Protein AF-A0A378WPY5-F1 (afdb_monomer_lite)

pLDDT: mean 81.74, std 19.81, range [32.22, 98.56]

Organism: NCBI:txid134964

Sequence (414 aa):
MSVFVIGAIVMIVGFLQFKRLTASLDSGNEWVANRFALAIQNPGRGGGGGGGGGGGHALGMGEMGAHHKLGSGTMMAVMAGASTISNSPLTEWLLGALPGGFHPQSKLKKLMTDAQAGVWVDDPRFGGRFGSYAQSMLNRPLFARSAKAEMNAYGGKNSVMGLAAGLQGVLDVGGTIPDAMGALIGSGVRDEKMLYHVLRSRGIISKASDDESLADKDLKLVVAAVRRAQNSARLMMRGDASADEVAADFATLGQASRVLRRMKAGGVDLSANEKTYVEAYMSDLHGDRKERIDALQKVINGESLTKKGGGPISNAAQELIDAGIGRTGAKRMRQWIGNEHAKLIDAKTHEMLGDLTNGDHIRELRNLIDAAVDTDHWVAGVSGTPWNSVTPRGTSGSPAQWATTLAPVAARFK

Structure (mmCIF, N/CA/C/O backbone):
data_AF-A0A378WPY5-F1
#
_entry.id   AF-A0A378WPY5-F1
#
loop_
_atom_site.group_PDB
_atom_site.id
_atom_site.type_symbol
_atom_site.label_atom_id
_atom_site.label_alt_id
_atom_site.label_comp_id
_atom_site.label_asym_id
_atom_site.label_entity_id
_atom_site.label_seq_id
_atom_site.pdbx_PDB_ins_code
_atom_site.Cartn_x
_atom_site.Cartn_y
_atom_site.Cartn_z
_atom_site.occupancy
_atom_site.B_iso_or_equiv
_atom_site.auth_seq_id
_atom_site.auth_comp_id
_atom_site.auth_asym_id
_atom_site.auth_atom_id
_atom_site.pdbx_PDB_model_num
ATOM 1 N N . MET A 1 1 ? -3.390 45.293 18.612 1.00 53.12 1 MET A N 1
ATOM 2 C CA . MET A 1 1 ? -2.933 45.785 17.288 1.00 53.12 1 MET A CA 1
ATOM 3 C C . MET A 1 1 ? -1.636 45.128 16.813 1.00 53.12 1 MET A C 1
ATOM 5 O O . MET A 1 1 ? -1.535 44.826 15.635 1.00 53.12 1 MET A O 1
ATOM 9 N N . SER A 1 2 ? -0.681 44.826 17.697 1.00 56.28 2 SER A N 1
ATOM 10 C CA . SER A 1 2 ? 0.592 44.152 17.369 1.00 56.28 2 SER A CA 1
ATOM 11 C C . SER A 1 2 ? 0.453 42.797 16.651 1.00 56.28 2 SER A C 1
ATOM 13 O O . SER A 1 2 ? 1.226 42.506 15.745 1.00 56.28 2 SER A O 1
ATOM 15 N N . VAL A 1 3 ? -0.565 41.996 16.984 1.00 63.31 3 VAL A N 1
ATOM 16 C CA . VAL A 1 3 ? -0.795 40.672 16.366 1.00 63.31 3 VAL A CA 1
ATOM 17 C C . VAL A 1 3 ? -1.159 40.772 14.875 1.00 63.31 3 VAL A C 1
ATOM 19 O O . VAL A 1 3 ? -0.705 39.958 14.075 1.00 63.31 3 VAL A O 1
ATOM 22 N N . PHE A 1 4 ? -1.897 41.811 14.470 1.00 67.94 4 PHE A N 1
ATOM 23 C CA . PHE A 1 4 ? -2.237 42.037 13.060 1.00 67.94 4 PHE A CA 1
ATOM 24 C C . PHE A 1 4 ? -1.026 42.486 12.232 1.00 67.94 4 PHE A C 1
ATOM 26 O O . PHE A 1 4 ? -0.880 42.073 11.084 1.00 67.94 4 PHE A O 1
ATOM 33 N N . VAL A 1 5 ? -0.123 43.273 12.826 1.00 80.88 5 VAL A N 1
ATOM 34 C CA . VAL A 1 5 ? 1.105 43.731 12.155 1.00 80.88 5 VAL A CA 1
ATOM 35 C C . VAL A 1 5 ? 2.057 42.559 11.900 1.00 80.88 5 VAL A C 1
ATOM 37 O O . VAL A 1 5 ? 2.603 42.437 10.806 1.00 80.88 5 VAL A O 1
ATOM 40 N N . ILE A 1 6 ? 2.201 41.647 12.867 1.00 76.62 6 ILE A N 1
ATOM 41 C CA . ILE A 1 6 ? 3.041 40.448 12.713 1.00 76.62 6 ILE A CA 1
ATOM 42 C C . ILE A 1 6 ? 2.458 39.509 11.645 1.00 76.62 6 ILE A C 1
ATOM 44 O O . ILE A 1 6 ? 3.199 39.024 10.791 1.00 76.62 6 ILE A O 1
ATOM 48 N N . GLY A 1 7 ? 1.134 39.313 11.628 1.00 82.06 7 GLY A N 1
ATOM 49 C CA . GLY A 1 7 ? 0.466 38.512 10.596 1.00 82.06 7 GLY A CA 1
ATOM 50 C C . GLY A 1 7 ? 0.669 39.062 9.179 1.00 82.06 7 GLY A C 1
ATOM 51 O O . GLY A 1 7 ? 0.961 38.296 8.260 1.00 82.06 7 GLY A O 1
ATOM 52 N N . ALA A 1 8 ? 0.594 40.386 9.005 1.00 80.62 8 ALA A N 1
ATOM 53 C CA . ALA A 1 8 ? 0.810 41.035 7.712 1.00 80.62 8 ALA A CA 1
ATOM 54 C C . ALA A 1 8 ? 2.254 40.869 7.202 1.00 80.62 8 ALA A C 1
ATOM 56 O O . ALA A 1 8 ? 2.461 40.574 6.025 1.00 80.62 8 ALA A O 1
ATOM 57 N N . ILE A 1 9 ? 3.255 40.988 8.082 1.00 80.69 9 ILE A N 1
ATOM 58 C CA . ILE A 1 9 ? 4.671 40.824 7.711 1.00 80.69 9 ILE A CA 1
ATOM 59 C C . ILE A 1 9 ? 4.965 39.379 7.285 1.00 80.69 9 ILE A C 1
ATOM 61 O O . ILE A 1 9 ? 5.616 39.163 6.261 1.00 80.69 9 ILE A O 1
ATOM 65 N N . VAL A 1 10 ? 4.444 38.383 8.010 1.00 83.06 10 VAL A N 1
ATOM 66 C CA . VAL A 1 10 ? 4.626 36.961 7.659 1.00 83.06 10 VAL A CA 1
ATOM 67 C C . VAL A 1 10 ? 3.995 36.640 6.300 1.00 83.06 10 VAL A C 1
ATOM 69 O O . VAL A 1 10 ? 4.604 35.936 5.493 1.00 83.06 10 VAL A O 1
ATOM 72 N N . MET A 1 11 ? 2.824 37.210 5.998 1.00 82.75 11 MET A N 1
ATOM 73 C CA . MET A 1 11 ? 2.167 37.035 4.697 1.00 82.75 11 MET A CA 1
ATOM 74 C C . MET A 1 11 ? 2.967 37.651 3.542 1.00 82.75 11 MET A C 1
ATOM 76 O O . MET A 1 11 ? 3.098 37.026 2.491 1.00 82.75 11 MET A O 1
ATOM 80 N N . ILE A 1 12 ? 3.556 38.836 3.740 1.00 87.69 12 ILE A N 1
ATOM 81 C CA . ILE A 1 12 ? 4.402 39.490 2.728 1.00 87.69 12 ILE A CA 1
ATOM 82 C C . ILE A 1 12 ? 5.654 38.651 2.445 1.00 87.69 12 ILE A C 1
ATOM 84 O O . ILE A 1 12 ? 5.993 38.423 1.282 1.00 87.69 12 ILE A O 1
ATOM 88 N N . VAL A 1 13 ? 6.318 38.137 3.486 1.00 82.44 13 VAL A N 1
ATOM 89 C CA . VAL A 1 13 ? 7.493 37.262 3.324 1.00 82.44 13 VAL A CA 1
ATOM 90 C C . VAL A 1 13 ? 7.112 35.962 2.610 1.00 82.44 13 VAL A C 1
ATOM 92 O O . VAL A 1 13 ? 7.822 35.544 1.695 1.00 82.44 13 VAL A O 1
ATOM 95 N N . GLY A 1 14 ? 5.972 35.359 2.961 1.00 82.38 14 GLY A N 1
ATOM 96 C CA . GLY A 1 14 ? 5.447 34.175 2.279 1.00 82.38 14 GLY A CA 1
ATOM 97 C C . GLY A 1 14 ? 5.191 34.418 0.790 1.00 82.38 14 GLY A C 1
ATOM 98 O O . GLY A 1 14 ? 5.622 33.625 -0.046 1.00 82.38 14 GLY A O 1
ATOM 99 N N . PHE A 1 15 ? 4.578 35.553 0.441 1.00 83.94 15 PHE A N 1
ATOM 100 C CA . PHE A 1 15 ? 4.296 35.923 -0.949 1.00 83.94 15 PHE A CA 1
ATOM 101 C C . PHE A 1 15 ? 5.574 36.166 -1.769 1.00 83.94 15 PHE A C 1
ATOM 103 O O . PHE A 1 15 ? 5.669 35.750 -2.926 1.00 83.94 15 PHE A O 1
ATOM 110 N N . LEU A 1 16 ? 6.591 36.792 -1.168 1.00 78.06 16 LEU A N 1
ATOM 111 C CA . LEU A 1 16 ? 7.888 37.014 -1.816 1.00 78.06 16 LEU A CA 1
ATOM 112 C C . LEU A 1 16 ? 8.653 35.705 -2.051 1.00 78.06 16 LEU A C 1
ATOM 114 O O . LEU A 1 16 ? 9.260 35.535 -3.111 1.00 78.06 16 LEU A O 1
ATOM 118 N N . GLN A 1 17 ? 8.598 34.758 -1.109 1.00 75.69 17 GLN A N 1
ATOM 119 C CA . GLN A 1 17 ? 9.215 33.443 -1.301 1.00 75.69 17 GLN A CA 1
ATOM 120 C C . GLN A 1 17 ? 8.484 32.610 -2.357 1.00 75.69 17 GLN A C 1
ATOM 122 O O . GLN A 1 17 ? 9.143 31.969 -3.176 1.00 75.69 17 GLN A O 1
ATOM 127 N N . PHE A 1 18 ? 7.152 32.690 -2.415 1.00 75.50 18 PHE A N 1
ATOM 128 C CA . PHE A 1 18 ? 6.366 32.015 -3.449 1.00 75.50 18 PHE A CA 1
ATOM 129 C C . PHE A 1 18 ? 6.713 32.514 -4.855 1.00 75.50 18 PHE A C 1
ATOM 131 O O . PHE A 1 18 ? 6.946 31.703 -5.746 1.00 75.50 18 PHE A O 1
ATOM 138 N N . LYS A 1 19 ? 6.858 33.834 -5.046 1.00 70.62 19 LYS A N 1
ATOM 139 C CA . LYS A 1 19 ? 7.298 34.406 -6.332 1.00 70.62 19 LYS A CA 1
ATOM 140 C C . LYS A 1 19 ? 8.687 33.927 -6.754 1.00 70.62 19 LYS A C 1
ATOM 142 O O . LYS A 1 19 ? 8.915 33.666 -7.933 1.00 70.62 19 LYS A O 1
ATOM 147 N N . ARG A 1 20 ? 9.616 33.796 -5.801 1.00 73.00 20 ARG A N 1
ATOM 148 C CA . ARG A 1 20 ? 10.970 33.291 -6.073 1.00 73.00 20 ARG A CA 1
ATOM 149 C C . ARG A 1 20 ? 10.957 31.805 -6.446 1.00 73.00 20 ARG A C 1
ATOM 151 O O . ARG A 1 20 ? 11.715 31.400 -7.322 1.00 73.00 20 ARG A O 1
ATOM 158 N N . LEU A 1 21 ? 10.068 31.024 -5.830 1.00 67.81 21 LEU A N 1
ATOM 159 C CA . LEU A 1 21 ? 9.828 29.623 -6.174 1.00 67.81 21 LEU A CA 1
ATOM 160 C C . LEU A 1 21 ? 9.257 29.478 -7.589 1.00 67.81 21 LEU A C 1
ATOM 162 O O . LEU A 1 21 ? 9.812 28.712 -8.372 1.00 67.81 21 LEU A O 1
ATOM 166 N N . THR A 1 22 ? 8.241 30.264 -7.958 1.00 69.38 22 THR A N 1
ATOM 167 C CA . THR A 1 22 ? 7.675 30.268 -9.320 1.00 69.38 22 THR A CA 1
ATOM 168 C C . THR A 1 22 ? 8.732 30.613 -10.371 1.00 69.38 22 THR A C 1
ATOM 170 O O . THR A 1 22 ? 8.898 29.866 -11.327 1.00 69.38 22 THR A O 1
ATOM 173 N N . ALA A 1 23 ? 9.546 31.651 -10.143 1.00 64.00 23 ALA A N 1
ATOM 174 C CA . ALA A 1 23 ? 10.631 32.013 -11.061 1.00 64.00 23 ALA A CA 1
ATOM 175 C C . ALA A 1 23 ? 11.715 30.917 -11.187 1.00 64.00 23 ALA A C 1
ATOM 177 O O . ALA A 1 23 ? 12.297 30.726 -12.256 1.00 64.00 23 ALA A O 1
ATOM 178 N N . SER A 1 24 ? 11.987 30.168 -10.109 1.00 52.56 24 SER A N 1
ATOM 179 C CA . SER A 1 24 ? 12.922 29.031 -10.150 1.00 52.56 24 SER A CA 1
ATOM 180 C C . SER A 1 24 ? 12.349 27.804 -10.870 1.00 52.56 24 SER A C 1
ATOM 182 O O . SER A 1 24 ? 13.097 27.045 -11.481 1.00 52.56 24 SER A O 1
ATOM 184 N N . LEU A 1 25 ? 11.025 27.625 -10.835 1.00 60.84 25 LEU A N 1
ATOM 185 C CA . LEU A 1 25 ? 10.335 26.546 -11.537 1.00 60.84 25 LEU A CA 1
ATOM 186 C C . LEU A 1 25 ? 10.212 26.837 -13.036 1.00 60.84 25 LEU A C 1
ATOM 188 O O . LEU A 1 25 ? 10.455 25.934 -13.831 1.00 60.84 25 LEU A O 1
ATOM 192 N N . ASP A 1 26 ? 9.938 28.084 -13.426 1.00 65.88 26 ASP A N 1
ATOM 193 C CA . ASP A 1 26 ? 9.879 28.481 -14.840 1.00 65.88 26 ASP A CA 1
ATOM 194 C C . ASP A 1 26 ? 11.258 28.375 -15.512 1.00 65.88 26 ASP A C 1
ATOM 196 O O . ASP A 1 26 ? 11.393 27.756 -16.568 1.00 65.88 26 ASP A O 1
ATOM 200 N N . SER A 1 27 ? 12.318 28.853 -14.848 1.00 60.84 27 SER A N 1
ATOM 201 C CA . SER A 1 27 ? 13.698 28.708 -15.348 1.00 60.84 27 SER A CA 1
ATOM 202 C C . SER A 1 27 ? 14.196 27.254 -15.351 1.00 60.84 27 SER A C 1
ATOM 204 O O . SER A 1 27 ? 14.948 26.852 -16.243 1.00 60.84 27 SER A O 1
ATOM 206 N N . GLY A 1 28 ? 13.745 26.430 -14.398 1.00 52.09 28 GLY A N 1
ATOM 207 C CA . GLY A 1 28 ? 13.991 24.986 -14.403 1.00 52.09 28 GLY A CA 1
ATOM 208 C C . GLY A 1 28 ? 13.293 24.274 -15.565 1.00 52.09 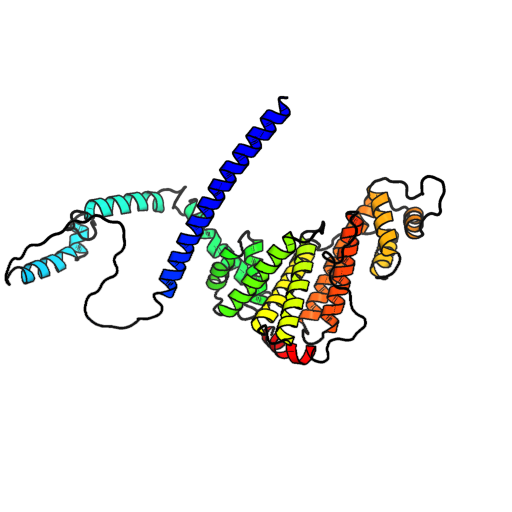28 GLY A C 1
ATOM 209 O O . GLY A 1 28 ? 13.886 23.397 -16.197 1.00 52.09 28 GLY A O 1
ATOM 210 N N . ASN A 1 29 ? 12.064 24.681 -15.890 1.00 55.41 29 ASN A N 1
ATOM 211 C CA . ASN A 1 29 ? 11.288 24.105 -16.983 1.00 55.41 29 ASN A CA 1
ATOM 212 C C . ASN A 1 29 ? 11.893 24.454 -18.353 1.00 55.41 29 ASN A C 1
ATOM 214 O O . ASN A 1 29 ? 12.005 23.577 -19.205 1.00 55.41 29 ASN A O 1
ATOM 218 N N . GLU A 1 30 ? 12.392 25.680 -18.545 1.00 57.50 30 GLU A N 1
ATOM 219 C CA . GLU A 1 30 ? 13.119 26.073 -19.764 1.00 57.50 30 GLU A CA 1
ATOM 220 C C . GLU A 1 30 ? 14.434 25.299 -19.945 1.00 57.50 30 GLU A C 1
ATOM 222 O O . GLU A 1 30 ? 14.772 24.887 -21.057 1.00 57.50 30 GLU A O 1
ATOM 227 N N . TRP A 1 31 ? 15.166 25.028 -18.860 1.00 58.75 31 TRP A N 1
ATOM 228 C CA . TRP A 1 31 ? 16.405 24.245 -18.915 1.00 58.75 31 TRP A CA 1
ATOM 229 C C . TRP A 1 31 ? 16.156 22.770 -19.270 1.00 58.75 31 TRP A C 1
ATOM 231 O O . TRP A 1 31 ? 16.883 22.186 -20.082 1.00 58.75 31 TRP A O 1
ATOM 241 N N . VAL A 1 32 ? 15.105 22.169 -18.700 1.00 54.94 32 VAL A N 1
ATOM 242 C CA . VAL A 1 32 ? 14.685 20.794 -19.015 1.00 54.94 32 VAL A CA 1
ATOM 243 C C . VAL A 1 32 ? 14.127 20.716 -20.438 1.00 54.94 32 VAL A C 1
ATOM 245 O O . VAL A 1 32 ? 14.522 19.822 -21.187 1.00 54.94 32 VAL A O 1
ATOM 248 N N . ALA A 1 33 ? 13.300 21.678 -20.853 1.00 57.12 33 ALA A N 1
ATOM 249 C CA . ALA A 1 33 ? 12.764 21.763 -22.208 1.00 57.12 33 ALA A CA 1
ATOM 250 C C . ALA A 1 33 ? 13.876 21.914 -23.255 1.00 57.12 33 ALA A C 1
ATOM 252 O O . ALA A 1 33 ? 13.842 21.220 -24.267 1.00 57.12 33 ALA A O 1
ATOM 253 N N . ASN A 1 34 ? 14.912 22.717 -22.991 1.00 54.34 34 ASN A N 1
ATOM 254 C CA . ASN A 1 34 ? 16.056 22.841 -23.898 1.00 54.34 34 ASN A CA 1
ATOM 255 C C . ASN A 1 34 ? 16.878 21.552 -24.001 1.00 54.34 34 ASN A C 1
ATOM 257 O O . ASN A 1 34 ? 17.343 21.214 -25.087 1.00 54.34 34 ASN A O 1
ATOM 261 N N . ARG A 1 35 ? 17.037 20.785 -22.913 1.00 62.38 35 ARG A N 1
ATOM 262 C CA . ARG A 1 35 ? 17.712 19.477 -22.984 1.00 62.38 35 ARG A CA 1
ATOM 263 C C . ARG A 1 35 ? 16.877 18.412 -23.682 1.00 62.38 35 ARG A C 1
ATOM 265 O O . ARG A 1 35 ? 17.441 17.618 -24.430 1.00 62.38 35 ARG A O 1
ATOM 272 N N . PHE A 1 36 ? 15.562 18.412 -23.483 1.00 57.88 36 PHE A N 1
ATOM 273 C CA . PHE A 1 36 ? 14.665 17.534 -24.230 1.00 57.88 36 PHE A CA 1
ATOM 274 C C . PHE A 1 36 ? 14.614 17.915 -25.715 1.00 57.88 36 PHE A C 1
ATOM 276 O O . PHE A 1 36 ? 14.688 17.029 -26.559 1.00 57.88 36 PHE A O 1
ATOM 283 N N . ALA A 1 37 ? 14.594 19.206 -26.052 1.00 52.47 37 ALA A N 1
ATOM 284 C CA . ALA A 1 37 ? 14.648 19.682 -27.432 1.00 52.47 37 ALA A CA 1
ATOM 285 C C . ALA A 1 37 ? 15.986 19.337 -28.109 1.00 52.47 37 ALA A C 1
ATOM 287 O O . ALA A 1 37 ? 15.981 18.845 -29.232 1.00 52.47 37 ALA A O 1
ATOM 288 N N . LEU A 1 38 ? 17.120 19.494 -27.416 1.00 54.41 38 LEU A N 1
ATOM 289 C CA . LEU A 1 38 ? 18.443 19.108 -27.927 1.00 54.41 38 LEU A CA 1
ATOM 290 C C . LEU A 1 38 ? 18.607 17.588 -28.086 1.00 54.41 38 LEU A C 1
ATOM 292 O O . LEU A 1 38 ? 19.295 17.141 -29.001 1.00 54.41 38 LEU A O 1
ATOM 296 N N . ALA A 1 39 ? 17.969 16.787 -27.229 1.00 52.53 39 ALA A N 1
ATOM 297 C CA . ALA A 1 39 ? 17.961 15.330 -27.355 1.00 52.53 39 ALA A CA 1
ATOM 298 C C . ALA A 1 39 ? 17.042 14.844 -28.493 1.00 52.53 39 ALA A C 1
ATOM 300 O O . ALA A 1 39 ? 17.375 13.885 -29.185 1.00 52.53 39 ALA A O 1
ATOM 301 N N . ILE A 1 40 ? 15.916 15.528 -28.725 1.00 52.84 40 ILE A N 1
ATOM 302 C CA . ILE A 1 40 ? 14.956 15.214 -29.797 1.00 52.84 40 ILE A CA 1
ATOM 303 C C . ILE A 1 40 ? 15.402 15.767 -31.158 1.00 52.84 40 ILE A C 1
ATOM 305 O O . ILE A 1 40 ? 15.019 15.214 -32.183 1.00 52.84 40 ILE A O 1
ATOM 309 N N . GLN A 1 41 ? 16.231 16.815 -31.201 1.00 49.44 41 GLN A N 1
ATOM 310 C CA . GLN A 1 41 ? 16.797 17.348 -32.448 1.00 49.44 41 GLN A CA 1
ATOM 311 C C . GLN A 1 41 ? 18.039 16.594 -32.940 1.00 49.44 41 GLN A C 1
ATOM 313 O O . GLN A 1 41 ? 18.513 16.888 -34.035 1.00 49.44 41 GLN A O 1
ATOM 318 N N . ASN A 1 42 ? 18.548 15.605 -32.193 1.00 47.84 42 ASN A N 1
ATOM 319 C CA . ASN A 1 42 ? 19.670 14.784 -32.650 1.00 47.84 42 ASN A CA 1
ATOM 320 C C . ASN A 1 42 ? 19.457 13.248 -32.614 1.00 47.84 42 ASN A C 1
ATOM 322 O O . ASN A 1 42 ? 20.350 12.530 -32.156 1.00 47.84 42 ASN A O 1
ATOM 326 N N . PRO A 1 43 ? 18.339 12.681 -33.119 1.00 38.47 43 PRO A N 1
ATOM 327 C CA . PRO A 1 43 ? 18.202 11.252 -33.324 1.00 38.47 43 PRO A CA 1
ATOM 328 C C . PRO A 1 43 ? 18.565 10.940 -34.782 1.00 38.47 43 PRO A C 1
ATOM 330 O O . PRO A 1 43 ? 17.698 10.763 -35.633 1.00 38.47 43 PRO A O 1
ATOM 333 N N . GLY A 1 44 ? 19.864 10.894 -35.085 1.00 41.66 44 GLY A N 1
ATOM 334 C CA . GLY A 1 44 ? 20.339 10.249 -36.311 1.00 41.66 44 GLY A CA 1
ATOM 335 C C . GLY A 1 44 ? 21.467 10.960 -37.044 1.00 41.66 44 GLY A C 1
ATOM 336 O O . GLY A 1 44 ? 21.218 11.775 -37.924 1.00 41.66 44 GLY A O 1
ATOM 337 N N . ARG A 1 45 ? 22.708 10.539 -36.770 1.00 36.44 45 ARG A N 1
ATOM 338 C CA . ARG A 1 45 ? 23.708 10.191 -37.799 1.00 36.44 45 ARG A CA 1
ATOM 339 C C . ARG A 1 45 ? 24.976 9.648 -37.140 1.00 36.44 45 ARG A C 1
ATOM 341 O O . ARG A 1 45 ? 25.888 10.382 -36.780 1.00 36.44 45 ARG A O 1
ATOM 348 N N . GLY A 1 46 ? 25.035 8.325 -37.020 1.00 37.62 46 GLY A N 1
ATOM 349 C CA . GLY A 1 46 ? 26.305 7.629 -37.177 1.00 37.62 46 GLY A CA 1
ATOM 350 C C . GLY A 1 46 ? 26.602 7.514 -38.672 1.00 37.62 46 GLY A C 1
ATOM 351 O O . GLY A 1 46 ? 25.715 7.141 -39.435 1.00 37.62 46 GLY A O 1
ATOM 352 N N . GLY A 1 47 ? 27.832 7.835 -39.076 1.00 36.50 47 GLY A N 1
ATOM 353 C CA . GLY A 1 47 ? 28.370 7.488 -40.395 1.00 36.50 47 GLY A CA 1
ATOM 354 C C . GLY A 1 47 ? 28.787 8.673 -41.268 1.00 36.50 47 GLY A C 1
ATOM 355 O O . GLY A 1 47 ? 27.957 9.251 -41.952 1.00 36.50 47 GLY A O 1
ATOM 356 N N . GLY A 1 48 ? 30.094 8.960 -41.254 1.00 36.84 48 GLY A N 1
ATOM 357 C CA . GLY A 1 48 ? 30.925 9.264 -42.428 1.00 36.84 48 GLY A CA 1
ATOM 358 C C . GLY A 1 48 ? 30.569 10.433 -43.358 1.00 36.84 48 GLY A C 1
ATOM 359 O O . GLY A 1 48 ? 29.581 10.395 -44.075 1.00 36.84 48 GLY A O 1
ATOM 360 N N . GLY A 1 49 ? 31.526 11.357 -43.501 1.00 33.31 49 GLY A N 1
ATOM 361 C CA . GLY A 1 49 ? 31.766 12.057 -44.767 1.00 33.31 49 GLY A CA 1
ATOM 362 C C . GLY A 1 49 ? 31.276 13.503 -44.853 1.00 33.31 49 GLY A C 1
ATOM 363 O O . GLY A 1 49 ? 30.089 13.761 -44.964 1.00 33.31 49 GLY A O 1
ATOM 364 N N . GLY A 1 50 ? 32.247 14.422 -44.885 1.00 36.31 50 GLY A N 1
ATOM 365 C CA . GLY A 1 50 ? 32.315 15.530 -45.843 1.00 36.31 50 GLY A CA 1
ATOM 366 C C . GLY A 1 50 ? 31.187 16.567 -45.900 1.00 36.31 50 GLY A C 1
ATOM 367 O O . GLY A 1 50 ? 30.135 16.323 -46.470 1.00 36.31 50 GLY A O 1
ATOM 368 N N . GLY A 1 51 ? 31.540 17.803 -45.533 1.00 34.47 51 GLY A N 1
ATOM 369 C CA . GLY A 1 51 ? 31.141 18.979 -46.313 1.00 34.47 51 GLY A CA 1
ATOM 370 C C . GLY A 1 51 ? 29.979 19.818 -45.779 1.00 34.47 51 GLY A C 1
ATOM 371 O O . GLY A 1 51 ? 28.828 19.414 -45.832 1.00 34.47 51 GLY A O 1
ATOM 372 N N . GLY A 1 52 ? 30.311 21.059 -45.411 1.00 34.28 52 GLY A N 1
ATOM 373 C CA . GLY A 1 52 ? 29.569 22.237 -45.872 1.00 34.28 52 GLY A CA 1
ATOM 374 C C . GLY A 1 52 ? 28.311 22.658 -45.107 1.00 34.28 52 GLY A C 1
ATOM 375 O O . GLY A 1 52 ? 27.220 22.225 -45.431 1.00 34.28 52 GLY A O 1
ATOM 376 N N . GLY A 1 53 ? 28.485 23.635 -44.210 1.00 38.78 53 GLY A N 1
ATOM 377 C CA . GLY A 1 53 ? 27.840 24.955 -44.319 1.00 38.78 53 GLY A CA 1
ATOM 378 C C . GLY A 1 53 ? 26.327 25.103 -44.086 1.00 38.78 53 GLY A C 1
ATOM 379 O O . GLY A 1 53 ? 25.511 24.618 -44.857 1.00 38.78 53 GLY A O 1
ATOM 380 N N . GLY A 1 54 ? 25.992 25.962 -43.114 1.00 33.56 54 GLY A N 1
ATOM 381 C CA . GLY A 1 54 ? 24.666 26.557 -42.894 1.00 33.56 54 GLY A CA 1
ATOM 382 C C . GLY A 1 54 ? 24.029 26.002 -41.621 1.00 33.56 54 GLY A C 1
ATOM 383 O O . GLY A 1 54 ? 23.727 24.825 -41.545 1.00 33.56 54 GLY A O 1
ATOM 384 N N . GLY A 1 55 ? 23.843 26.736 -40.530 1.00 43.06 55 GLY A N 1
ATOM 385 C CA . GLY A 1 55 ? 23.523 28.151 -40.391 1.00 43.06 55 GLY A CA 1
ATOM 386 C C . GLY A 1 55 ? 22.508 28.244 -39.252 1.00 43.06 55 GLY A C 1
ATOM 387 O O . GLY A 1 55 ? 21.332 28.476 -39.489 1.00 43.06 55 GLY A O 1
ATOM 388 N N . GLY A 1 56 ? 22.950 27.950 -38.026 1.00 34.41 56 GLY A N 1
ATOM 389 C CA . GLY A 1 56 ? 22.141 28.042 -36.811 1.00 34.41 56 GLY A CA 1
ATOM 390 C C . GLY A 1 56 ? 22.741 29.094 -35.892 1.00 34.41 56 GLY A C 1
ATOM 391 O O . GLY A 1 56 ? 23.687 28.815 -35.161 1.00 34.41 56 GLY A O 1
ATOM 392 N N . HIS A 1 57 ? 22.233 30.321 -35.985 1.00 35.84 57 HIS A N 1
ATOM 393 C CA . HIS A 1 57 ? 22.590 31.418 -35.093 1.00 35.84 57 HIS A CA 1
ATOM 394 C C . HIS A 1 57 ? 22.162 31.093 -33.657 1.00 35.84 57 HIS A C 1
ATOM 396 O O . HIS A 1 57 ? 20.972 31.000 -33.367 1.00 35.84 57 HIS A O 1
ATOM 402 N N . ALA A 1 58 ? 23.132 30.981 -32.750 1.00 37.66 58 ALA A N 1
ATOM 403 C CA . ALA A 1 58 ? 22.895 31.135 -31.323 1.00 37.66 58 ALA A CA 1
ATOM 404 C C . ALA A 1 58 ? 23.000 32.628 -30.980 1.00 37.66 58 ALA A C 1
ATOM 406 O O . ALA A 1 58 ? 24.048 33.250 -31.158 1.00 37.66 58 ALA A O 1
ATOM 407 N N . LEU A 1 59 ? 21.886 33.199 -30.529 1.00 42.03 59 LEU A N 1
ATOM 408 C CA . LEU A 1 59 ? 21.810 34.543 -29.969 1.00 42.03 59 LEU A CA 1
ATOM 409 C C . LEU A 1 59 ? 22.668 34.614 -28.699 1.00 42.03 59 LEU A C 1
ATOM 411 O O . LEU A 1 59 ? 22.450 33.849 -27.763 1.00 42.03 59 LEU A O 1
ATOM 415 N N . GLY A 1 60 ? 23.611 35.559 -28.667 1.00 40.91 60 GLY A N 1
ATOM 416 C CA . GLY A 1 60 ? 24.308 35.950 -27.441 1.00 40.91 60 GLY A CA 1
ATOM 417 C C . GLY A 1 60 ? 25.803 35.648 -27.397 1.00 40.91 60 GLY A C 1
ATOM 418 O O . GLY A 1 60 ? 26.258 35.035 -26.444 1.00 40.91 60 GLY A O 1
ATOM 419 N N . MET A 1 61 ? 26.584 36.115 -28.373 1.00 36.56 61 MET A N 1
ATOM 420 C CA . MET A 1 61 ? 27.969 36.553 -28.151 1.00 36.56 61 MET A CA 1
ATOM 421 C C . MET A 1 61 ? 28.377 37.532 -29.254 1.00 36.56 61 MET A C 1
ATOM 423 O O . MET A 1 61 ? 27.933 37.417 -30.392 1.00 36.56 61 MET A O 1
ATOM 427 N N . GLY A 1 62 ? 29.155 38.538 -28.859 1.00 35.25 62 GLY A N 1
ATOM 428 C CA . GLY A 1 62 ? 29.411 39.759 -29.610 1.00 35.25 62 GLY A CA 1
ATOM 429 C C . GLY A 1 62 ? 29.968 39.561 -31.016 1.00 35.25 62 GLY A C 1
ATOM 430 O O . GLY A 1 62 ? 30.827 38.725 -31.284 1.00 35.25 62 GLY A O 1
ATOM 431 N N . GLU A 1 63 ? 29.459 40.417 -31.885 1.00 37.91 63 GLU A N 1
ATOM 432 C CA . GLU A 1 63 ? 29.939 40.740 -33.213 1.00 37.91 63 GLU A CA 1
ATOM 433 C C . GLU A 1 63 ? 31.409 41.196 -33.159 1.00 37.91 63 GLU A C 1
ATOM 435 O O . GLU A 1 63 ? 31.737 42.250 -32.618 1.00 37.91 63 GLU A O 1
ATOM 440 N N . MET A 1 64 ? 32.313 40.402 -33.728 1.00 34.09 64 MET A N 1
ATOM 441 C CA . MET A 1 64 ? 33.591 40.901 -34.231 1.00 34.09 64 MET A CA 1
ATOM 442 C C . MET A 1 64 ? 33.805 40.317 -35.619 1.00 34.09 64 MET A C 1
ATOM 444 O O . MET A 1 64 ? 34.205 39.166 -35.793 1.00 34.09 64 MET A O 1
ATOM 448 N N . GLY A 1 65 ? 33.470 41.133 -36.616 1.00 36.06 65 GLY A N 1
ATOM 449 C CA . GLY A 1 65 ? 33.768 40.865 -38.008 1.00 36.06 65 GLY A CA 1
ATOM 450 C C . GLY A 1 65 ? 35.273 40.851 -38.262 1.00 36.06 65 GLY A C 1
ATOM 451 O O . GLY A 1 65 ? 36.028 41.648 -37.712 1.00 36.06 65 GLY A O 1
ATOM 452 N N . ALA A 1 66 ? 35.695 39.961 -39.153 1.00 32.53 66 ALA A N 1
ATOM 453 C CA . ALA A 1 66 ? 37.001 40.022 -39.786 1.00 32.53 66 ALA A CA 1
ATOM 454 C C . ALA A 1 66 ? 36.840 39.658 -41.266 1.00 32.53 66 ALA A C 1
ATOM 456 O O . ALA A 1 66 ? 37.026 38.520 -41.691 1.00 32.53 66 ALA A O 1
ATOM 457 N N . HIS A 1 67 ? 36.465 40.661 -42.060 1.00 32.22 67 HIS A N 1
ATOM 458 C CA . HIS A 1 67 ? 36.901 40.738 -43.447 1.00 32.22 67 HIS A CA 1
ATOM 459 C C . HIS A 1 67 ? 38.420 40.949 -43.435 1.00 32.22 67 HIS A C 1
ATOM 461 O O . HIS A 1 67 ? 38.879 41.838 -42.735 1.00 32.22 67 HIS A O 1
ATOM 467 N N . HIS A 1 68 ? 39.188 40.155 -44.184 1.00 34.66 68 HIS A N 1
ATOM 468 C CA . HIS A 1 68 ? 40.131 40.633 -45.205 1.00 34.66 68 HIS A CA 1
ATOM 469 C C . HIS A 1 68 ? 40.850 39.462 -45.894 1.00 34.66 68 HIS A C 1
ATOM 471 O O . HIS A 1 68 ? 41.202 38.450 -45.296 1.00 34.66 68 HIS A O 1
ATOM 477 N N . LYS A 1 69 ? 41.016 39.635 -47.207 1.00 39.72 69 LYS A N 1
ATOM 478 C CA . LYS A 1 69 ? 41.712 38.768 -48.158 1.00 39.72 69 LYS A CA 1
ATOM 479 C C . LYS A 1 69 ? 43.229 38.887 -47.987 1.00 39.72 69 LYS A C 1
ATOM 481 O O . LYS A 1 69 ? 43.698 40.000 -47.804 1.00 39.72 69 LYS A O 1
ATOM 486 N N . LEU A 1 70 ? 43.943 37.776 -48.170 1.00 33.69 70 LEU A N 1
ATOM 487 C CA . LEU A 1 70 ? 45.323 37.584 -48.677 1.00 33.69 70 LEU A CA 1
ATOM 488 C C . LEU A 1 70 ? 45.531 36.052 -48.585 1.00 33.69 70 LEU A C 1
ATOM 490 O O . LEU A 1 70 ? 45.222 35.468 -47.559 1.00 33.69 70 LEU A O 1
ATOM 494 N N . GLY A 1 71 ? 45.881 35.260 -49.594 1.00 32.31 71 GLY A N 1
ATOM 495 C CA . GLY A 1 71 ? 46.849 35.447 -50.662 1.00 32.31 71 GLY A CA 1
ATOM 496 C C . GLY A 1 71 ? 47.801 34.239 -50.632 1.00 32.31 71 GLY A C 1
ATOM 497 O O . GLY A 1 71 ? 48.734 34.224 -49.848 1.00 32.31 71 GLY A O 1
ATOM 498 N N . SER A 1 72 ? 47.543 33.237 -51.483 1.00 35.53 72 SER A N 1
ATOM 499 C CA . SER A 1 72 ? 48.544 32.361 -52.124 1.00 35.53 72 SER A CA 1
ATOM 500 C C . SER A 1 72 ? 49.514 31.506 -51.260 1.00 35.53 72 SER A C 1
ATOM 502 O O . SER A 1 72 ? 50.613 31.918 -50.908 1.00 35.53 72 SER A O 1
ATOM 504 N N . GLY A 1 73 ? 49.191 30.214 -51.114 1.00 44.03 73 GLY A N 1
ATOM 505 C CA . GLY A 1 73 ? 50.035 29.133 -51.664 1.00 44.03 73 GLY A CA 1
ATOM 506 C C . GLY A 1 73 ? 51.200 28.543 -50.855 1.00 44.03 73 GLY A C 1
ATOM 507 O O . GLY A 1 73 ? 51.440 27.347 -50.988 1.00 44.03 73 GLY A O 1
ATOM 508 N N . THR A 1 74 ? 51.906 29.289 -50.004 1.00 43.00 74 THR A N 1
ATOM 509 C CA . THR A 1 74 ? 53.184 28.803 -49.411 1.00 43.00 74 THR A CA 1
ATOM 510 C C . THR A 1 74 ? 53.192 28.654 -47.886 1.00 43.00 74 THR A C 1
ATOM 512 O O . THR A 1 74 ? 54.123 28.077 -47.332 1.00 43.00 74 THR A O 1
ATOM 515 N N . MET A 1 75 ? 52.128 29.070 -47.191 1.00 40.31 75 MET A N 1
ATOM 516 C CA . MET A 1 75 ? 52.011 28.957 -45.724 1.00 40.31 75 MET A CA 1
ATOM 517 C C . MET A 1 75 ? 51.330 27.656 -45.248 1.00 40.31 75 MET A C 1
ATOM 519 O O . MET A 1 75 ? 51.426 27.304 -44.074 1.00 40.31 75 MET A O 1
ATOM 523 N N . MET A 1 76 ? 50.683 26.900 -46.147 1.00 43.84 76 MET A N 1
ATOM 524 C CA . MET A 1 76 ? 49.949 25.667 -45.802 1.00 43.84 76 MET A CA 1
ATOM 525 C C . MET A 1 76 ? 50.858 24.477 -45.457 1.00 43.84 76 MET A C 1
ATOM 527 O O . MET A 1 76 ? 50.500 23.676 -44.599 1.00 43.84 76 MET A O 1
ATOM 531 N N . ALA A 1 77 ? 52.052 24.372 -46.048 1.00 43.09 77 ALA A N 1
ATOM 532 C CA . ALA A 1 77 ? 52.982 23.280 -45.739 1.00 43.09 77 ALA A CA 1
ATOM 533 C C . ALA A 1 77 ? 53.703 23.481 -44.389 1.00 43.09 77 ALA A C 1
ATOM 535 O O . ALA A 1 77 ? 53.912 22.525 -43.644 1.00 43.09 77 ALA A O 1
ATOM 536 N N . VAL A 1 78 ? 54.013 24.731 -44.023 1.00 45.59 78 VAL A N 1
ATOM 537 C CA . VAL A 1 78 ? 54.636 25.063 -42.728 1.00 45.59 78 VAL A CA 1
ATOM 538 C C . VAL A 1 78 ? 53.603 25.056 -41.589 1.00 45.59 78 VAL A C 1
ATOM 540 O O . VAL A 1 78 ? 53.917 24.612 -40.488 1.00 45.59 78 VAL A O 1
ATOM 543 N N . MET A 1 79 ? 52.341 25.426 -41.852 1.00 46.88 79 MET A N 1
ATOM 544 C CA . MET A 1 79 ? 51.233 25.265 -40.892 1.00 46.88 79 MET A CA 1
ATOM 545 C C . MET A 1 79 ? 50.857 23.795 -40.649 1.00 46.88 79 MET A C 1
ATOM 547 O O . MET A 1 79 ? 50.490 23.447 -39.529 1.00 46.88 79 MET A O 1
ATOM 551 N N . ALA A 1 80 ? 51.001 22.914 -41.645 1.00 46.50 80 ALA A N 1
ATOM 552 C CA . ALA A 1 80 ? 50.786 21.478 -41.456 1.00 46.50 80 ALA A CA 1
ATOM 553 C C . ALA A 1 80 ? 51.861 20.845 -40.550 1.00 46.50 80 ALA A C 1
ATOM 555 O O . ALA A 1 80 ? 51.518 20.064 -39.668 1.00 46.50 80 ALA A O 1
ATOM 556 N N . GLY A 1 81 ? 53.136 21.235 -40.697 1.00 47.12 81 GLY A N 1
ATOM 557 C CA . GLY A 1 81 ? 54.225 20.813 -39.800 1.00 47.12 81 GLY A CA 1
ATOM 558 C C . GLY A 1 81 ? 54.134 21.417 -38.390 1.00 47.12 81 GLY A C 1
ATOM 559 O O . GLY A 1 81 ? 54.403 20.741 -37.397 1.00 47.12 81 GLY A O 1
ATOM 560 N N . ALA A 1 82 ? 53.677 22.668 -38.276 1.00 50.97 82 ALA A N 1
ATOM 561 C CA . ALA A 1 82 ? 53.386 23.290 -36.985 1.00 50.97 82 ALA A CA 1
ATOM 562 C C . ALA A 1 82 ? 52.187 22.627 -36.283 1.00 50.97 82 ALA A C 1
ATOM 564 O O . ALA A 1 82 ? 52.190 22.512 -35.063 1.00 50.97 82 ALA A O 1
ATOM 565 N N . SER A 1 83 ? 51.201 22.118 -37.030 1.00 50.31 83 SER A N 1
ATOM 566 C CA . SER A 1 83 ? 50.064 21.356 -36.499 1.00 50.31 83 SER A CA 1
ATOM 567 C C . SER A 1 83 ? 50.463 19.975 -35.957 1.00 50.31 83 SER A C 1
ATOM 569 O O . SER A 1 83 ? 49.903 19.552 -34.944 1.00 50.31 83 SER A O 1
ATOM 571 N N . THR A 1 84 ? 51.427 19.278 -36.565 1.00 53.34 84 THR A N 1
ATOM 572 C CA . THR A 1 84 ? 51.937 17.992 -36.050 1.00 53.34 84 THR A CA 1
ATOM 573 C C . THR A 1 84 ? 52.866 18.168 -34.850 1.00 53.34 84 THR A C 1
ATOM 575 O O . THR A 1 84 ? 52.819 17.361 -33.925 1.00 53.34 84 THR A O 1
ATOM 578 N N . ILE A 1 85 ? 53.655 19.246 -34.803 1.00 53.53 85 ILE A N 1
ATOM 579 C CA . ILE A 1 85 ? 54.482 19.579 -33.630 1.00 53.53 85 ILE A CA 1
ATOM 580 C C . ILE A 1 85 ? 53.613 20.118 -32.479 1.00 53.53 85 ILE A C 1
ATOM 582 O O . ILE A 1 85 ? 53.845 19.770 -31.324 1.00 53.53 85 ILE A O 1
ATOM 586 N N . SER A 1 86 ? 52.567 20.893 -32.778 1.00 51.16 86 SER A N 1
ATOM 587 C CA . SER A 1 86 ? 51.603 21.436 -31.805 1.00 51.16 86 SER A CA 1
ATOM 588 C C . SER A 1 86 ? 50.749 20.372 -31.109 1.00 51.16 86 SER A C 1
ATOM 590 O O . SER A 1 86 ? 50.245 20.646 -30.024 1.00 51.16 86 SER A O 1
ATOM 592 N N . ASN A 1 87 ? 50.559 19.202 -31.725 1.00 52.12 87 ASN A N 1
ATOM 593 C CA . ASN A 1 87 ? 49.725 18.116 -31.195 1.00 52.12 87 ASN A CA 1
ATOM 594 C C . ASN A 1 87 ? 50.544 16.881 -30.781 1.00 52.12 87 ASN A C 1
ATOM 596 O O . ASN A 1 87 ? 49.976 15.821 -30.521 1.00 52.12 87 ASN A O 1
ATOM 600 N N . SER A 1 88 ? 51.876 16.981 -30.757 1.00 53.38 88 SER A N 1
ATOM 601 C CA . SER A 1 88 ? 52.721 15.889 -30.279 1.00 53.38 88 SER A CA 1
ATOM 602 C C . SER A 1 88 ? 52.734 15.881 -28.741 1.00 53.38 88 SER A C 1
ATOM 604 O O . SER A 1 88 ? 53.072 16.903 -28.133 1.00 53.38 88 SER A O 1
ATOM 606 N N . PRO A 1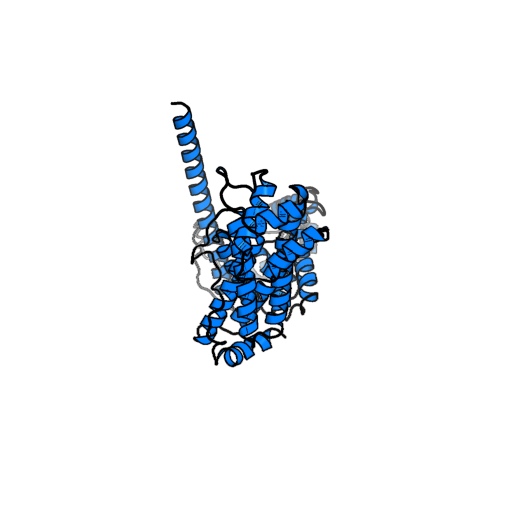 89 ? 52.432 14.736 -28.092 1.00 59.38 89 PRO A N 1
ATOM 607 C CA . PRO A 1 89 ? 52.469 14.602 -26.632 1.00 59.38 89 PRO A CA 1
ATOM 608 C C . PRO A 1 89 ? 53.822 14.988 -26.023 1.00 59.38 89 PRO A C 1
ATOM 610 O O . PRO A 1 89 ? 53.891 15.456 -24.889 1.00 59.38 89 PRO A O 1
ATOM 613 N N . LEU A 1 90 ? 54.909 14.822 -26.788 1.00 63.31 90 LEU A N 1
ATOM 614 C CA . LEU A 1 90 ? 56.258 15.171 -26.350 1.00 63.31 90 LEU A CA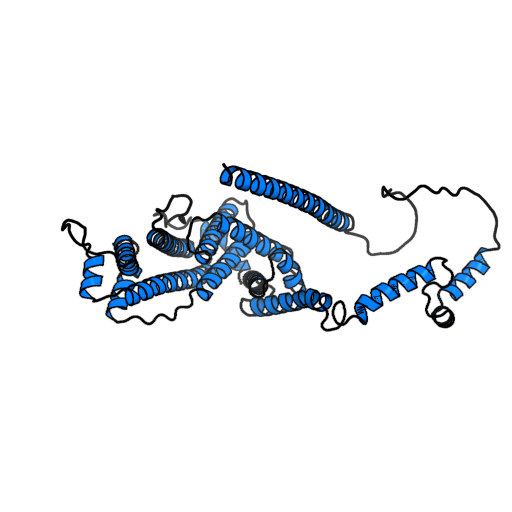 1
ATOM 615 C C . LEU A 1 90 ? 56.446 16.690 -26.252 1.00 63.31 90 LEU A C 1
ATOM 617 O O . LEU A 1 90 ? 57.082 17.173 -25.319 1.00 63.31 90 LEU A O 1
ATOM 621 N N . THR A 1 91 ? 55.878 17.444 -27.198 1.00 62.16 91 THR A N 1
ATOM 622 C CA . THR A 1 91 ? 55.929 18.911 -27.210 1.00 62.16 91 THR A CA 1
ATOM 623 C C . THR A 1 91 ? 55.029 19.498 -26.135 1.00 62.16 91 THR A C 1
ATOM 625 O O . THR A 1 91 ? 55.413 20.469 -25.489 1.00 62.16 91 THR A O 1
ATOM 628 N N . GLU A 1 92 ? 53.865 18.891 -25.892 1.00 63.19 92 GLU A N 1
ATOM 629 C CA . GLU A 1 92 ? 53.012 19.268 -24.763 1.00 63.19 92 GLU A CA 1
ATOM 630 C C . GLU A 1 92 ? 53.740 19.049 -23.436 1.00 63.19 92 GLU A C 1
ATOM 632 O O . GLU A 1 92 ? 53.746 19.949 -22.602 1.00 63.19 92 GLU A O 1
ATOM 637 N N . TRP A 1 93 ? 54.425 17.914 -23.256 1.00 69.44 93 TRP A N 1
ATOM 638 C CA . TRP A 1 93 ? 55.197 17.623 -22.045 1.00 69.44 93 TRP A CA 1
ATOM 639 C C . TRP A 1 93 ? 56.394 18.572 -21.857 1.00 69.44 93 TRP A C 1
ATOM 641 O O . TRP A 1 93 ? 56.554 19.145 -20.780 1.00 69.44 93 TRP A O 1
ATOM 651 N N . LEU A 1 94 ? 57.175 18.825 -22.916 1.00 70.19 94 LEU A N 1
ATOM 652 C CA . LEU A 1 94 ? 58.305 19.770 -22.905 1.00 70.19 94 LEU A CA 1
ATOM 653 C C . LEU A 1 94 ? 57.880 21.217 -22.624 1.00 70.19 94 LEU A C 1
ATOM 655 O O . LEU A 1 94 ? 58.609 21.954 -21.964 1.00 70.19 94 LEU A O 1
ATOM 659 N N . LEU A 1 95 ? 56.692 21.623 -23.078 1.00 66.94 95 LEU A N 1
ATOM 660 C CA . LEU A 1 95 ? 56.111 22.940 -22.797 1.00 66.94 95 LEU A CA 1
ATOM 661 C C . LEU A 1 95 ? 55.307 22.967 -21.483 1.00 66.94 95 LEU A C 1
ATOM 663 O O . LEU A 1 95 ? 54.515 23.880 -21.251 1.00 66.94 95 LEU A O 1
ATOM 667 N N . GLY A 1 96 ? 55.523 21.988 -20.598 1.00 62.56 96 GLY A N 1
ATOM 668 C CA . GLY A 1 96 ? 54.958 21.960 -19.252 1.00 62.56 96 GLY A CA 1
ATOM 669 C C . GLY A 1 96 ? 53.532 21.415 -19.184 1.00 62.56 96 GLY A C 1
ATOM 670 O O . GLY A 1 96 ? 52.732 21.917 -18.396 1.00 62.56 96 GLY A O 1
ATOM 671 N N . ALA A 1 97 ? 53.199 20.416 -19.999 1.00 62.22 97 ALA A N 1
ATOM 672 C CA . ALA A 1 97 ? 51.876 19.795 -20.110 1.00 62.22 97 ALA A CA 1
ATOM 673 C C . ALA A 1 97 ? 50.746 20.805 -20.399 1.00 62.22 97 ALA A C 1
ATOM 675 O O . ALA A 1 97 ? 49.677 20.754 -19.794 1.00 62.22 97 ALA A O 1
ATOM 676 N N . LEU A 1 98 ? 50.997 21.776 -21.284 1.00 61.84 98 LEU A N 1
ATOM 677 C CA . LEU A 1 98 ? 49.971 22.699 -21.776 1.00 61.84 98 LEU A CA 1
ATOM 678 C C . LEU A 1 98 ? 49.237 22.045 -22.961 1.00 61.84 98 LEU A C 1
ATOM 680 O O . LEU A 1 98 ? 49.843 21.954 -24.030 1.00 61.84 98 LEU A O 1
ATOM 684 N N . PRO A 1 99 ? 47.964 21.619 -22.822 1.00 58.47 99 PRO A N 1
ATOM 685 C CA . PRO A 1 99 ? 47.217 21.066 -23.949 1.00 58.47 99 PRO A CA 1
ATOM 686 C C . PRO A 1 99 ? 47.083 22.123 -25.056 1.00 58.47 99 PRO A C 1
ATOM 688 O O . PRO A 1 99 ? 46.578 23.225 -24.812 1.00 58.47 99 PRO A O 1
ATOM 691 N N . GLY A 1 100 ? 47.575 21.813 -26.260 1.00 59.88 100 GLY A N 1
ATOM 692 C CA . GLY A 1 100 ? 47.613 22.738 -27.399 1.00 59.88 100 GLY A CA 1
ATOM 693 C C . GLY A 1 100 ? 48.503 23.968 -27.166 1.00 59.88 100 GLY A C 1
ATOM 694 O O . GLY A 1 100 ? 48.015 25.101 -27.160 1.00 59.88 100 GLY A O 1
ATOM 695 N N . GLY A 1 101 ? 49.810 23.758 -26.970 1.00 53.06 101 GLY A N 1
ATOM 696 C CA . GLY A 1 101 ? 50.794 24.754 -26.505 1.00 53.06 101 GLY A CA 1
ATOM 697 C C . GLY A 1 101 ? 50.921 26.079 -27.282 1.00 53.06 101 GLY A C 1
ATOM 698 O O . GLY A 1 101 ? 51.554 27.003 -26.777 1.00 53.06 101 GLY A O 1
ATOM 699 N N . PHE A 1 102 ? 50.295 26.218 -28.455 1.00 62.00 102 PHE A N 1
ATOM 700 C CA . PHE A 1 102 ? 50.341 27.438 -29.276 1.00 62.00 102 PHE A CA 1
ATOM 701 C C . PHE A 1 102 ? 49.075 28.304 -29.235 1.00 62.00 102 PHE A C 1
ATOM 703 O O . PHE A 1 102 ? 49.066 29.389 -29.816 1.00 62.00 102 PHE A O 1
ATOM 710 N N . HIS A 1 103 ? 48.008 27.886 -28.547 1.00 66.00 103 HIS A N 1
ATOM 711 C CA . HIS A 1 103 ? 46.831 28.742 -28.408 1.00 66.00 103 HIS A CA 1
ATOM 712 C C . HIS A 1 103 ? 47.054 29.762 -27.269 1.00 66.00 103 HIS A C 1
ATOM 714 O O . HIS A 1 103 ? 47.408 29.370 -26.154 1.00 66.00 103 HIS A O 1
ATOM 720 N N . PRO A 1 104 ? 46.802 31.070 -27.471 1.00 64.69 104 PRO A N 1
ATOM 721 C CA . PRO A 1 104 ? 47.017 32.092 -26.434 1.00 64.69 104 PRO A CA 1
ATOM 722 C C . PRO A 1 104 ? 46.166 31.863 -25.172 1.00 64.69 104 PRO A C 1
ATOM 724 O O . PRO A 1 104 ? 46.495 32.344 -24.091 1.00 64.69 104 PRO A O 1
ATOM 727 N N . GLN A 1 105 ? 45.099 31.068 -25.283 1.00 74.06 105 GLN A N 1
ATOM 728 C CA . GLN A 1 105 ? 44.245 30.675 -24.158 1.00 74.06 105 GLN A CA 1
ATOM 729 C C . GLN A 1 105 ? 44.699 29.393 -23.437 1.00 74.06 105 GLN A C 1
ATOM 731 O O . GLN A 1 105 ? 44.074 29.025 -22.448 1.00 74.06 105 GLN A O 1
ATOM 736 N N . SER A 1 106 ? 45.754 28.698 -23.874 1.00 68.38 106 SER A N 1
ATOM 737 C CA . SER A 1 106 ? 46.151 27.401 -23.291 1.00 68.38 106 SER A CA 1
ATOM 738 C C . SER A 1 106 ? 46.651 27.521 -21.853 1.00 68.38 106 SER A C 1
ATOM 740 O O . SER A 1 106 ? 46.366 26.652 -21.034 1.00 68.38 106 SER A O 1
ATOM 742 N N . LYS A 1 107 ? 47.296 28.642 -21.498 1.00 68.62 107 LYS A N 1
ATOM 743 C CA . LYS A 1 107 ? 47.652 28.947 -20.100 1.00 68.62 107 LYS A CA 1
ATOM 744 C C . LYS A 1 107 ? 46.414 29.150 -19.228 1.00 68.62 107 LYS A C 1
ATOM 746 O O . LYS A 1 107 ? 46.363 28.629 -18.122 1.00 68.62 107 LYS A O 1
ATOM 751 N N . LEU A 1 108 ? 45.406 29.862 -19.738 1.00 71.38 108 LEU A N 1
ATOM 752 C CA . LEU A 1 108 ? 44.155 30.085 -19.014 1.00 71.38 108 LEU A CA 1
ATOM 753 C C . LEU A 1 108 ? 43.349 28.789 -18.881 1.00 71.38 108 LEU A C 1
ATOM 755 O O . LEU A 1 108 ? 42.853 28.504 -17.800 1.00 71.38 108 LEU A O 1
ATOM 759 N N . LYS A 1 109 ? 43.269 27.976 -19.942 1.00 71.56 109 LYS A N 1
ATOM 760 C CA . LYS A 1 109 ? 42.623 26.658 -19.901 1.00 71.56 109 LYS A CA 1
ATOM 761 C C . LYS A 1 109 ? 43.316 25.732 -18.911 1.00 71.56 109 LYS A C 1
ATOM 763 O O . LYS A 1 109 ? 42.625 25.121 -18.115 1.00 71.56 109 LYS A O 1
ATOM 768 N N . LYS A 1 110 ? 44.652 25.677 -18.904 1.00 70.56 110 LYS A N 1
ATOM 769 C CA . LYS A 1 110 ? 45.394 24.906 -17.903 1.00 70.56 110 LYS A CA 1
ATOM 770 C C . LYS A 1 110 ? 45.127 25.419 -16.489 1.00 70.56 110 LYS A C 1
ATOM 772 O O . LYS A 1 110 ? 44.787 24.620 -15.639 1.00 70.56 110 LYS A O 1
ATOM 777 N N . LEU A 1 111 ? 45.176 26.731 -16.249 1.00 67.19 111 LEU A N 1
ATOM 778 C CA . LEU A 1 111 ? 44.859 27.301 -14.933 1.00 67.19 111 LEU A CA 1
ATOM 779 C C . LEU A 1 111 ? 43.419 27.015 -14.494 1.00 67.19 111 LEU A C 1
ATOM 781 O O . LEU A 1 111 ? 43.192 26.719 -13.329 1.00 67.19 111 LEU A O 1
ATOM 785 N N . MET A 1 112 ? 42.446 27.078 -15.406 1.00 68.00 112 MET A N 1
ATOM 786 C CA . MET A 1 112 ? 41.057 26.728 -15.107 1.00 68.00 112 MET A CA 1
ATOM 787 C C . MET A 1 112 ? 40.903 25.234 -14.824 1.00 68.00 112 MET A C 1
ATOM 789 O O . MET A 1 112 ? 40.225 24.877 -13.866 1.00 68.00 112 MET A O 1
ATOM 793 N N . THR A 1 113 ? 41.545 24.373 -15.615 1.00 73.00 113 THR A N 1
ATOM 794 C CA . THR A 1 113 ? 41.539 22.924 -15.405 1.00 73.00 113 THR A CA 1
ATOM 795 C C . THR A 1 113 ? 42.255 22.550 -14.116 1.00 73.00 113 THR A C 1
ATOM 797 O O . THR A 1 113 ? 41.710 21.747 -13.385 1.00 73.00 113 THR A O 1
ATOM 800 N N . ASP A 1 114 ? 43.401 23.147 -13.789 1.00 66.94 114 ASP A N 1
ATOM 801 C CA . ASP A 1 114 ? 44.157 22.890 -12.557 1.00 66.94 114 ASP A CA 1
ATOM 802 C C . ASP A 1 114 ? 43.423 23.451 -11.330 1.00 66.94 114 ASP A C 1
ATOM 804 O O . ASP A 1 114 ? 43.377 22.799 -10.293 1.00 66.94 114 ASP A O 1
ATOM 808 N N . ALA A 1 115 ? 42.781 24.620 -11.436 1.00 62.38 115 ALA A N 1
ATOM 809 C CA . ALA A 1 115 ? 41.963 25.179 -10.357 1.00 62.38 115 ALA A CA 1
ATOM 810 C C . ALA A 1 115 ? 40.693 24.351 -10.115 1.00 62.38 115 ALA A C 1
ATOM 812 O O . ALA A 1 115 ? 40.316 24.115 -8.969 1.00 62.38 115 ALA A O 1
ATOM 813 N N . GLN A 1 116 ? 40.041 23.877 -11.181 1.00 65.81 116 GLN A N 1
ATOM 814 C CA . GLN A 1 116 ? 38.920 22.949 -11.060 1.00 65.81 116 GLN A CA 1
ATOM 815 C C . GLN A 1 116 ? 39.408 21.598 -10.529 1.00 65.81 116 GLN A C 1
ATOM 817 O O . GLN A 1 116 ? 38.854 21.092 -9.559 1.00 65.81 116 GLN A O 1
ATOM 822 N N . ALA A 1 117 ? 40.463 21.029 -11.108 1.00 66.25 117 ALA A N 1
ATOM 823 C CA . ALA A 1 117 ? 41.026 19.742 -10.720 1.00 66.25 117 ALA A CA 1
ATOM 824 C C . ALA A 1 117 ? 41.536 19.753 -9.280 1.00 66.25 117 ALA A C 1
ATOM 826 O O . ALA A 1 117 ? 41.283 18.790 -8.580 1.00 66.25 117 ALA A O 1
ATOM 827 N N . GLY A 1 118 ? 42.153 20.828 -8.788 1.00 59.62 118 GLY A N 1
ATOM 828 C CA . GLY A 1 118 ? 42.576 20.941 -7.388 1.00 59.62 118 GLY A CA 1
ATOM 829 C C . GLY A 1 118 ? 41.397 20.864 -6.413 1.00 59.62 118 GLY A C 1
ATOM 830 O O . GLY A 1 118 ? 41.456 20.150 -5.416 1.00 59.62 118 GLY A O 1
ATOM 831 N N . VAL A 1 119 ? 40.270 21.502 -6.745 1.00 57.84 119 VAL A N 1
ATOM 832 C CA . VAL A 1 119 ? 39.018 21.398 -5.968 1.00 57.84 119 VAL A CA 1
ATOM 833 C C . VAL A 1 119 ? 38.388 19.997 -6.078 1.00 57.84 119 VAL A C 1
ATOM 835 O O . VAL A 1 119 ? 37.750 19.521 -5.138 1.00 57.84 119 VAL A O 1
ATOM 838 N N . TRP A 1 120 ? 38.576 19.308 -7.206 1.00 62.00 120 TRP A N 1
ATOM 839 C CA . TRP A 1 120 ? 38.026 17.970 -7.446 1.00 62.00 120 TRP A CA 1
ATOM 840 C C . TRP A 1 120 ? 38.900 16.812 -6.936 1.00 62.00 120 TRP A C 1
ATOM 842 O O . TRP A 1 120 ? 38.365 15.766 -6.584 1.00 62.00 120 TRP A O 1
ATOM 852 N N . VAL A 1 121 ? 40.220 16.961 -6.922 1.00 63.28 121 VAL A N 1
ATOM 853 C CA . VAL A 1 121 ? 41.197 15.887 -6.678 1.00 63.28 121 VAL A CA 1
ATOM 854 C C . VAL A 1 121 ? 41.829 16.028 -5.298 1.00 63.28 121 VAL A C 1
ATOM 856 O O . VAL A 1 121 ? 41.919 15.032 -4.580 1.00 63.28 121 VAL A O 1
ATOM 859 N N . ASP A 1 122 ? 42.196 17.250 -4.902 1.00 58.38 122 ASP A N 1
ATOM 860 C CA . ASP A 1 122 ? 42.974 17.497 -3.683 1.00 58.38 122 ASP A CA 1
ATOM 861 C C . ASP A 1 122 ? 42.132 17.958 -2.490 1.00 58.38 122 ASP A C 1
ATOM 863 O O . ASP A 1 122 ? 42.588 17.813 -1.358 1.00 58.38 122 ASP A O 1
ATOM 867 N N . ASP A 1 123 ? 40.910 18.473 -2.688 1.00 63.38 123 ASP A N 1
ATOM 868 C CA . ASP A 1 123 ? 40.019 18.820 -1.573 1.00 63.38 123 ASP A CA 1
ATOM 869 C C . ASP A 1 123 ? 39.288 17.564 -1.046 1.00 63.38 123 ASP A C 1
ATOM 871 O O . ASP A 1 123 ? 38.328 17.088 -1.673 1.00 63.38 123 ASP A O 1
ATOM 875 N N . PRO A 1 124 ? 39.656 17.031 0.139 1.00 64.31 124 PRO A N 1
ATOM 876 C CA . PRO A 1 124 ? 39.027 15.839 0.699 1.00 64.31 124 PRO A CA 1
ATOM 877 C C . PRO A 1 124 ? 37.582 16.093 1.145 1.00 64.31 124 PRO A C 1
ATOM 879 O O . PRO A 1 124 ? 36.846 15.138 1.384 1.00 64.31 124 PRO A O 1
ATOM 882 N N . ARG A 1 125 ? 37.180 17.364 1.292 1.00 62.66 125 ARG A N 1
ATOM 883 C CA . ARG A 1 125 ? 35.844 17.799 1.722 1.00 62.66 125 ARG A CA 1
ATOM 884 C C . ARG A 1 125 ? 34.905 18.010 0.539 1.00 62.66 125 ARG A C 1
ATOM 886 O O . ARG A 1 125 ? 33.696 17.834 0.703 1.00 62.66 125 ARG A O 1
ATOM 893 N N . PHE A 1 126 ? 35.425 18.357 -0.639 1.00 65.25 126 PHE A N 1
ATOM 894 C CA . PHE A 1 126 ? 34.617 18.595 -1.837 1.00 65.25 126 PHE A CA 1
ATOM 895 C C . PHE A 1 126 ? 34.680 17.430 -2.835 1.00 65.25 126 PHE A C 1
ATOM 897 O O . PHE A 1 126 ? 33.688 16.714 -2.958 1.00 65.25 126 PHE A O 1
ATOM 904 N N . GLY A 1 127 ? 35.811 17.186 -3.502 1.00 60.66 127 GLY A N 1
ATOM 905 C CA . GLY A 1 127 ? 35.912 16.215 -4.605 1.00 60.66 127 GLY A CA 1
ATOM 906 C C . GLY A 1 127 ? 36.630 14.889 -4.314 1.00 60.66 127 GLY A C 1
ATOM 907 O O . GLY A 1 127 ? 36.444 13.930 -5.064 1.00 60.66 127 GLY A O 1
ATOM 908 N N . GLY A 1 128 ? 37.396 14.792 -3.222 1.00 65.31 128 GLY A N 1
ATOM 909 C CA . GLY A 1 128 ? 38.128 13.573 -2.856 1.00 65.31 128 GLY A CA 1
ATOM 910 C C . GLY A 1 128 ? 37.227 12.368 -2.528 1.00 65.31 128 GLY A C 1
ATOM 911 O O . GLY A 1 128 ? 36.006 12.477 -2.457 1.00 65.31 128 GLY A O 1
ATOM 912 N N . ARG A 1 129 ? 37.824 11.194 -2.251 1.00 64.88 129 ARG A N 1
ATOM 913 C CA . ARG A 1 129 ? 37.112 9.911 -1.995 1.00 64.88 129 ARG A CA 1
ATOM 914 C C . ARG A 1 129 ? 35.970 9.998 -0.966 1.00 64.88 129 ARG A C 1
ATOM 916 O O . ARG A 1 129 ? 35.027 9.214 -1.046 1.00 64.88 129 ARG A O 1
ATOM 923 N N . PHE A 1 130 ? 36.064 10.924 -0.012 1.00 67.06 130 PHE A N 1
ATOM 924 C CA . PHE A 1 130 ? 35.066 11.160 1.037 1.00 67.06 130 PHE A CA 1
ATOM 925 C C . PHE A 1 130 ? 34.411 12.547 0.961 1.00 67.06 130 PHE A C 1
ATOM 927 O O . PHE A 1 130 ? 33.644 12.900 1.856 1.00 67.06 130 PHE A O 1
ATOM 934 N N . GLY A 1 131 ? 34.693 13.320 -0.089 1.00 67.94 131 GLY A N 1
ATOM 935 C CA . GLY A 1 131 ? 34.172 14.665 -0.272 1.00 67.94 131 GLY A CA 1
ATOM 936 C C . GLY A 1 131 ? 32.677 14.678 -0.579 1.00 67.94 131 GLY A C 1
ATOM 937 O O . GLY A 1 131 ? 32.117 13.714 -1.101 1.00 67.94 131 GLY A O 1
ATOM 938 N N . SER A 1 132 ? 32.024 15.787 -0.252 1.00 69.31 132 SER A N 1
ATOM 939 C CA . SER A 1 132 ? 30.590 16.028 -0.455 1.00 69.31 132 SER A CA 1
ATOM 940 C C . SER A 1 132 ? 30.112 15.750 -1.886 1.00 69.31 132 SER A C 1
ATOM 942 O O . SER A 1 132 ? 29.018 15.217 -2.073 1.00 69.31 132 SER A O 1
ATOM 944 N N . TYR A 1 133 ? 30.932 16.012 -2.906 1.00 69.94 133 TYR A N 1
ATOM 945 C CA . TYR A 1 133 ? 30.594 15.663 -4.282 1.00 69.94 133 TYR A CA 1
ATOM 946 C C . TYR A 1 133 ? 30.643 14.158 -4.537 1.00 69.94 133 TYR A C 1
ATOM 948 O O . TYR A 1 133 ? 29.692 13.604 -5.091 1.00 69.94 133 TYR A O 1
ATOM 956 N N . ALA A 1 134 ? 31.706 13.474 -4.102 1.00 68.44 134 ALA A N 1
ATOM 957 C CA . ALA A 1 134 ? 31.779 12.018 -4.192 1.00 68.44 134 ALA A CA 1
ATOM 958 C C . ALA A 1 134 ? 30.589 11.378 -3.462 1.00 68.44 134 ALA A C 1
ATOM 960 O O . ALA A 1 134 ? 29.930 10.507 -4.023 1.00 68.44 134 ALA A O 1
ATOM 961 N N . GLN A 1 135 ? 30.230 11.885 -2.277 1.00 70.00 135 GLN A N 1
ATOM 962 C CA . GLN A 1 135 ? 29.033 11.475 -1.538 1.00 70.00 135 GLN A CA 1
ATOM 963 C C . GLN A 1 135 ? 27.743 11.693 -2.342 1.00 70.00 135 GLN A C 1
ATOM 965 O O . GLN A 1 135 ? 26.930 10.777 -2.445 1.00 70.00 135 GLN A O 1
ATOM 970 N N . SER A 1 136 ? 27.576 12.848 -2.997 1.00 70.62 136 SER A N 1
ATOM 971 C CA . SER A 1 136 ? 26.409 13.095 -3.858 1.00 70.62 136 SER A CA 1
ATOM 972 C C . SER A 1 136 ? 26.336 12.136 -5.057 1.00 70.62 136 SER A C 1
ATOM 974 O O . SER A 1 136 ? 25.248 11.734 -5.473 1.00 70.62 136 SER A O 1
ATOM 976 N N . MET A 1 137 ? 27.490 11.704 -5.577 1.00 77.44 137 MET A N 1
ATOM 977 C CA . MET A 1 137 ? 27.577 10.724 -6.661 1.00 77.44 137 MET A CA 1
ATOM 978 C C . MET A 1 137 ? 27.406 9.280 -6.176 1.00 77.44 137 MET A C 1
ATOM 980 O O . MET A 1 137 ? 26.972 8.445 -6.969 1.00 77.44 137 MET A O 1
ATOM 984 N N . LEU A 1 138 ? 27.679 8.980 -4.898 1.00 82.12 138 LEU A N 1
ATOM 985 C CA . LEU A 1 138 ? 27.489 7.655 -4.287 1.00 82.12 138 LEU A CA 1
ATOM 986 C C . LEU A 1 138 ? 26.010 7.267 -4.132 1.00 82.12 138 LEU A C 1
ATOM 988 O O . LEU A 1 138 ? 25.698 6.074 -4.100 1.00 82.12 138 LEU A O 1
ATOM 992 N N . ASN A 1 139 ? 25.091 8.235 -4.138 1.00 86.50 139 ASN A N 1
ATOM 993 C CA . ASN A 1 139 ? 23.653 7.959 -4.118 1.00 86.50 139 ASN A CA 1
ATOM 994 C C . ASN A 1 139 ? 23.202 7.176 -5.363 1.00 86.50 139 ASN A C 1
ATOM 996 O O . ASN A 1 139 ? 22.402 6.252 -5.264 1.00 86.50 139 ASN A O 1
ATOM 1000 N N . ARG A 1 140 ? 23.776 7.458 -6.540 1.00 87.56 140 ARG A N 1
ATOM 1001 C CA . ARG A 1 140 ? 23.420 6.773 -7.797 1.00 87.56 140 ARG A CA 1
ATOM 1002 C C . ARG A 1 140 ? 23.694 5.260 -7.774 1.00 87.56 140 ARG A C 1
ATOM 1004 O O . ARG A 1 140 ? 22.771 4.497 -8.067 1.00 87.56 140 ARG A O 1
ATOM 1011 N N . PRO A 1 141 ? 24.908 4.777 -7.434 1.00 90.56 141 PRO A N 1
ATOM 1012 C CA . PRO A 1 141 ? 25.154 3.347 -7.309 1.00 90.56 141 PRO A CA 1
ATOM 1013 C C . PRO A 1 141 ? 24.396 2.725 -6.133 1.00 90.56 141 PRO A C 1
ATOM 1015 O O . PRO A 1 141 ? 24.030 1.558 -6.240 1.00 90.56 141 PRO A O 1
ATOM 1018 N N . LEU A 1 142 ? 24.123 3.462 -5.046 1.00 94.44 142 LEU A N 1
ATOM 1019 C CA . LEU A 1 142 ? 23.255 2.979 -3.967 1.00 94.44 142 LEU A CA 1
ATOM 1020 C C . LEU A 1 142 ? 21.841 2.687 -4.490 1.00 94.44 142 LEU A C 1
ATOM 1022 O O . LEU A 1 142 ? 21.350 1.572 -4.322 1.00 94.44 142 LEU A O 1
ATOM 1026 N N . PHE A 1 143 ? 21.230 3.643 -5.192 1.00 96.75 143 PHE A N 1
ATOM 1027 C CA . PHE A 1 143 ? 19.895 3.493 -5.772 1.00 96.75 143 PHE A CA 1
ATOM 1028 C C . PHE A 1 143 ? 19.851 2.348 -6.783 1.00 96.75 143 PHE A C 1
ATOM 1030 O O . PHE A 1 143 ? 18.965 1.504 -6.709 1.00 96.75 143 PHE A O 1
ATOM 1037 N N . ALA A 1 144 ? 20.840 2.253 -7.678 1.00 96.88 144 ALA A N 1
ATOM 1038 C CA . ALA A 1 144 ? 20.911 1.166 -8.653 1.00 96.88 144 ALA A CA 1
ATOM 1039 C C . ALA A 1 144 ? 21.081 -0.216 -7.992 1.00 96.88 144 ALA A C 1
ATOM 1041 O O . ALA A 1 144 ? 20.493 -1.195 -8.454 1.00 96.88 144 ALA A O 1
ATOM 1042 N N . ARG A 1 145 ? 21.862 -0.321 -6.905 1.00 97.56 145 ARG A N 1
ATOM 1043 C CA . ARG A 1 145 ? 22.013 -1.573 -6.141 1.00 97.56 145 ARG A CA 1
ATOM 1044 C C . ARG A 1 145 ? 20.728 -1.950 -5.411 1.00 97.56 145 ARG A C 1
ATOM 1046 O O . ARG A 1 145 ? 20.339 -3.111 -5.492 1.00 97.56 145 ARG A O 1
ATOM 1053 N N . SER A 1 146 ? 20.080 -0.990 -4.749 1.00 98.06 146 SER A N 1
ATOM 1054 C CA . SER A 1 146 ? 18.803 -1.208 -4.059 1.00 98.06 146 SER A CA 1
ATOM 1055 C C . SER A 1 146 ? 17.717 -1.640 -5.045 1.00 98.06 146 SER A C 1
ATOM 1057 O O . SER A 1 146 ? 17.098 -2.687 -4.871 1.00 98.06 146 SER A O 1
ATOM 1059 N N . ALA A 1 147 ? 17.589 -0.919 -6.165 1.00 98.25 147 ALA A N 1
ATOM 1060 C CA . ALA A 1 147 ? 16.682 -1.272 -7.250 1.00 98.25 147 ALA A CA 1
ATOM 1061 C C . ALA A 1 147 ? 16.944 -2.693 -7.761 1.00 98.25 147 ALA A C 1
ATOM 1063 O O . ALA A 1 147 ? 16.018 -3.485 -7.887 1.00 98.25 147 ALA A O 1
ATOM 1064 N N . LYS A 1 148 ? 18.211 -3.050 -8.010 1.00 98.19 148 LYS A N 1
ATOM 1065 C CA . LYS A 1 148 ? 18.584 -4.397 -8.462 1.00 98.19 148 LYS A CA 1
ATOM 1066 C C . LYS A 1 148 ? 18.206 -5.481 -7.453 1.00 98.19 148 LYS A C 1
ATOM 1068 O O . LYS A 1 148 ? 17.708 -6.526 -7.864 1.00 98.19 148 LYS A O 1
ATOM 1073 N N . ALA A 1 149 ? 18.471 -5.251 -6.169 1.00 98.19 149 ALA A N 1
ATOM 1074 C CA . ALA A 1 149 ? 18.156 -6.200 -5.107 1.00 98.19 149 ALA A CA 1
ATOM 1075 C C . ALA A 1 149 ? 16.645 -6.453 -5.026 1.00 98.19 149 ALA A C 1
ATOM 1077 O O . ALA A 1 149 ? 16.221 -7.606 -5.064 1.00 98.19 149 ALA A O 1
ATOM 1078 N N . GLU A 1 150 ? 15.845 -5.386 -5.021 1.00 97.94 150 GLU A N 1
ATOM 1079 C CA . GLU A 1 150 ? 14.386 -5.486 -4.998 1.00 97.94 150 GLU A CA 1
ATOM 1080 C C . GLU A 1 150 ? 13.833 -6.110 -6.285 1.00 97.94 150 GLU A C 1
ATOM 1082 O O . GLU A 1 150 ? 13.056 -7.051 -6.211 1.00 97.94 150 GLU A O 1
ATOM 1087 N N . MET A 1 151 ? 14.286 -5.703 -7.475 1.00 97.50 151 MET A N 1
ATOM 1088 C CA . MET A 1 151 ? 13.860 -6.348 -8.726 1.00 97.50 151 MET A CA 1
ATOM 1089 C C . MET A 1 151 ? 14.085 -7.862 -8.690 1.00 97.50 151 MET A C 1
ATOM 1091 O O . MET A 1 151 ? 13.192 -8.621 -9.056 1.00 97.50 151 MET A O 1
ATOM 1095 N N . ASN A 1 152 ? 15.265 -8.309 -8.248 1.00 97.31 152 ASN A N 1
ATOM 1096 C CA . ASN A 1 152 ? 15.608 -9.731 -8.194 1.00 97.31 152 ASN A CA 1
ATOM 1097 C C . ASN A 1 152 ? 14.697 -10.529 -7.253 1.00 97.31 152 ASN A C 1
ATOM 1099 O O . ASN A 1 152 ? 14.441 -11.699 -7.523 1.00 97.31 152 ASN A O 1
ATOM 1103 N N . ALA A 1 153 ? 14.197 -9.911 -6.182 1.00 96.56 153 ALA A N 1
ATOM 1104 C CA . ALA A 1 153 ? 13.273 -10.557 -5.257 1.00 96.56 153 ALA A CA 1
ATOM 1105 C C . ALA A 1 153 ? 11.852 -10.727 -5.835 1.00 96.56 153 ALA A C 1
ATOM 1107 O O . ALA A 1 153 ? 11.108 -11.573 -5.349 1.00 96.56 153 ALA A O 1
ATOM 1108 N N . TYR A 1 154 ? 11.480 -9.970 -6.878 1.00 95.25 154 TYR A N 1
ATOM 1109 C CA . TYR A 1 154 ? 10.107 -9.913 -7.404 1.00 95.25 154 TYR A CA 1
ATOM 1110 C C . TYR A 1 154 ? 10.032 -10.135 -8.925 1.00 95.25 154 TYR A C 1
ATOM 1112 O O . TYR A 1 154 ? 9.398 -9.369 -9.640 1.00 95.25 154 TYR A O 1
ATOM 1120 N N . GLY A 1 155 ? 10.677 -11.189 -9.434 1.00 93.12 155 GLY A N 1
ATOM 1121 C CA . GLY A 1 155 ? 10.575 -11.602 -10.849 1.00 93.12 155 GLY A CA 1
ATOM 1122 C C . GLY A 1 155 ? 11.672 -11.052 -11.768 1.00 93.12 155 GLY A C 1
ATOM 1123 O O . GLY A 1 155 ? 11.767 -11.420 -12.937 1.00 93.12 155 GLY A O 1
ATOM 1124 N N . GLY A 1 156 ? 12.559 -10.208 -11.248 1.00 95.50 156 GLY A N 1
ATOM 1125 C CA . GLY A 1 156 ? 13.729 -9.709 -11.960 1.00 95.50 156 GLY A CA 1
ATOM 1126 C C . GLY A 1 156 ? 13.439 -8.531 -12.889 1.00 95.50 156 GLY A C 1
ATOM 1127 O O . GLY A 1 156 ? 12.302 -8.140 -13.143 1.00 95.50 156 GLY A O 1
ATOM 1128 N N . LYS A 1 157 ? 14.517 -7.964 -13.432 1.00 95.12 157 LYS A N 1
ATOM 1129 C CA . LYS A 1 157 ? 14.532 -6.710 -14.209 1.00 95.12 157 LYS A CA 1
ATOM 1130 C C . LYS A 1 157 ? 13.725 -6.695 -15.518 1.00 95.12 157 LYS A C 1
ATOM 1132 O O . LYS A 1 157 ? 13.585 -5.633 -16.114 1.00 95.12 157 LYS A O 1
ATOM 1137 N N . ASN A 1 158 ? 13.271 -7.856 -15.990 1.00 94.25 158 ASN A N 1
ATOM 1138 C CA . ASN A 1 158 ? 12.481 -7.990 -17.218 1.00 94.25 158 ASN A CA 1
ATOM 1139 C C . ASN A 1 158 ? 10.976 -8.133 -16.936 1.00 94.25 158 ASN A C 1
ATOM 1141 O O . ASN A 1 158 ? 10.192 -8.166 -17.876 1.00 94.25 158 ASN A O 1
ATOM 1145 N N . SER A 1 159 ? 10.579 -8.238 -15.665 1.00 96.00 159 SER A N 1
ATOM 1146 C CA . SER A 1 159 ? 9.180 -8.377 -15.259 1.00 96.00 159 SER A CA 1
ATOM 1147 C C . SER A 1 159 ? 8.617 -7.038 -14.787 1.00 96.00 159 SER A C 1
ATOM 1149 O O . SER A 1 159 ? 9.322 -6.231 -14.175 1.00 96.00 159 SER A O 1
ATOM 1151 N N . VAL A 1 160 ? 7.324 -6.813 -15.019 1.00 97.38 160 VAL A N 1
ATOM 1152 C CA . VAL A 1 160 ? 6.623 -5.605 -14.555 1.00 97.38 160 VAL A CA 1
ATOM 1153 C C . VAL A 1 160 ? 6.648 -5.480 -13.029 1.00 97.38 160 VAL A C 1
ATOM 1155 O O . VAL A 1 160 ? 6.868 -4.393 -12.490 1.00 97.38 160 VAL A O 1
ATOM 1158 N N . MET A 1 161 ? 6.501 -6.614 -12.336 1.00 97.12 161 MET A N 1
ATOM 1159 C CA . MET A 1 161 ? 6.571 -6.698 -10.878 1.00 97.12 161 MET A CA 1
ATOM 1160 C C . MET A 1 161 ? 7.957 -6.360 -10.356 1.00 97.12 161 MET A C 1
ATOM 1162 O O . MET A 1 161 ? 8.079 -5.594 -9.398 1.00 97.12 161 MET A O 1
ATOM 1166 N N . GLY A 1 162 ? 8.993 -6.861 -11.028 1.00 97.44 162 GLY A N 1
ATOM 1167 C CA . GLY A 1 162 ? 10.371 -6.549 -10.706 1.00 97.44 162 GLY A CA 1
ATOM 1168 C C . GLY A 1 162 ? 10.607 -5.057 -10.838 1.00 97.44 162 GLY A C 1
ATOM 1169 O O . GLY A 1 162 ? 11.043 -4.441 -9.875 1.00 97.44 162 GLY A O 1
ATOM 1170 N N . LEU A 1 163 ? 10.243 -4.443 -11.968 1.00 98.12 163 LEU A N 1
ATOM 1171 C CA . LEU A 1 163 ? 10.404 -2.998 -12.177 1.00 98.12 163 LEU A CA 1
ATOM 1172 C C . LEU A 1 163 ? 9.699 -2.156 -11.105 1.00 98.12 163 LEU A C 1
ATOM 1174 O O . LEU A 1 163 ? 10.301 -1.216 -10.582 1.00 98.12 163 LEU A O 1
ATOM 1178 N N . ALA A 1 164 ? 8.462 -2.504 -10.739 1.00 98.25 164 ALA A N 1
ATOM 1179 C CA . ALA A 1 164 ? 7.744 -1.828 -9.661 1.00 98.25 164 ALA A CA 1
ATOM 1180 C C . ALA A 1 164 ? 8.449 -2.005 -8.303 1.00 98.25 164 ALA A C 1
ATOM 1182 O O . ALA A 1 164 ? 8.596 -1.033 -7.559 1.00 98.25 164 ALA A O 1
ATOM 1183 N N . ALA A 1 165 ? 8.935 -3.210 -7.987 1.00 98.25 165 ALA A N 1
ATOM 1184 C CA . ALA A 1 165 ? 9.713 -3.468 -6.775 1.00 98.25 165 ALA A CA 1
ATOM 1185 C C . ALA A 1 165 ? 11.034 -2.693 -6.765 1.00 98.25 165 ALA A C 1
ATOM 1187 O O . ALA A 1 165 ? 11.383 -2.081 -5.762 1.00 98.25 165 ALA A O 1
ATOM 1188 N N . GLY A 1 166 ? 11.737 -2.651 -7.897 1.00 98.31 166 GLY A N 1
ATOM 1189 C CA . GLY A 1 166 ? 12.964 -1.884 -8.071 1.00 98.31 166 GLY A CA 1
ATOM 1190 C C . GLY A 1 166 ? 12.750 -0.394 -7.838 1.00 98.31 166 GLY A C 1
ATOM 1191 O O . GLY A 1 166 ? 13.539 0.228 -7.132 1.00 98.31 166 GLY A O 1
ATOM 1192 N N . LEU A 1 167 ? 11.658 0.166 -8.370 1.00 98.50 167 LEU A N 1
ATOM 1193 C CA . LEU A 1 167 ? 11.236 1.535 -8.074 1.00 98.50 167 LEU A CA 1
ATOM 1194 C C . LEU A 1 167 ? 11.025 1.732 -6.568 1.00 98.50 167 LEU A C 1
ATOM 1196 O O . LEU A 1 167 ? 11.573 2.676 -6.004 1.00 98.50 167 LEU A O 1
ATOM 1200 N N . GLN A 1 168 ? 10.294 0.833 -5.902 1.00 98.31 168 GLN A N 1
ATOM 1201 C CA . GLN A 1 168 ? 10.114 0.908 -4.450 1.00 98.31 168 GLN A CA 1
ATOM 1202 C C . GLN A 1 168 ? 11.456 0.835 -3.703 1.00 98.31 168 GLN A C 1
ATOM 1204 O O . GLN A 1 168 ? 11.665 1.601 -2.769 1.00 98.31 168 GLN A O 1
ATOM 1209 N N . GLY A 1 169 ? 12.400 0.012 -4.164 1.00 98.19 169 GLY A N 1
ATOM 1210 C CA . GLY A 1 169 ? 13.751 -0.073 -3.612 1.00 98.19 169 GLY A CA 1
ATOM 1211 C C . GLY A 1 169 ? 14.543 1.225 -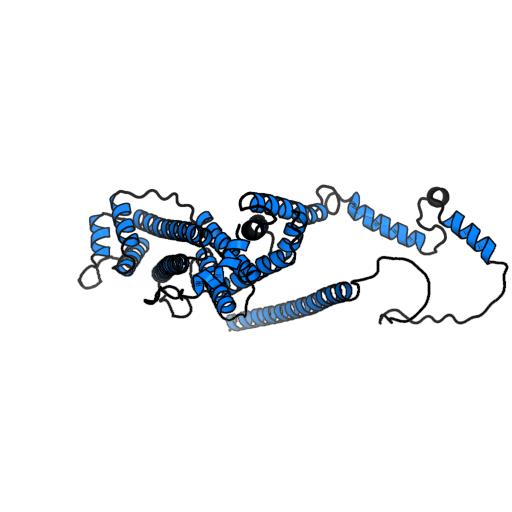3.701 1.00 98.19 169 GLY A C 1
ATOM 1212 O O . GLY A 1 169 ? 15.310 1.527 -2.790 1.00 98.19 169 GLY A O 1
ATOM 1213 N N . VAL A 1 170 ? 14.355 2.014 -4.763 1.00 98.19 170 VAL A N 1
ATOM 1214 C CA . VAL A 1 170 ? 14.937 3.364 -4.862 1.00 98.19 170 VAL A CA 1
ATOM 1215 C C . VAL A 1 170 ? 14.327 4.289 -3.811 1.00 98.19 170 VAL A C 1
ATOM 1217 O O . VAL A 1 170 ? 15.062 5.010 -3.139 1.00 98.19 170 VAL A O 1
ATOM 1220 N N . LEU A 1 171 ? 13.002 4.245 -3.643 1.00 97.69 171 LEU A N 1
ATOM 1221 C CA . LEU A 1 171 ? 12.296 5.071 -2.659 1.00 97.69 171 LEU A CA 1
ATOM 1222 C C . LEU A 1 171 ? 12.686 4.708 -1.217 1.00 97.69 171 LEU A C 1
ATOM 1224 O O . LEU A 1 171 ? 12.885 5.596 -0.393 1.00 97.69 171 LEU A O 1
ATOM 1228 N N . ASP A 1 172 ? 12.862 3.418 -0.923 1.00 97.12 172 ASP A N 1
ATOM 1229 C CA . ASP A 1 172 ? 13.199 2.917 0.416 1.00 97.12 172 ASP A CA 1
ATOM 1230 C C . ASP A 1 172 ? 14.570 3.407 0.917 1.00 97.12 172 ASP A C 1
ATOM 1232 O O . ASP A 1 172 ? 14.779 3.541 2.121 1.00 97.12 172 ASP A O 1
ATOM 1236 N N . VAL A 1 173 ? 15.499 3.717 0.005 1.00 96.88 173 VAL A N 1
ATOM 1237 C CA . VAL A 1 173 ? 16.825 4.273 0.336 1.00 96.88 173 VAL A CA 1
ATOM 1238 C C . VAL A 1 173 ? 16.889 5.800 0.187 1.00 96.88 173 VAL A C 1
ATOM 1240 O O . VAL A 1 173 ? 17.977 6.371 0.133 1.00 96.88 173 VAL A O 1
ATOM 1243 N N . GLY A 1 174 ? 15.732 6.467 0.121 1.00 95.62 174 GLY A N 1
ATOM 1244 C CA . GLY A 1 174 ? 15.617 7.928 0.099 1.00 95.62 174 GLY A CA 1
ATOM 1245 C C . GLY A 1 174 ? 15.698 8.571 -1.287 1.00 95.62 174 GLY A C 1
ATOM 1246 O O . GLY A 1 174 ? 15.806 9.793 -1.378 1.00 95.62 174 GLY A O 1
ATOM 1247 N N . GLY A 1 175 ? 15.659 7.783 -2.364 1.00 95.75 175 GLY A N 1
ATOM 1248 C CA . GLY A 1 175 ? 15.530 8.314 -3.718 1.00 95.75 175 GLY A CA 1
ATOM 1249 C C . GLY A 1 175 ? 14.112 8.805 -4.018 1.00 95.75 175 GLY A C 1
ATOM 1250 O O . GLY A 1 175 ? 13.155 8.512 -3.302 1.00 95.75 175 GLY A O 1
ATOM 1251 N N . THR A 1 176 ? 13.964 9.543 -5.115 1.00 96.69 176 THR A N 1
ATOM 1252 C CA . THR A 1 176 ? 12.673 10.048 -5.602 1.00 96.69 176 THR A CA 1
ATOM 1253 C C . THR A 1 176 ? 12.263 9.380 -6.922 1.00 96.69 176 THR A C 1
ATOM 1255 O O . THR A 1 176 ? 13.056 8.684 -7.557 1.00 96.69 176 THR A O 1
ATOM 1258 N N . ILE A 1 177 ? 11.018 9.586 -7.375 1.00 95.56 177 ILE A N 1
ATOM 1259 C CA . ILE A 1 177 ? 10.554 9.072 -8.682 1.00 95.56 177 ILE A CA 1
ATOM 1260 C C . ILE A 1 177 ? 11.456 9.559 -9.843 1.00 95.56 177 ILE A C 1
ATOM 1262 O O . ILE A 1 177 ? 11.824 8.726 -10.673 1.00 95.56 177 ILE A O 1
ATOM 1266 N N . PRO A 1 178 ? 11.878 10.842 -9.908 1.00 94.25 178 PRO A N 1
ATOM 1267 C CA . PRO A 1 178 ? 12.868 11.294 -10.892 1.00 94.25 178 PRO A CA 1
ATOM 1268 C C . PRO A 1 178 ? 14.209 10.545 -10.851 1.00 94.25 178 PRO A C 1
ATOM 1270 O O . PRO A 1 178 ? 14.782 10.263 -11.904 1.00 94.25 178 PRO A O 1
ATOM 1273 N N . ASP A 1 179 ? 14.698 10.178 -9.662 1.00 95.38 179 ASP A N 1
ATOM 1274 C CA . ASP A 1 179 ? 15.956 9.429 -9.517 1.00 95.38 179 ASP A CA 1
ATOM 1275 C C . ASP A 1 179 ? 15.826 7.979 -10.001 1.00 95.38 179 ASP A C 1
ATOM 1277 O O . ASP A 1 179 ? 16.796 7.363 -10.463 1.00 95.38 179 ASP A O 1
ATOM 1281 N N . ALA A 1 180 ? 14.617 7.423 -9.909 1.00 96.50 180 ALA A N 1
ATOM 1282 C CA . ALA A 1 180 ? 14.377 6.013 -10.146 1.00 96.50 180 ALA A CA 1
ATOM 1283 C C . ALA A 1 180 ? 14.591 5.590 -11.601 1.00 96.50 180 ALA A C 1
ATOM 1285 O O . ALA A 1 180 ? 15.050 4.473 -11.827 1.00 96.50 180 ALA A O 1
ATOM 1286 N N . MET A 1 181 ? 14.351 6.464 -12.586 1.00 95.69 181 MET A N 1
ATOM 1287 C CA . MET A 1 181 ? 14.630 6.136 -13.990 1.00 95.69 181 MET A CA 1
ATOM 1288 C C . MET A 1 181 ? 16.118 5.826 -14.200 1.00 95.69 181 MET A C 1
ATOM 1290 O O . MET A 1 181 ? 16.472 4.769 -14.726 1.00 95.69 181 MET A O 1
ATOM 1294 N N . GLY A 1 182 ? 16.998 6.718 -13.734 1.00 93.25 182 GLY A N 1
ATOM 1295 C CA . GLY A 1 182 ? 18.445 6.534 -13.837 1.00 93.25 182 GLY A CA 1
ATOM 1296 C C . GLY A 1 182 ? 18.938 5.337 -13.024 1.00 93.25 182 GLY A C 1
ATOM 1297 O O . GLY A 1 182 ? 19.783 4.576 -13.497 1.00 93.25 182 GLY A O 1
ATOM 1298 N N . ALA A 1 183 ? 18.376 5.125 -11.832 1.00 96.56 183 ALA A N 1
ATOM 1299 C CA . ALA A 1 183 ? 18.704 3.978 -10.992 1.00 96.56 183 ALA A CA 1
ATOM 1300 C C . ALA A 1 183 ? 18.301 2.640 -11.637 1.00 96.56 183 ALA A C 1
ATOM 1302 O O . ALA A 1 183 ? 19.099 1.703 -11.652 1.00 96.56 183 ALA A O 1
ATOM 1303 N N . LEU A 1 184 ? 17.101 2.556 -12.221 1.00 97.31 184 LEU A N 1
ATOM 1304 C CA . LEU A 1 184 ? 16.596 1.351 -12.880 1.00 97.31 184 LEU A CA 1
ATOM 1305 C C . LEU A 1 184 ? 17.390 1.043 -14.158 1.00 97.31 184 LEU A C 1
ATOM 1307 O O . LEU A 1 184 ? 17.839 -0.091 -14.340 1.00 97.31 184 LEU A O 1
ATOM 1311 N N . ILE A 1 185 ? 17.710 2.042 -14.984 1.00 96.38 185 ILE A N 1
ATOM 1312 C CA . ILE A 1 185 ? 18.615 1.850 -16.133 1.00 96.38 185 ILE A CA 1
ATOM 1313 C C . ILE A 1 185 ? 20.011 1.407 -15.661 1.00 96.38 185 ILE A C 1
ATOM 1315 O O . ILE A 1 185 ? 20.574 0.447 -16.193 1.00 96.38 185 ILE A O 1
ATOM 1319 N N . GLY A 1 186 ? 20.553 2.046 -14.617 1.00 93.50 186 GLY A N 1
ATOM 1320 C CA . GLY A 1 186 ? 21.842 1.692 -14.012 1.00 93.50 186 GLY A CA 1
ATOM 1321 C C . GLY A 1 186 ? 21.873 0.286 -13.402 1.00 93.50 186 GLY A C 1
ATOM 1322 O O . GLY A 1 186 ? 22.918 -0.363 -13.379 1.00 93.50 186 GLY A O 1
ATOM 1323 N N . SER A 1 187 ? 20.721 -0.226 -12.970 1.00 95.88 187 SER A N 1
ATOM 1324 C CA . SER A 1 187 ? 20.552 -1.602 -12.490 1.00 95.88 187 SER A CA 1
ATOM 1325 C C . SER A 1 187 ? 20.451 -2.644 -13.620 1.00 95.88 187 SER A C 1
ATOM 1327 O O . SER A 1 187 ? 20.496 -3.851 -13.364 1.00 95.88 187 SER A O 1
ATOM 1329 N N . GLY A 1 188 ? 20.389 -2.191 -14.879 1.00 95.94 188 GLY A N 1
ATOM 1330 C CA . GLY A 1 188 ? 20.432 -3.021 -16.081 1.00 95.94 188 GLY A CA 1
ATOM 1331 C C . GLY A 1 188 ? 19.084 -3.247 -16.768 1.00 95.94 188 GLY A C 1
ATOM 1332 O O . GLY A 1 188 ? 19.009 -4.152 -17.608 1.00 95.94 188 GLY A O 1
ATOM 1333 N N . VAL A 1 189 ? 18.050 -2.472 -16.417 1.00 97.00 189 VAL A N 1
ATOM 1334 C CA . VAL A 1 189 ? 16.757 -2.431 -17.120 1.00 97.00 189 VAL A CA 1
ATOM 1335 C C . VAL A 1 189 ? 16.950 -1.835 -18.514 1.00 97.00 189 VAL A C 1
ATOM 1337 O O . VAL A 1 189 ? 17.710 -0.881 -18.689 1.00 97.00 189 VAL A O 1
ATOM 1340 N N . ARG A 1 190 ? 16.277 -2.418 -19.511 1.00 97.00 190 ARG A N 1
ATOM 1341 C CA . ARG A 1 190 ? 16.336 -1.980 -20.917 1.00 97.00 190 ARG A CA 1
ATOM 1342 C C . ARG A 1 190 ? 14.971 -1.674 -21.531 1.00 97.00 190 ARG A C 1
ATOM 1344 O O . ARG A 1 190 ? 14.924 -1.002 -22.551 1.00 97.00 190 ARG A O 1
ATOM 1351 N N . ASP A 1 191 ? 13.881 -2.141 -20.925 1.00 96.06 191 ASP A N 1
ATOM 1352 C CA . ASP A 1 191 ? 12.527 -1.828 -21.384 1.00 96.06 191 ASP A CA 1
ATOM 1353 C C . ASP A 1 191 ? 12.113 -0.432 -20.893 1.00 96.06 191 ASP A C 1
ATOM 1355 O O . ASP A 1 191 ? 11.521 -0.266 -19.825 1.00 96.06 191 ASP A O 1
ATOM 1359 N N . GLU A 1 192 ? 12.491 0.592 -21.660 1.00 95.38 192 GLU A N 1
ATOM 1360 C CA . GLU A 1 192 ? 12.206 1.993 -21.332 1.00 95.38 192 GLU A CA 1
ATOM 1361 C C . GLU A 1 192 ? 10.708 2.304 -21.330 1.00 95.38 192 GLU A C 1
ATOM 1363 O O . GLU A 1 192 ? 10.242 3.104 -20.514 1.00 95.38 192 GLU A O 1
ATOM 1368 N N . LYS A 1 193 ? 9.938 1.651 -22.208 1.00 96.75 193 LYS A N 1
ATOM 1369 C CA . LYS A 1 193 ? 8.491 1.852 -22.294 1.00 96.75 193 LYS A CA 1
ATOM 1370 C C . LYS A 1 193 ? 7.820 1.366 -21.013 1.00 96.75 193 LYS A C 1
ATOM 1372 O O . LYS A 1 193 ? 7.040 2.102 -20.408 1.00 96.75 193 LYS A O 1
ATOM 1377 N N . MET A 1 194 ? 8.144 0.152 -20.573 1.00 96.94 194 MET A N 1
ATOM 1378 C CA . MET A 1 194 ? 7.578 -0.386 -19.342 1.00 96.94 194 MET A CA 1
ATOM 1379 C C . MET A 1 194 ? 8.041 0.395 -18.111 1.00 96.94 194 MET A C 1
ATOM 1381 O O . MET A 1 194 ? 7.239 0.707 -17.229 1.00 96.94 194 MET A O 1
ATOM 1385 N N . LEU A 1 195 ? 9.318 0.785 -18.082 1.00 96.88 195 LEU A N 1
ATOM 1386 C CA . LEU A 1 195 ? 9.870 1.656 -17.049 1.00 96.88 195 LEU A CA 1
ATOM 1387 C C . LEU A 1 195 ? 9.071 2.964 -16.926 1.00 96.88 195 LEU A C 1
ATOM 1389 O O . LEU A 1 195 ? 8.689 3.349 -15.820 1.00 96.88 195 LEU A O 1
ATOM 1393 N N . TYR A 1 196 ? 8.769 3.619 -18.052 1.00 97.75 196 TYR A N 1
ATOM 1394 C CA . TYR A 1 196 ? 7.945 4.826 -18.076 1.00 97.75 196 TYR A CA 1
ATOM 1395 C C . TYR A 1 196 ? 6.543 4.580 -17.502 1.00 97.75 196 TYR A C 1
ATOM 1397 O O . TYR A 1 196 ? 6.077 5.371 -16.680 1.00 97.75 196 TYR A O 1
ATOM 1405 N N . HIS A 1 197 ? 5.879 3.480 -17.878 1.00 98.12 197 HIS A N 1
ATOM 1406 C CA . HIS A 1 197 ? 4.552 3.146 -17.351 1.00 98.12 197 HIS A CA 1
ATOM 1407 C C . HIS A 1 197 ? 4.562 2.942 -15.830 1.00 98.12 197 HIS A C 1
ATOM 1409 O O . HIS A 1 197 ? 3.702 3.494 -15.143 1.00 98.12 197 HIS A O 1
ATOM 1415 N N . VAL A 1 198 ? 5.559 2.237 -15.289 1.00 98.31 198 VAL A N 1
ATOM 1416 C CA . VAL A 1 198 ? 5.710 2.015 -13.840 1.00 98.31 198 VAL A CA 1
ATOM 1417 C C . VAL A 1 198 ? 5.966 3.330 -13.092 1.00 98.31 198 VAL A C 1
ATOM 1419 O O . VAL A 1 198 ? 5.304 3.609 -12.090 1.00 98.31 198 VAL A O 1
ATOM 1422 N N . LEU A 1 199 ? 6.870 4.178 -13.596 1.00 98.12 199 LEU A N 1
ATOM 1423 C CA . LEU A 1 199 ? 7.169 5.486 -12.996 1.00 98.12 199 LEU A CA 1
ATOM 1424 C C . LEU A 1 199 ? 5.953 6.419 -13.024 1.00 98.12 199 LEU A C 1
ATOM 1426 O O . LEU A 1 199 ? 5.612 7.028 -12.007 1.00 98.12 199 LEU A O 1
ATOM 1430 N N . ARG A 1 200 ? 5.271 6.504 -14.174 1.00 98.19 200 ARG A N 1
ATOM 1431 C CA . ARG A 1 200 ? 4.052 7.304 -14.344 1.00 98.19 200 ARG A CA 1
ATOM 1432 C C . ARG A 1 200 ? 2.948 6.821 -13.412 1.00 98.19 200 ARG A C 1
ATOM 1434 O O . ARG A 1 200 ? 2.337 7.644 -12.735 1.00 98.19 200 ARG A O 1
ATOM 1441 N N . SER A 1 201 ? 2.719 5.510 -13.353 1.00 98.44 201 SER A N 1
ATOM 1442 C CA . SER A 1 201 ? 1.738 4.895 -12.458 1.00 98.44 201 SER A CA 1
ATOM 1443 C C . SER A 1 201 ? 1.992 5.294 -11.004 1.00 98.44 201 SER A C 1
ATOM 1445 O O . SER A 1 201 ? 1.116 5.863 -10.350 1.00 98.44 201 SER A O 1
ATOM 1447 N N . ARG A 1 202 ? 3.230 5.116 -10.522 1.00 98.06 202 ARG A N 1
ATOM 1448 C CA . ARG A 1 202 ? 3.611 5.495 -9.157 1.00 98.06 202 ARG A CA 1
ATOM 1449 C C . ARG A 1 202 ? 3.448 6.992 -8.891 1.00 98.06 202 ARG A C 1
ATOM 1451 O O . ARG A 1 202 ? 2.991 7.355 -7.811 1.00 98.06 202 ARG A O 1
ATOM 1458 N N . GLY A 1 203 ? 3.792 7.849 -9.852 1.00 98.06 203 GLY A N 1
ATOM 1459 C CA . GLY A 1 203 ? 3.606 9.297 -9.736 1.00 98.06 203 GLY A CA 1
ATOM 1460 C C . GLY A 1 203 ? 2.138 9.702 -9.606 1.00 98.06 203 GLY A C 1
ATOM 1461 O O . GLY A 1 203 ? 1.804 10.507 -8.739 1.00 98.06 203 GLY A O 1
ATOM 1462 N N . ILE A 1 204 ? 1.253 9.102 -10.410 1.00 98.06 204 ILE A N 1
ATOM 1463 C CA . ILE A 1 204 ? -0.197 9.330 -10.316 1.00 98.06 204 ILE A CA 1
ATOM 1464 C C . ILE A 1 204 ? -0.722 8.866 -8.955 1.00 98.06 204 ILE A C 1
ATOM 1466 O O . ILE A 1 204 ? -1.462 9.605 -8.314 1.00 98.06 204 ILE A O 1
ATOM 1470 N N . ILE A 1 205 ? -0.315 7.677 -8.500 1.00 97.94 205 ILE A N 1
ATOM 1471 C CA . ILE A 1 205 ? -0.722 7.118 -7.204 1.00 97.94 205 ILE A CA 1
ATOM 1472 C C . ILE A 1 205 ? -0.269 8.018 -6.052 1.00 97.94 205 ILE A C 1
ATOM 1474 O O . ILE A 1 205 ? -1.075 8.319 -5.180 1.00 97.94 205 ILE A O 1
ATOM 1478 N N . SER A 1 206 ? 0.987 8.476 -6.061 1.00 97.25 206 SER A N 1
ATOM 1479 C CA . SER A 1 206 ? 1.519 9.359 -5.016 1.00 97.25 206 SER A CA 1
ATOM 1480 C C . SER A 1 206 ? 0.723 10.659 -4.935 1.00 97.25 206 SER A C 1
ATOM 1482 O O . SER A 1 206 ? 0.265 11.023 -3.859 1.00 97.25 206 SER A O 1
ATOM 1484 N N . LYS A 1 207 ? 0.490 11.316 -6.079 1.00 97.00 207 LYS A N 1
ATOM 1485 C CA . LYS A 1 207 ? -0.284 12.560 -6.123 1.00 97.00 207 LYS A CA 1
ATOM 1486 C C . LYS A 1 207 ? -1.727 12.347 -5.661 1.00 97.00 207 LYS A C 1
ATOM 1488 O O . LYS A 1 207 ? -2.218 13.108 -4.844 1.00 97.00 207 LYS A O 1
ATOM 1493 N N . ALA A 1 208 ? -2.389 11.301 -6.155 1.00 95.62 208 ALA A N 1
ATOM 1494 C CA . ALA A 1 208 ? -3.757 10.988 -5.756 1.00 95.62 208 ALA A CA 1
ATOM 1495 C C . ALA A 1 208 ? -3.856 10.647 -4.261 1.00 95.62 208 ALA A C 1
ATOM 1497 O O . ALA A 1 208 ? -4.839 11.006 -3.627 1.00 95.62 208 ALA A O 1
ATOM 1498 N N . SER A 1 209 ? -2.838 9.998 -3.684 1.00 95.81 209 SER A N 1
ATOM 1499 C CA . SER A 1 209 ? -2.821 9.676 -2.254 1.00 95.81 209 SER A CA 1
ATOM 1500 C C . SER A 1 209 ? -2.721 10.908 -1.356 1.00 95.81 209 SER A C 1
ATOM 1502 O O . SER A 1 209 ? -3.241 10.873 -0.245 1.00 95.81 209 SER A O 1
ATOM 1504 N N . ASP A 1 210 ? -2.114 12.001 -1.828 1.00 94.44 210 ASP A N 1
ATOM 1505 C CA . ASP A 1 210 ? -2.058 13.262 -1.077 1.00 94.44 210 ASP A CA 1
ATOM 1506 C C . ASP A 1 210 ? -3.445 13.919 -0.961 1.00 94.44 210 ASP A C 1
ATOM 1508 O O . ASP A 1 210 ? -3.733 14.572 0.043 1.00 94.44 210 ASP A O 1
ATOM 1512 N N . ASP A 1 211 ? -4.320 13.686 -1.946 1.00 92.06 211 ASP A N 1
ATOM 1513 C CA . ASP A 1 211 ? -5.690 14.209 -1.990 1.00 92.06 211 ASP A CA 1
ATOM 1514 C C . ASP A 1 211 ? -6.686 13.373 -1.150 1.00 92.06 211 ASP A C 1
ATOM 1516 O O . ASP A 1 211 ? -7.814 13.807 -0.905 1.00 92.06 211 ASP A O 1
ATOM 1520 N N . GLU A 1 212 ? -6.300 12.181 -0.676 1.00 91.44 212 GLU A N 1
ATOM 1521 C CA . GLU A 1 212 ? -7.173 11.326 0.142 1.00 91.44 212 GLU A CA 1
ATOM 1522 C C . GLU A 1 212 ? -7.294 11.857 1.582 1.00 91.44 212 GLU A C 1
ATOM 1524 O O . GLU A 1 212 ? -6.304 12.193 2.238 1.00 91.44 212 GLU A O 1
ATOM 1529 N N . SER A 1 213 ? -8.508 11.864 2.142 1.00 91.88 213 SER A N 1
ATOM 1530 C CA . SER A 1 213 ? -8.785 12.449 3.467 1.00 91.88 213 SER A CA 1
ATOM 1531 C C . SER A 1 213 ? -8.504 11.531 4.664 1.00 91.88 213 SER A C 1
ATOM 1533 O O . SER A 1 213 ? -8.857 11.885 5.786 1.00 91.88 213 SER A O 1
ATOM 1535 N N . LEU A 1 214 ? -7.921 10.351 4.449 1.00 93.75 214 LEU A N 1
ATOM 1536 C CA . LEU A 1 214 ? -7.673 9.373 5.519 1.00 93.75 214 LEU A CA 1
ATOM 1537 C C . LEU A 1 214 ? -6.658 9.908 6.549 1.00 93.75 214 LEU A C 1
ATOM 1539 O O . LEU A 1 214 ? -5.866 10.809 6.260 1.00 93.75 214 LEU A O 1
ATOM 1543 N N . ALA A 1 215 ? -6.646 9.369 7.760 1.00 95.06 215 ALA A N 1
ATOM 1544 C CA . ALA A 1 215 ? -5.594 9.660 8.731 1.00 95.06 215 ALA A CA 1
ATOM 1545 C C . ALA A 1 215 ? -4.341 8.816 8.445 1.00 95.06 215 ALA A C 1
ATOM 1547 O O . ALA A 1 215 ? -3.211 9.310 8.529 1.00 95.06 215 ALA A O 1
ATOM 1548 N N . ASP A 1 216 ? -4.534 7.557 8.054 1.00 96.06 216 ASP A N 1
ATOM 1549 C CA . ASP A 1 216 ? -3.463 6.621 7.732 1.00 96.06 216 ASP A CA 1
ATOM 1550 C C . ASP A 1 216 ? -2.853 6.859 6.339 1.00 96.06 216 ASP A C 1
ATOM 1552 O O . ASP A 1 216 ? -3.444 6.537 5.307 1.00 96.06 216 ASP A O 1
ATOM 1556 N N . LYS A 1 217 ? -1.626 7.395 6.308 1.00 96.38 217 LYS A N 1
ATOM 1557 C CA . LYS A 1 217 ? -0.887 7.710 5.072 1.00 96.38 217 LYS A CA 1
ATOM 1558 C C . LYS A 1 217 ? -0.599 6.485 4.202 1.00 96.38 217 LYS A C 1
ATOM 1560 O O . LYS A 1 217 ? -0.648 6.591 2.979 1.00 96.38 217 LYS A O 1
ATOM 1565 N N . ASP A 1 218 ? -0.306 5.341 4.810 1.00 97.12 218 ASP A N 1
ATOM 1566 C CA . ASP A 1 218 ? 0.035 4.131 4.062 1.00 97.12 218 ASP A CA 1
ATOM 1567 C C . ASP A 1 218 ? -1.225 3.527 3.429 1.00 97.12 218 ASP A C 1
ATOM 1569 O O . ASP A 1 218 ? -1.192 3.043 2.295 1.00 97.12 218 ASP A O 1
ATOM 1573 N N . LEU A 1 219 ? -2.367 3.622 4.120 1.00 97.38 219 LEU A N 1
ATOM 1574 C CA . LEU A 1 219 ? -3.658 3.215 3.569 1.00 97.38 219 LEU A CA 1
ATOM 1575 C C . LEU A 1 219 ? -4.088 4.110 2.396 1.00 97.38 219 LEU A C 1
ATOM 1577 O O . LEU A 1 219 ? -4.560 3.577 1.391 1.00 97.38 219 LEU A O 1
ATOM 1581 N N . LYS A 1 220 ? -3.858 5.436 2.455 1.00 96.44 220 LYS A N 1
ATOM 1582 C CA . LYS A 1 220 ? -4.112 6.350 1.312 1.00 96.44 220 LYS A CA 1
ATOM 1583 C C . LYS A 1 220 ? -3.420 5.884 0.046 1.00 96.44 220 LYS A C 1
ATOM 1585 O O . LYS A 1 220 ? -4.009 5.900 -1.032 1.00 96.44 220 LYS A O 1
ATOM 1590 N N . LEU A 1 221 ? -2.166 5.460 0.178 1.00 97.50 221 LEU A N 1
ATOM 1591 C CA . LEU A 1 221 ? -1.363 5.007 -0.946 1.00 97.50 221 LEU A CA 1
ATOM 1592 C C . LEU A 1 221 ? -1.980 3.770 -1.613 1.00 97.50 221 LEU A C 1
ATOM 1594 O O . LEU A 1 221 ? -2.048 3.702 -2.840 1.00 97.50 221 LEU A O 1
ATOM 1598 N N . VAL A 1 222 ? -2.470 2.816 -0.817 1.00 97.94 222 VAL A N 1
ATOM 1599 C CA . VAL A 1 222 ? -3.157 1.616 -1.319 1.00 97.94 222 VAL A CA 1
ATOM 1600 C C . VAL A 1 222 ? -4.509 1.961 -1.946 1.00 97.94 222 VAL A C 1
ATOM 1602 O O . VAL A 1 222 ? -4.831 1.452 -3.020 1.00 97.94 222 VAL A O 1
ATOM 1605 N N . VAL A 1 223 ? -5.281 2.858 -1.327 1.00 97.06 223 VAL A N 1
ATOM 1606 C CA . VAL A 1 223 ? -6.566 3.351 -1.853 1.00 97.06 223 VAL A CA 1
ATOM 1607 C C . VAL A 1 223 ? -6.384 4.025 -3.217 1.00 97.06 223 VAL A C 1
ATOM 1609 O O . VAL A 1 223 ? -7.079 3.692 -4.182 1.00 97.06 223 VAL A O 1
ATOM 1612 N N . ALA A 1 224 ? -5.400 4.913 -3.338 1.00 96.88 224 ALA A N 1
ATOM 1613 C CA . ALA A 1 224 ? -5.057 5.554 -4.601 1.00 96.88 224 ALA A CA 1
ATOM 1614 C C . ALA A 1 224 ? -4.598 4.528 -5.652 1.00 96.88 224 ALA A C 1
ATOM 1616 O O . ALA A 1 224 ? -5.005 4.598 -6.816 1.00 96.88 224 ALA A O 1
ATOM 1617 N N . ALA A 1 225 ? -3.804 3.533 -5.246 1.00 98.00 225 ALA A N 1
ATOM 1618 C CA . ALA A 1 225 ? -3.326 2.480 -6.135 1.00 98.00 225 ALA A CA 1
ATOM 1619 C C . ALA A 1 225 ? -4.451 1.579 -6.662 1.00 98.00 225 ALA A C 1
ATOM 1621 O O . ALA A 1 225 ? -4.504 1.315 -7.865 1.00 98.00 225 ALA A O 1
ATOM 1622 N N . VAL A 1 226 ? -5.399 1.159 -5.813 1.00 97.31 226 VAL A N 1
ATOM 1623 C CA . VAL A 1 226 ? -6.524 0.321 -6.260 1.00 97.31 226 VAL A CA 1
ATOM 1624 C C . VAL A 1 226 ? -7.446 1.094 -7.199 1.00 97.31 226 VAL A C 1
ATOM 1626 O O . VAL A 1 226 ? -7.860 0.563 -8.230 1.00 97.31 226 VAL A O 1
ATOM 1629 N N . ARG A 1 227 ? -7.704 2.378 -6.913 1.00 95.75 227 ARG A N 1
ATOM 1630 C CA . ARG A 1 227 ? -8.470 3.265 -7.802 1.00 95.75 227 ARG A CA 1
ATOM 1631 C C . ARG A 1 227 ? -7.775 3.415 -9.155 1.00 95.75 227 ARG A C 1
ATOM 1633 O O . ARG A 1 227 ? -8.433 3.318 -10.193 1.00 95.75 227 ARG A O 1
ATOM 1640 N N . ARG A 1 228 ? -6.450 3.604 -9.163 1.00 97.00 228 ARG A N 1
ATOM 1641 C CA . ARG A 1 228 ? -5.655 3.713 -10.392 1.00 97.00 228 ARG A CA 1
ATOM 1642 C C . ARG A 1 228 ? -5.729 2.438 -11.234 1.00 97.00 228 ARG A C 1
ATOM 1644 O O . ARG A 1 228 ? -6.097 2.541 -12.403 1.00 97.00 228 ARG A O 1
ATOM 1651 N N . ALA A 1 229 ? -5.462 1.272 -10.644 1.00 97.31 229 ALA A N 1
ATOM 1652 C CA . ALA A 1 229 ? -5.520 -0.020 -11.334 1.00 97.31 229 ALA A CA 1
ATOM 1653 C C . ALA A 1 229 ? -6.917 -0.313 -11.909 1.00 97.31 229 ALA A C 1
ATOM 1655 O O . ALA A 1 229 ? -7.066 -0.801 -13.027 1.00 97.31 229 ALA A O 1
ATOM 1656 N N . GLN A 1 230 ? -7.974 0.051 -11.182 1.00 95.12 230 GLN A N 1
ATOM 1657 C CA . GLN A 1 230 ? -9.346 -0.111 -11.665 1.00 95.12 230 GLN A CA 1
ATOM 1658 C C . GLN A 1 230 ? -9.693 0.810 -12.817 1.00 95.12 230 GLN A C 1
ATOM 1660 O O . GLN A 1 230 ? -10.356 0.396 -13.770 1.00 95.12 230 GLN A O 1
ATOM 1665 N N . ASN A 1 231 ? -9.279 2.069 -12.722 1.00 95.50 231 ASN A N 1
ATOM 1666 C CA . ASN A 1 231 ? -9.534 3.032 -13.774 1.00 95.50 231 ASN A CA 1
ATOM 1667 C C . ASN A 1 231 ? -8.788 2.644 -15.051 1.00 95.50 231 ASN A C 1
ATOM 1669 O O . ASN A 1 231 ? -9.395 2.688 -16.117 1.00 95.50 231 ASN A O 1
ATOM 1673 N N . SER A 1 232 ? -7.539 2.183 -14.966 1.00 97.00 232 SER A N 1
ATOM 1674 C CA . SER A 1 232 ? -6.809 1.725 -16.150 1.00 97.00 232 SER A CA 1
ATOM 1675 C C . SER A 1 232 ? -7.372 0.429 -16.733 1.00 97.00 232 SER A C 1
ATOM 1677 O O . SER A 1 232 ? -7.544 0.354 -17.948 1.00 97.00 232 SER A O 1
ATOM 1679 N N . ALA A 1 233 ? -7.793 -0.536 -15.908 1.00 96.06 233 ALA A N 1
ATOM 1680 C CA . ALA A 1 233 ? -8.510 -1.721 -16.389 1.00 96.06 233 ALA A CA 1
ATOM 1681 C C . ALA A 1 233 ? -9.816 -1.349 -17.123 1.00 96.06 233 ALA A C 1
ATOM 1683 O O . ALA A 1 233 ? -10.130 -1.900 -18.178 1.00 96.06 233 ALA A O 1
ATOM 1684 N N . ARG A 1 234 ? -10.569 -0.364 -16.610 1.00 94.50 234 ARG A N 1
ATOM 1685 C CA . ARG A 1 234 ? -11.773 0.164 -17.277 1.00 94.50 234 ARG A CA 1
ATOM 1686 C C . ARG A 1 234 ? -11.465 0.875 -18.588 1.00 94.50 234 ARG A C 1
ATOM 1688 O O . ARG A 1 234 ? -12.224 0.704 -19.536 1.00 94.50 234 ARG A O 1
ATOM 1695 N N . LEU A 1 235 ? -10.388 1.654 -18.646 1.00 95.94 235 LEU A N 1
ATOM 1696 C CA . LEU A 1 235 ? -9.936 2.287 -19.886 1.00 95.94 235 LEU A CA 1
ATOM 1697 C C . LEU A 1 235 ? -9.533 1.231 -20.919 1.00 95.94 235 LEU A C 1
ATOM 1699 O O . LEU A 1 235 ? -9.919 1.338 -22.076 1.00 95.94 235 LEU A O 1
ATOM 1703 N N . MET A 1 236 ? -8.864 0.156 -20.504 1.00 96.12 236 MET A N 1
ATOM 1704 C CA . MET A 1 236 ? -8.514 -0.945 -21.403 1.00 96.12 236 MET A CA 1
ATOM 1705 C C . MET A 1 236 ? -9.753 -1.666 -21.947 1.00 96.12 236 MET A C 1
ATOM 1707 O O . MET A 1 236 ? -9.806 -1.948 -23.140 1.00 96.12 236 MET A O 1
ATOM 1711 N N . MET A 1 237 ? -10.786 -1.887 -21.125 1.00 94.25 237 MET A N 1
ATOM 1712 C CA . MET A 1 237 ? -12.077 -2.425 -21.595 1.00 94.25 237 MET A CA 1
ATOM 1713 C C . MET A 1 237 ? -12.768 -1.523 -22.630 1.00 94.25 237 MET A C 1
ATOM 1715 O O . MET A 1 237 ? -13.543 -2.019 -23.442 1.00 94.25 237 MET A O 1
ATOM 1719 N N . ARG A 1 238 ? -12.487 -0.215 -22.628 1.00 95.12 238 ARG A N 1
ATOM 1720 C CA . ARG A 1 238 ? -12.987 0.741 -23.632 1.00 95.12 238 ARG A CA 1
ATOM 1721 C C . ARG A 1 238 ? -12.081 0.868 -24.861 1.00 95.12 238 ARG A C 1
ATOM 1723 O O . ARG A 1 238 ? -12.484 1.499 -25.828 1.00 95.12 238 ARG A O 1
ATOM 1730 N N . GLY A 1 239 ? -10.890 0.266 -24.835 1.00 95.44 239 GLY A N 1
ATOM 1731 C CA . GLY A 1 239 ? -9.872 0.410 -25.880 1.00 95.44 239 GLY A CA 1
ATOM 1732 C C . GLY A 1 239 ? -8.947 1.623 -25.714 1.00 95.44 239 GLY A C 1
ATOM 1733 O O . GLY A 1 239 ? -8.138 1.883 -26.599 1.00 95.44 239 GLY A O 1
ATOM 1734 N N . ASP A 1 240 ? -9.019 2.332 -24.583 1.00 97.25 240 ASP A N 1
ATOM 1735 C CA . ASP A 1 240 ? -8.291 3.587 -24.330 1.00 97.25 240 ASP A CA 1
ATOM 1736 C C . ASP A 1 240 ? -6.950 3.395 -23.594 1.00 97.25 240 ASP A C 1
ATOM 1738 O O . ASP A 1 240 ? -6.205 4.355 -23.394 1.00 97.25 240 ASP A O 1
ATOM 1742 N N . ALA A 1 241 ? -6.632 2.176 -23.145 1.00 97.00 241 ALA A N 1
ATOM 1743 C CA . ALA A 1 241 ? -5.384 1.872 -22.441 1.00 97.00 241 ALA A CA 1
ATOM 1744 C C . ALA A 1 241 ? -4.729 0.586 -22.955 1.00 97.00 241 ALA A C 1
ATOM 1746 O O . ALA A 1 241 ? -5.399 -0.360 -23.369 1.00 97.00 241 ALA A O 1
ATOM 1747 N N . SER A 1 242 ? -3.396 0.552 -22.901 1.00 97.56 242 SER A N 1
ATOM 1748 C CA . SER A 1 242 ? -2.605 -0.613 -23.309 1.00 97.56 242 SER A CA 1
ATOM 1749 C C . SER A 1 242 ? -2.445 -1.631 -22.177 1.00 97.56 242 SER A C 1
ATOM 1751 O O . SER A 1 242 ? -2.453 -1.266 -21.001 1.00 97.56 242 SER A O 1
ATOM 1753 N N . ALA A 1 243 ? -2.212 -2.899 -22.531 1.00 97.56 243 ALA A N 1
ATOM 1754 C CA . ALA A 1 243 ? -1.943 -3.951 -21.550 1.00 97.56 243 ALA A CA 1
ATOM 1755 C C . ALA A 1 243 ? -0.713 -3.648 -20.675 1.00 97.56 243 ALA A C 1
ATOM 1757 O O . ALA A 1 243 ? -0.721 -3.969 -19.492 1.00 97.56 243 ALA A O 1
ATOM 1758 N N . ASP A 1 244 ? 0.313 -2.996 -21.235 1.00 97.62 244 ASP A N 1
ATOM 1759 C CA . ASP A 1 244 ? 1.536 -2.625 -20.511 1.00 97.62 244 ASP A CA 1
ATOM 1760 C C . ASP A 1 244 ? 1.250 -1.575 -19.423 1.00 97.62 244 ASP A C 1
ATOM 1762 O O . ASP A 1 244 ? 1.744 -1.682 -18.303 1.00 97.62 244 ASP A O 1
ATOM 1766 N N . GLU A 1 245 ? 0.406 -0.580 -19.726 1.00 97.94 245 GLU A N 1
ATOM 1767 C CA . GLU A 1 245 ? 0.003 0.448 -18.758 1.00 97.94 245 GLU A CA 1
ATOM 1768 C C . GLU A 1 245 ? -0.805 -0.153 -17.608 1.00 97.94 245 GLU A C 1
ATOM 1770 O O . GLU A 1 245 ? -0.509 0.106 -16.441 1.00 97.94 245 GLU A O 1
ATOM 1775 N N . VAL A 1 246 ? -1.792 -0.990 -17.932 1.00 98.19 246 VAL A N 1
ATOM 1776 C CA . VAL A 1 246 ? -2.598 -1.679 -16.919 1.00 98.19 246 VAL A CA 1
ATOM 1777 C C . VAL A 1 246 ? -1.721 -2.611 -16.086 1.00 98.19 246 VAL A C 1
ATOM 1779 O O . VAL A 1 246 ? -1.870 -2.661 -14.866 1.00 98.19 246 VAL A O 1
ATOM 1782 N N . ALA A 1 247 ? -0.759 -3.298 -16.712 1.00 98.25 247 ALA A N 1
ATOM 1783 C CA . ALA A 1 247 ? 0.145 -4.189 -16.002 1.00 98.25 247 ALA A CA 1
ATOM 1784 C C . ALA A 1 247 ? 1.007 -3.431 -14.980 1.00 98.25 247 ALA A C 1
ATOM 1786 O O . ALA A 1 247 ? 1.112 -3.832 -13.820 1.00 98.25 247 ALA A O 1
ATOM 1787 N N . ALA A 1 248 ? 1.559 -2.288 -15.391 1.00 98.31 248 ALA A N 1
ATOM 1788 C CA . ALA A 1 248 ? 2.302 -1.404 -14.507 1.00 98.31 248 ALA A CA 1
ATOM 1789 C C . ALA A 1 248 ? 1.449 -0.900 -13.328 1.00 98.31 248 ALA A C 1
ATOM 1791 O O . ALA A 1 248 ? 1.938 -0.885 -12.200 1.00 98.31 248 ALA A O 1
ATOM 1792 N N . ASP A 1 249 ? 0.181 -0.540 -13.558 1.00 98.56 249 ASP A N 1
ATOM 1793 C CA . ASP A 1 249 ? -0.730 -0.078 -12.500 1.00 98.56 249 ASP A CA 1
ATOM 1794 C C . ASP A 1 249 ? -1.075 -1.164 -11.468 1.00 98.56 249 ASP A C 1
ATOM 1796 O O . ASP A 1 249 ? -1.149 -0.886 -10.270 1.00 98.56 249 ASP A O 1
ATOM 1800 N N . PHE A 1 250 ? -1.252 -2.415 -11.896 1.00 98.44 250 PHE A N 1
ATOM 1801 C CA . PHE A 1 250 ? -1.428 -3.524 -10.956 1.00 98.44 250 PHE A CA 1
ATOM 1802 C C . PHE A 1 250 ? -0.142 -3.816 -10.170 1.00 98.44 250 PHE A C 1
ATOM 1804 O O . PHE A 1 250 ? -0.201 -4.124 -8.979 1.00 98.44 250 PHE A O 1
ATOM 1811 N N . ALA A 1 251 ? 1.031 -3.683 -10.791 1.00 98.31 251 ALA A N 1
ATOM 1812 C CA . ALA A 1 251 ? 2.287 -3.955 -10.103 1.00 98.31 251 ALA A CA 1
ATOM 1813 C C . ALA A 1 251 ? 2.624 -2.886 -9.064 1.00 98.31 251 ALA A C 1
ATOM 1815 O O . ALA A 1 251 ? 3.087 -3.210 -7.969 1.00 98.31 251 ALA A O 1
ATOM 1816 N N . THR A 1 252 ? 2.341 -1.614 -9.352 1.00 98.38 252 THR A N 1
ATOM 1817 C CA . THR A 1 252 ? 2.483 -0.534 -8.367 1.00 98.38 252 THR A CA 1
ATOM 1818 C C . THR A 1 252 ? 1.474 -0.657 -7.223 1.00 98.38 252 THR A C 1
ATOM 1820 O O . THR A 1 252 ? 1.831 -0.333 -6.090 1.00 98.38 252 THR A O 1
ATOM 1823 N N . LEU A 1 253 ? 0.270 -1.194 -7.467 1.00 98.44 253 LEU A N 1
ATOM 1824 C CA . LEU A 1 253 ? -0.667 -1.601 -6.410 1.00 98.44 253 LEU A CA 1
ATOM 1825 C C . LEU A 1 253 ? -0.082 -2.697 -5.511 1.00 98.44 253 LEU A C 1
ATOM 1827 O O . LEU A 1 253 ? -0.115 -2.543 -4.292 1.00 98.44 253 LEU A O 1
ATOM 1831 N N . GLY A 1 254 ? 0.530 -3.738 -6.083 1.00 98.19 254 GLY A N 1
ATOM 1832 C CA . GLY A 1 254 ? 1.244 -4.756 -5.301 1.00 98.19 254 GLY A CA 1
ATOM 1833 C C . GLY A 1 254 ? 2.349 -4.170 -4.420 1.00 98.19 254 GLY A C 1
ATOM 1834 O O . GLY A 1 254 ? 2.518 -4.549 -3.264 1.00 98.19 254 GLY A O 1
ATOM 1835 N N . GLN A 1 255 ? 3.083 -3.177 -4.925 1.00 98.25 255 GLN A N 1
ATOM 1836 C CA . GLN A 1 255 ? 4.094 -2.494 -4.116 1.00 98.25 255 GLN A CA 1
ATOM 1837 C C . GLN A 1 255 ? 3.486 -1.608 -3.026 1.00 98.25 255 GLN A C 1
ATOM 1839 O O . GLN A 1 255 ? 4.022 -1.559 -1.920 1.00 98.25 255 GLN A O 1
ATOM 1844 N N . ALA A 1 256 ? 2.362 -0.941 -3.293 1.00 98.44 256 ALA A N 1
ATOM 1845 C CA . ALA A 1 256 ? 1.652 -0.166 -2.281 1.00 98.44 256 ALA A CA 1
ATOM 1846 C C . ALA A 1 256 ? 1.139 -1.060 -1.136 1.00 98.44 256 ALA A C 1
ATOM 1848 O O . ALA A 1 256 ? 1.332 -0.704 0.028 1.00 98.44 256 ALA A O 1
ATOM 1849 N N . SER A 1 257 ? 0.556 -2.233 -1.436 1.00 98.38 257 SER A N 1
ATOM 1850 C CA . SER A 1 257 ? 0.101 -3.179 -0.400 1.00 98.38 257 SER A CA 1
ATOM 1851 C C . SER A 1 257 ? 1.266 -3.681 0.450 1.00 98.38 257 SER A C 1
ATOM 1853 O O . SER A 1 257 ? 1.173 -3.719 1.677 1.00 98.38 257 SER A O 1
ATOM 1855 N N . ARG A 1 258 ? 2.408 -3.962 -0.188 1.00 97.62 258 ARG A N 1
ATOM 1856 C CA . ARG A 1 258 ? 3.628 -4.376 0.503 1.00 97.62 258 ARG A CA 1
ATOM 1857 C C . ARG A 1 258 ? 4.151 -3.295 1.442 1.00 97.62 258 ARG A C 1
ATOM 1859 O O . ARG A 1 258 ? 4.548 -3.605 2.562 1.00 97.62 258 ARG A O 1
ATOM 1866 N N . VAL A 1 259 ? 4.158 -2.030 1.016 1.00 97.50 259 VAL A N 1
ATOM 1867 C CA . VAL A 1 259 ? 4.548 -0.901 1.879 1.00 97.50 259 VAL A CA 1
ATOM 1868 C C . VAL A 1 259 ? 3.642 -0.841 3.106 1.00 97.50 259 VAL A C 1
ATOM 1870 O O . VAL A 1 259 ? 4.158 -0.853 4.224 1.00 97.50 259 VAL A O 1
ATOM 1873 N N . LEU A 1 260 ? 2.319 -0.893 2.912 1.00 98.12 260 LEU A N 1
ATOM 1874 C CA . LEU A 1 260 ? 1.352 -0.936 4.011 1.00 98.12 260 LEU A CA 1
ATOM 1875 C C . LEU A 1 260 ? 1.649 -2.100 4.969 1.00 98.12 260 LEU A C 1
ATOM 1877 O O . LEU A 1 260 ? 1.704 -1.910 6.186 1.00 98.12 260 LEU A O 1
ATOM 1881 N N . ARG A 1 261 ? 1.909 -3.299 4.434 1.00 97.88 261 ARG A N 1
ATOM 1882 C CA . ARG A 1 261 ? 2.229 -4.482 5.237 1.00 97.88 261 ARG A CA 1
ATOM 1883 C C . ARG A 1 261 ? 3.540 -4.346 6.008 1.00 97.88 261 ARG A C 1
ATOM 1885 O O . ARG A 1 261 ? 3.590 -4.766 7.161 1.00 97.88 261 ARG A O 1
ATOM 1892 N N . ARG A 1 262 ? 4.585 -3.755 5.417 1.00 96.69 262 ARG A N 1
ATOM 1893 C CA . ARG A 1 262 ? 5.874 -3.513 6.094 1.00 96.69 262 ARG A CA 1
ATOM 1894 C C . ARG A 1 262 ? 5.725 -2.541 7.262 1.00 96.69 262 ARG A C 1
ATOM 1896 O O . ARG A 1 262 ? 6.264 -2.807 8.332 1.00 96.69 262 ARG A O 1
ATOM 1903 N N . MET A 1 263 ? 4.953 -1.469 7.085 1.00 96.56 263 MET A N 1
ATOM 1904 C CA . MET A 1 263 ? 4.694 -0.486 8.146 1.00 96.56 263 MET A CA 1
ATOM 1905 C C . MET A 1 263 ? 3.796 -1.047 9.260 1.00 96.56 263 MET A C 1
ATOM 1907 O O . MET A 1 263 ? 3.869 -0.604 10.405 1.00 96.56 263 MET A O 1
ATOM 1911 N N . LYS A 1 264 ? 2.978 -2.059 8.942 1.00 96.38 264 LYS A N 1
ATOM 1912 C CA . LYS A 1 264 ? 2.019 -2.708 9.850 1.00 96.38 264 LYS A CA 1
ATOM 1913 C C . LYS A 1 264 ? 2.257 -4.215 9.939 1.00 96.38 264 LYS A C 1
ATOM 1915 O O . LYS A 1 264 ? 1.341 -5.023 9.770 1.00 96.38 264 LYS A O 1
ATOM 1920 N N . ALA A 1 265 ? 3.507 -4.608 10.186 1.00 91.38 265 ALA A N 1
ATOM 1921 C CA . ALA A 1 265 ? 3.937 -6.007 10.144 1.00 91.38 265 ALA A CA 1
ATOM 1922 C C . ALA A 1 265 ? 3.322 -6.894 11.252 1.00 91.38 265 ALA A C 1
ATOM 1924 O O . ALA A 1 265 ? 3.321 -8.121 11.126 1.00 91.38 265 ALA A O 1
ATOM 1925 N N . GLY A 1 266 ? 2.719 -6.313 12.293 1.00 88.56 266 GLY A N 1
ATOM 1926 C CA . GLY A 1 266 ? 2.113 -7.055 13.403 1.00 88.56 266 GLY A CA 1
ATOM 1927 C C . GLY A 1 266 ? 2.881 -6.886 14.712 1.00 88.56 266 GLY A C 1
ATOM 1928 O O . GLY A 1 266 ? 3.420 -5.815 14.980 1.00 88.56 266 GLY A O 1
ATOM 1929 N N . GLY A 1 267 ? 2.909 -7.947 15.525 1.00 88.44 267 GLY A N 1
ATOM 1930 C CA . GLY A 1 267 ? 3.681 -8.003 16.775 1.00 88.44 267 GLY A CA 1
ATOM 1931 C C . GLY A 1 267 ? 2.941 -7.510 18.019 1.00 88.44 267 GLY A C 1
ATOM 1932 O O . GLY A 1 267 ? 3.579 -7.094 18.980 1.00 88.44 267 GLY A O 1
ATOM 1933 N N . VAL A 1 268 ? 1.606 -7.516 18.002 1.00 94.56 268 VAL A N 1
ATOM 1934 C CA . VAL A 1 268 ? 0.803 -7.160 19.175 1.00 94.56 268 VAL A CA 1
ATOM 1935 C C . VAL A 1 268 ? 0.254 -8.427 19.812 1.00 94.56 268 VAL A C 1
ATOM 1937 O O . VAL A 1 268 ? -0.606 -9.085 19.226 1.00 94.56 268 VAL A O 1
ATOM 1940 N N . ASP A 1 269 ? 0.721 -8.728 21.020 1.00 96.12 269 ASP A N 1
ATOM 1941 C CA . ASP A 1 269 ? 0.182 -9.816 21.831 1.00 96.12 269 ASP A CA 1
ATOM 1942 C C . ASP A 1 269 ? -1.128 -9.382 22.491 1.00 96.12 269 ASP A C 1
ATOM 1944 O O . ASP A 1 269 ? -1.178 -8.378 23.216 1.00 96.12 269 ASP A O 1
ATOM 1948 N N . LEU A 1 270 ? -2.182 -10.157 22.231 1.00 97.38 270 LEU A N 1
ATOM 1949 C CA . LEU A 1 270 ? -3.514 -9.970 22.797 1.00 97.38 270 LEU A CA 1
ATOM 1950 C C . LEU A 1 270 ? -3.823 -11.067 23.818 1.00 97.38 270 LEU A C 1
ATOM 1952 O O . LEU A 1 270 ? -3.465 -12.230 23.627 1.00 97.38 270 LEU A O 1
ATOM 1956 N N . SER A 1 271 ? -4.525 -10.703 24.890 1.00 97.88 271 SER A N 1
ATOM 1957 C CA . SER A 1 271 ? -5.140 -11.680 25.793 1.00 97.88 271 SER A CA 1
ATOM 1958 C C . SER A 1 271 ? -6.271 -12.442 25.087 1.00 97.88 271 SER A C 1
ATOM 1960 O O . SER A 1 271 ? -6.757 -12.018 24.039 1.00 97.88 271 SER A O 1
ATOM 1962 N N . ALA A 1 272 ? -6.731 -13.555 25.668 1.00 97.69 272 ALA A N 1
ATOM 1963 C CA . ALA A 1 272 ? -7.833 -14.333 25.094 1.00 97.69 272 ALA A CA 1
ATOM 1964 C C . ALA A 1 272 ? -9.104 -13.485 24.887 1.00 97.69 272 ALA A C 1
ATOM 1966 O O . ALA A 1 272 ? -9.696 -13.527 23.814 1.00 97.69 272 ALA A O 1
ATOM 1967 N N . ASN A 1 273 ? -9.470 -12.653 25.869 1.00 96.88 273 ASN A N 1
ATOM 1968 C CA . ASN A 1 273 ? -10.651 -11.790 25.775 1.00 96.88 273 ASN A CA 1
ATOM 1969 C C . ASN A 1 273 ? -10.474 -10.679 24.727 1.00 96.88 273 ASN A C 1
ATOM 1971 O O . ASN A 1 273 ? -11.386 -10.410 23.949 1.00 96.88 273 ASN A O 1
ATOM 1975 N N . GLU A 1 274 ? -9.291 -10.053 24.686 1.00 97.44 274 GLU A N 1
ATOM 1976 C CA . GLU A 1 274 ? -8.960 -9.042 23.673 1.00 97.44 274 GLU A CA 1
ATOM 1977 C C . GLU A 1 274 ? -9.048 -9.644 22.264 1.00 97.44 274 GLU A C 1
ATOM 1979 O O . GLU A 1 274 ? -9.612 -9.023 21.364 1.00 97.44 274 GLU A O 1
ATOM 1984 N N . LYS A 1 275 ? -8.532 -10.868 22.091 1.00 97.19 275 LYS A N 1
ATOM 1985 C CA . LYS A 1 275 ? -8.543 -11.607 20.829 1.00 97.19 275 LYS A CA 1
ATOM 1986 C C . LYS A 1 275 ? -9.967 -11.918 20.362 1.00 97.19 275 LYS A C 1
ATOM 1988 O O . LYS A 1 275 ? -10.302 -11.576 19.234 1.00 97.19 275 LYS A O 1
ATOM 1993 N N . THR A 1 276 ? -10.818 -12.469 21.230 1.00 96.81 276 THR A N 1
ATOM 1994 C CA . THR A 1 276 ? -12.224 -12.756 20.897 1.00 96.81 276 THR A CA 1
ATOM 1995 C C . THR A 1 276 ? -12.949 -11.511 20.383 1.00 96.81 276 THR A C 1
ATOM 1997 O O . THR A 1 276 ? -13.643 -11.567 19.370 1.00 96.81 276 THR A O 1
ATOM 2000 N N . TYR A 1 277 ? -12.748 -10.363 21.035 1.00 96.19 277 TYR A N 1
ATOM 2001 C CA . TYR A 1 277 ? -13.408 -9.118 20.647 1.00 96.19 277 TYR A CA 1
ATOM 2002 C C . TYR A 1 277 ? -12.951 -8.598 19.277 1.00 96.19 277 TYR A C 1
ATOM 2004 O O . TYR A 1 277 ? -13.776 -8.154 18.475 1.00 96.19 277 TYR A O 1
ATOM 2012 N N . VAL A 1 278 ? -11.642 -8.633 18.990 1.00 96.62 278 VAL A N 1
ATOM 2013 C CA . VAL A 1 278 ? -11.130 -8.184 17.683 1.00 96.62 278 VAL A CA 1
ATOM 2014 C C . VAL A 1 278 ? -11.423 -9.185 16.563 1.00 96.62 278 VAL A C 1
ATOM 2016 O O . VAL A 1 278 ? -11.617 -8.773 15.425 1.00 96.62 278 VAL A O 1
ATOM 2019 N N . GLU A 1 279 ? -11.508 -10.482 16.856 1.00 95.75 279 GLU A N 1
ATOM 2020 C CA . GLU A 1 279 ? -11.908 -11.500 15.876 1.00 95.75 279 GLU A CA 1
ATOM 2021 C C . GLU A 1 279 ? -13.396 -11.381 15.523 1.00 95.75 279 GLU A C 1
ATOM 2023 O O . GLU A 1 279 ? -13.753 -11.457 14.345 1.00 95.75 279 GLU A O 1
ATOM 2028 N N . ALA A 1 280 ? -14.258 -11.091 16.503 1.00 94.75 280 ALA A N 1
ATOM 2029 C CA . ALA A 1 280 ? -15.653 -10.726 16.251 1.00 94.75 280 ALA A CA 1
ATOM 2030 C C . ALA A 1 280 ? -15.743 -9.491 15.336 1.00 94.75 280 ALA A C 1
ATOM 2032 O O . ALA A 1 280 ? -16.451 -9.508 14.334 1.00 94.75 280 ALA A O 1
ATOM 2033 N N . TYR A 1 281 ? -14.933 -8.463 15.608 1.00 95.50 281 TYR A N 1
ATOM 2034 C CA . TYR A 1 281 ? -14.849 -7.278 14.755 1.00 95.50 281 TYR A CA 1
ATOM 2035 C C . TYR A 1 281 ? -14.405 -7.584 13.311 1.00 95.50 281 TYR A C 1
ATOM 2037 O O . TYR A 1 281 ? -14.931 -6.995 12.367 1.00 95.50 281 TYR A O 1
ATOM 2045 N N . MET A 1 282 ? -13.421 -8.470 13.123 1.00 95.50 282 MET A N 1
ATOM 2046 C CA . MET A 1 282 ? -12.885 -8.789 11.792 1.00 95.50 282 MET A CA 1
ATOM 2047 C C . MET A 1 282 ? -13.762 -9.766 10.997 1.00 95.50 282 MET A C 1
ATOM 2049 O O . MET A 1 282 ? -13.676 -9.786 9.770 1.00 95.50 282 MET A O 1
ATOM 2053 N N . SER A 1 283 ? -14.574 -10.585 11.669 1.00 92.75 283 SER A N 1
ATOM 2054 C CA . SER A 1 283 ? -15.395 -11.619 11.022 1.00 92.75 283 SER A CA 1
ATOM 2055 C C . SER A 1 283 ? -16.703 -11.090 10.430 1.00 92.75 283 SER A C 1
ATOM 2057 O O . SER A 1 283 ? -17.142 -11.603 9.400 1.00 92.75 283 SER A O 1
ATOM 2059 N N . ASP A 1 284 ? -17.298 -10.048 11.015 1.00 85.31 284 ASP A N 1
ATOM 2060 C CA . ASP A 1 284 ? -18.558 -9.477 10.539 1.00 85.31 284 ASP A CA 1
ATOM 2061 C C . ASP A 1 284 ? -18.354 -8.127 9.841 1.00 85.31 284 ASP A C 1
ATOM 2063 O O . ASP A 1 284 ? -18.423 -7.062 10.452 1.00 85.31 284 ASP A O 1
ATOM 2067 N N . LEU A 1 285 ? -18.136 -8.155 8.522 1.00 71.38 285 LEU A N 1
ATOM 2068 C CA . LEU A 1 285 ? -17.916 -6.943 7.725 1.00 71.38 285 LEU A CA 1
ATOM 2069 C C . LEU A 1 285 ? -19.112 -5.969 7.714 1.00 71.38 285 LEU A C 1
ATOM 2071 O O . LEU A 1 285 ? -18.897 -4.799 7.393 1.00 71.38 285 LEU A O 1
ATOM 2075 N N . HIS A 1 286 ? -20.326 -6.414 8.063 1.00 70.56 286 HIS A N 1
ATOM 2076 C CA . HIS A 1 286 ? -21.562 -5.623 7.971 1.00 70.56 286 HIS A CA 1
ATOM 2077 C C . HIS A 1 286 ? -22.270 -5.384 9.318 1.00 70.56 286 HIS A C 1
ATOM 2079 O O . HIS A 1 286 ? -23.301 -4.712 9.341 1.00 70.56 286 HIS A O 1
ATOM 2085 N N . GLY A 1 287 ? -21.735 -5.912 10.420 1.00 81.44 287 GLY A N 1
ATOM 2086 C CA . GLY A 1 287 ? -22.334 -5.828 11.750 1.00 81.44 287 GLY A CA 1
ATOM 2087 C C . GLY A 1 287 ? -21.991 -4.577 12.554 1.00 81.44 287 GLY A C 1
ATOM 2088 O O . GLY A 1 287 ? -21.832 -3.470 12.040 1.00 81.44 287 GLY A O 1
ATOM 2089 N N . ASP A 1 288 ? -21.842 -4.770 13.864 1.00 89.44 288 ASP A N 1
ATOM 2090 C CA . ASP A 1 288 ? -21.613 -3.748 14.896 1.00 89.44 288 ASP A CA 1
ATOM 2091 C C . ASP A 1 288 ? -20.196 -3.125 14.881 1.00 89.44 288 ASP A C 1
ATOM 2093 O O . ASP A 1 288 ? -19.753 -2.530 15.867 1.00 89.44 288 ASP A O 1
ATOM 2097 N N . ARG A 1 289 ? -19.468 -3.204 13.757 1.00 93.44 289 ARG A N 1
ATOM 2098 C CA . ARG A 1 289 ? -18.062 -2.775 13.637 1.00 93.44 289 ARG A CA 1
ATOM 2099 C C . ARG A 1 289 ? -17.833 -1.330 14.064 1.00 93.44 289 ARG A C 1
ATOM 2101 O O . ARG A 1 289 ? -16.882 -1.047 14.796 1.00 93.44 289 ARG A O 1
ATOM 2108 N N . LYS A 1 290 ? -18.717 -0.422 13.645 1.00 94.06 290 LYS A N 1
ATOM 2109 C CA . LYS A 1 290 ? -18.650 0.981 14.061 1.00 94.06 290 LYS A CA 1
ATOM 2110 C C . LYS A 1 290 ? -18.781 1.110 15.578 1.00 94.06 290 LYS A C 1
ATOM 2112 O O . LYS A 1 290 ? -17.965 1.777 16.203 1.00 94.06 290 LYS A O 1
ATOM 2117 N N . GLU A 1 291 ? -19.760 0.430 16.176 1.00 94.31 291 GLU A N 1
ATOM 2118 C CA . GLU A 1 291 ? -19.979 0.472 17.625 1.00 94.31 291 GLU A CA 1
ATOM 2119 C C . GLU A 1 291 ? -18.778 -0.077 18.400 1.00 94.31 291 GLU A C 1
ATOM 2121 O O . GLU A 1 291 ? -18.409 0.490 19.429 1.00 94.31 291 GLU A O 1
ATOM 2126 N N . ARG A 1 292 ? -18.135 -1.135 17.890 1.00 96.06 292 ARG A N 1
ATOM 2127 C CA . ARG A 1 292 ? -16.913 -1.710 18.470 1.00 96.06 292 ARG A CA 1
ATOM 2128 C C . ARG A 1 292 ? -15.731 -0.747 18.429 1.00 96.06 292 ARG A C 1
ATOM 2130 O O . ARG A 1 292 ? -15.055 -0.564 19.441 1.00 96.06 292 ARG A O 1
ATOM 2137 N N . ILE A 1 293 ? -15.487 -0.093 17.293 1.00 96.38 293 ILE A N 1
ATOM 2138 C CA . ILE A 1 293 ? -14.404 0.898 17.179 1.00 96.38 293 ILE A CA 1
ATOM 2139 C C . ILE A 1 293 ? -14.686 2.128 18.042 1.00 96.38 293 ILE A C 1
ATOM 2141 O O . ILE A 1 293 ? -13.790 2.575 18.759 1.00 96.38 293 ILE A O 1
ATOM 2145 N N . ASP A 1 294 ? -15.924 2.623 18.053 1.00 95.44 294 ASP A N 1
ATOM 2146 C CA . ASP A 1 294 ? -16.327 3.749 18.897 1.00 95.44 294 ASP A CA 1
ATOM 2147 C C . ASP A 1 294 ? -16.161 3.413 20.391 1.00 95.44 294 ASP A C 1
ATOM 2149 O O . ASP A 1 294 ? -15.685 4.240 21.173 1.00 95.44 294 ASP A O 1
ATOM 2153 N N . ALA A 1 295 ? -16.509 2.189 20.806 1.00 96.00 295 ALA A N 1
ATOM 2154 C CA . ALA A 1 295 ? -16.316 1.721 22.177 1.00 96.00 295 ALA A CA 1
ATOM 2155 C C . ALA A 1 295 ? -14.825 1.641 22.545 1.00 96.00 295 ALA A C 1
ATOM 2157 O O . ALA A 1 295 ? -14.421 2.174 23.583 1.00 96.00 295 ALA A O 1
ATOM 2158 N N . LEU A 1 296 ? -13.982 1.071 21.675 1.00 96.81 296 LEU A N 1
ATOM 2159 C CA . LEU A 1 296 ? -12.528 1.068 21.865 1.00 96.81 296 LEU A CA 1
ATOM 2160 C C . LEU A 1 296 ? -11.973 2.492 21.980 1.00 96.81 296 LEU A C 1
ATOM 2162 O O . LEU A 1 296 ? -11.162 2.767 22.865 1.00 96.81 296 LEU A O 1
ATOM 2166 N N . GLN A 1 297 ? -12.424 3.413 21.128 1.00 96.56 297 GLN A N 1
ATOM 2167 C CA . GLN A 1 297 ? -11.963 4.798 21.131 1.00 96.56 297 GLN A CA 1
ATOM 2168 C C . GLN A 1 297 ? -12.334 5.521 22.434 1.00 96.56 297 GLN A C 1
ATOM 2170 O O . GLN A 1 297 ? -11.485 6.206 23.009 1.00 96.56 297 GLN A O 1
ATOM 2175 N N . LYS A 1 298 ? -13.543 5.298 22.965 1.00 95.75 298 LYS A N 1
ATOM 2176 C CA . LYS A 1 298 ? -13.955 5.816 24.281 1.00 95.75 298 LYS A CA 1
ATOM 2177 C C . LYS A 1 298 ? -13.050 5.311 25.403 1.00 95.75 298 LYS A C 1
ATOM 2179 O O . LYS A 1 298 ? -12.535 6.119 26.175 1.00 95.75 298 LYS A O 1
ATOM 2184 N N . VAL A 1 299 ? -12.766 4.005 25.450 1.00 96.38 299 VAL A N 1
ATOM 2185 C CA . VAL A 1 299 ? -11.836 3.427 26.443 1.00 96.38 299 VAL A CA 1
ATOM 2186 C C . VAL A 1 299 ? -10.430 4.024 26.300 1.00 96.38 299 VAL A C 1
ATOM 2188 O O . VAL A 1 299 ? -9.779 4.349 27.295 1.00 96.38 299 VAL A O 1
ATOM 2191 N N . ILE A 1 300 ? -9.954 4.229 25.068 1.00 97.06 300 ILE A N 1
ATOM 2192 C CA . ILE A 1 300 ? -8.647 4.846 24.786 1.00 97.06 300 ILE A CA 1
ATOM 2193 C C . ILE A 1 300 ? -8.586 6.300 25.275 1.00 97.06 300 ILE A C 1
ATOM 2195 O O . ILE A 1 300 ? -7.541 6.729 25.787 1.00 97.06 300 ILE A O 1
ATOM 2199 N N . ASN A 1 301 ? -9.682 7.043 25.135 1.00 96.12 301 ASN A N 1
ATOM 2200 C CA . ASN A 1 301 ? -9.807 8.432 25.570 1.00 96.12 301 ASN A CA 1
ATOM 2201 C C . ASN A 1 301 ? -10.054 8.569 27.084 1.00 96.12 301 ASN A C 1
ATOM 2203 O O . ASN A 1 301 ? -9.910 9.664 27.621 1.00 96.12 301 ASN A O 1
ATOM 2207 N N . GLY A 1 302 ? -10.363 7.472 27.786 1.00 94.00 302 GLY A N 1
ATOM 2208 C CA . GLY A 1 302 ? -10.769 7.506 29.195 1.00 94.00 302 GLY A CA 1
ATOM 2209 C C . GLY A 1 302 ? -12.198 8.020 29.388 1.00 94.00 302 GLY A C 1
ATOM 2210 O O . GLY A 1 302 ? -12.541 8.519 30.457 1.00 94.00 302 GLY A O 1
ATOM 2211 N N . GLU A 1 303 ? -13.019 7.936 28.344 1.00 93.50 303 GLU A N 1
ATOM 2212 C CA . GLU A 1 303 ? -14.428 8.301 28.384 1.00 93.50 303 GLU A CA 1
ATOM 2213 C C . GLU A 1 303 ? -15.262 7.166 28.987 1.00 93.50 303 GLU A C 1
ATOM 2215 O O . GLU A 1 303 ? -14.925 5.986 28.871 1.00 93.50 303 GLU A O 1
ATOM 2220 N N . SER A 1 304 ? -16.386 7.523 29.615 1.00 89.19 304 SER A N 1
ATOM 2221 C CA . SER A 1 304 ? -17.325 6.519 30.110 1.00 89.19 304 SER A CA 1
ATOM 2222 C C . SER A 1 304 ? -17.959 5.761 28.946 1.00 89.19 304 SER A C 1
ATOM 2224 O O . SER A 1 304 ? -18.486 6.364 28.008 1.00 89.19 304 SER A O 1
ATOM 2226 N N . LEU A 1 305 ? -17.965 4.433 29.044 1.00 89.38 305 LEU A N 1
ATOM 2227 C CA . LEU A 1 305 ? -18.720 3.563 28.143 1.00 89.38 305 LEU A CA 1
ATOM 2228 C C . LEU A 1 305 ? -20.233 3.636 28.397 1.00 89.38 305 LEU A C 1
ATOM 2230 O O . LEU A 1 305 ? -21.027 3.345 27.503 1.00 89.38 305 LEU A O 1
ATOM 2234 N N . THR A 1 306 ? -20.643 4.084 29.587 1.00 85.06 306 THR A N 1
ATOM 2235 C CA . THR A 1 306 ? -22.050 4.327 29.912 1.00 85.06 306 THR A CA 1
ATOM 2236 C C . THR A 1 306 ? -22.494 5.694 29.389 1.00 85.06 306 THR A C 1
ATOM 2238 O O . THR A 1 306 ? -21.793 6.701 29.534 1.00 85.06 306 THR A O 1
ATOM 2241 N N . LYS A 1 307 ? -23.679 5.759 28.769 1.00 77.69 307 LYS A N 1
ATOM 2242 C CA . LYS A 1 307 ? -24.262 7.036 28.334 1.00 77.69 307 LYS A CA 1
ATOM 2243 C C . LYS A 1 307 ? -24.555 7.909 29.558 1.00 77.69 307 LYS A C 1
ATOM 2245 O O . LYS A 1 307 ? -25.189 7.454 30.512 1.00 77.69 307 LYS A O 1
ATOM 2250 N N . LYS A 1 308 ? -24.162 9.189 29.508 1.00 72.38 308 LYS A N 1
ATOM 2251 C CA . LYS A 1 308 ? -24.607 10.195 30.488 1.00 72.38 308 LYS A CA 1
ATOM 2252 C C . LYS A 1 308 ? -26.142 10.238 30.465 1.00 72.38 308 LYS A C 1
ATOM 2254 O O . LYS A 1 308 ? -26.716 10.609 29.448 1.00 72.38 308 LYS A O 1
ATOM 2259 N N . GLY A 1 309 ? -26.784 9.810 31.555 1.00 75.19 309 GLY A N 1
ATOM 2260 C CA . GLY A 1 309 ? -28.249 9.748 31.674 1.00 75.19 309 GLY A CA 1
ATOM 2261 C C . GLY A 1 309 ? -28.870 8.345 31.694 1.00 75.19 309 GLY A C 1
ATOM 2262 O O . GLY A 1 309 ? -30.087 8.246 31.615 1.00 75.19 309 GLY A O 1
ATOM 2263 N N . GLY A 1 310 ? -28.081 7.266 31.798 1.00 77.81 310 GLY A N 1
ATOM 2264 C CA . GLY A 1 310 ? -28.619 5.915 32.040 1.00 77.81 310 GLY A CA 1
ATOM 2265 C C . GLY A 1 310 ? -29.268 5.238 30.826 1.00 77.81 310 GLY A C 1
ATOM 2266 O O . GLY A 1 310 ? -30.013 4.278 30.985 1.00 77.81 310 GLY A O 1
ATOM 2267 N N . GLY A 1 311 ? -28.998 5.725 29.611 1.00 78.25 311 GLY A N 1
ATOM 2268 C CA . GLY A 1 311 ? -29.429 5.048 28.385 1.00 78.25 311 GLY A CA 1
ATOM 2269 C C . GLY A 1 311 ? -28.745 3.684 28.193 1.00 78.25 311 GLY A C 1
ATOM 2270 O O . GLY A 1 311 ? -27.683 3.452 28.779 1.00 78.25 311 GLY A O 1
ATOM 2271 N N . PRO A 1 312 ? -29.305 2.801 27.342 1.00 82.31 312 PRO A N 1
ATOM 2272 C CA . PRO A 1 312 ? -28.762 1.464 27.119 1.00 82.31 312 PRO A CA 1
ATOM 2273 C C . PRO A 1 312 ? -27.307 1.524 26.632 1.00 82.31 312 PRO A C 1
ATOM 2275 O O . PRO A 1 312 ? -26.960 2.335 25.761 1.00 82.31 312 PRO A O 1
ATOM 2278 N N . ILE A 1 313 ? -26.471 0.674 27.234 1.00 87.81 313 ILE A N 1
ATOM 2279 C CA . ILE A 1 313 ? -25.079 0.419 26.845 1.00 87.81 313 ILE A CA 1
ATOM 2280 C C . ILE A 1 313 ? -25.118 -0.417 25.559 1.00 87.81 313 ILE A C 1
ATOM 2282 O O . ILE A 1 313 ? -25.951 -1.314 25.444 1.00 87.81 313 ILE A O 1
ATOM 2286 N N . SER A 1 314 ? -24.273 -0.111 24.571 1.00 91.50 314 SER A N 1
ATOM 2287 C CA . SER A 1 314 ? -24.179 -0.961 23.376 1.00 91.50 314 SER A CA 1
ATOM 2288 C C . SER A 1 314 ? -23.572 -2.317 23.737 1.00 91.50 314 SER A C 1
ATOM 2290 O O . SER A 1 314 ? -22.724 -2.392 24.627 1.00 91.50 314 SER A O 1
ATOM 2292 N N . ASN A 1 315 ? -23.945 -3.378 23.017 1.00 92.00 315 ASN A N 1
ATOM 2293 C CA . ASN A 1 315 ? -23.390 -4.720 23.244 1.00 92.00 315 ASN A CA 1
ATOM 2294 C C . ASN A 1 315 ? -21.854 -4.697 23.188 1.00 92.00 315 ASN A C 1
ATOM 2296 O O . ASN A 1 315 ? -21.188 -5.193 24.091 1.00 92.00 315 ASN A O 1
ATOM 2300 N N . ALA A 1 316 ? -21.294 -3.983 22.208 1.00 93.19 316 ALA A N 1
ATOM 2301 C CA . ALA A 1 316 ? -19.857 -3.791 22.059 1.00 93.19 316 ALA A CA 1
ATOM 2302 C C . ALA A 1 316 ? -19.181 -3.096 23.258 1.00 93.19 316 ALA A C 1
ATOM 2304 O O . ALA A 1 316 ? -18.018 -3.370 23.551 1.00 93.19 316 ALA A O 1
ATOM 2305 N N . ALA A 1 317 ? -19.868 -2.176 23.939 1.00 93.00 317 ALA A N 1
ATOM 2306 C CA . ALA A 1 317 ? -19.346 -1.524 25.137 1.00 93.00 317 ALA A CA 1
ATOM 2307 C C . ALA A 1 317 ? -19.469 -2.431 26.369 1.00 93.00 317 ALA A C 1
ATOM 2309 O O . ALA A 1 317 ? -18.554 -2.460 27.191 1.00 93.00 317 ALA A O 1
ATOM 2310 N N . GLN A 1 318 ? -20.562 -3.191 26.472 1.00 93.38 318 GLN A N 1
ATOM 2311 C CA . GLN A 1 318 ? -20.762 -4.169 27.538 1.00 93.38 318 GLN A CA 1
ATOM 2312 C C . GLN A 1 318 ? -19.699 -5.275 27.479 1.00 93.38 318 GLN A C 1
ATOM 2314 O O . GLN A 1 318 ? -19.060 -5.551 28.488 1.00 93.38 318 GLN A O 1
ATOM 2319 N N . GLU A 1 319 ? -19.410 -5.809 26.290 1.00 94.00 319 GLU A N 1
ATOM 2320 C CA . GLU A 1 319 ? -18.357 -6.812 26.089 1.00 94.00 319 GLU A CA 1
ATOM 2321 C C . GLU A 1 319 ? -16.974 -6.330 26.564 1.00 94.00 319 GLU A C 1
ATOM 2323 O O . GLU A 1 319 ? -16.236 -7.098 27.177 1.00 94.00 319 GLU A O 1
ATOM 2328 N N . LEU A 1 320 ? -16.611 -5.058 26.328 1.00 94.56 320 LEU A N 1
ATOM 2329 C CA . LEU A 1 320 ? -15.338 -4.500 26.813 1.00 94.56 320 LEU A CA 1
ATOM 2330 C C . LEU A 1 320 ? -15.290 -4.403 28.345 1.00 94.56 320 LEU A C 1
ATOM 2332 O O . LEU A 1 320 ? -14.234 -4.644 28.936 1.00 94.56 320 LEU A O 1
ATOM 2336 N N . ILE A 1 321 ? -16.414 -4.038 28.972 1.00 93.25 321 ILE A N 1
ATOM 2337 C CA . ILE A 1 321 ? -16.551 -3.954 30.433 1.00 93.25 321 ILE A CA 1
ATOM 2338 C C . ILE A 1 321 ? -16.417 -5.349 31.045 1.00 93.25 321 ILE A C 1
ATOM 2340 O O . ILE A 1 321 ? -15.589 -5.541 31.934 1.00 93.25 321 ILE A O 1
ATOM 2344 N N . ASP A 1 322 ? -17.176 -6.318 30.531 1.00 94.88 322 ASP A N 1
ATOM 2345 C CA . ASP A 1 322 ? -17.200 -7.696 31.030 1.00 94.88 322 ASP A CA 1
ATOM 2346 C C . ASP A 1 322 ? -15.836 -8.378 30.859 1.00 94.88 322 ASP A C 1
ATOM 2348 O O . ASP A 1 322 ? -15.376 -9.117 31.730 1.00 94.88 322 ASP A O 1
ATOM 2352 N N . ALA A 1 323 ? -15.139 -8.074 29.762 1.00 94.62 323 ALA A N 1
ATOM 2353 C CA . ALA A 1 323 ? -13.789 -8.555 29.498 1.00 94.62 323 ALA A CA 1
ATOM 2354 C C . ALA A 1 323 ? -12.701 -7.882 30.358 1.00 94.62 323 ALA A C 1
ATOM 2356 O O . ALA A 1 323 ? -11.544 -8.313 30.303 1.00 94.62 323 ALA A O 1
ATOM 2357 N N . GLY A 1 324 ? -13.031 -6.828 31.115 1.00 95.50 324 GLY A N 1
ATOM 2358 C CA . GLY A 1 324 ? -12.074 -6.058 31.911 1.00 95.50 324 GLY A CA 1
ATOM 2359 C C . GLY A 1 324 ? -11.029 -5.322 31.062 1.00 95.50 324 GLY A C 1
ATOM 2360 O O . GLY A 1 324 ? -9.889 -5.141 31.498 1.00 95.50 324 GLY A O 1
ATOM 2361 N N . ILE A 1 325 ? -11.377 -4.926 29.832 1.00 96.38 325 ILE A N 1
ATOM 2362 C CA . ILE A 1 325 ? -10.425 -4.334 28.887 1.00 96.38 325 ILE A CA 1
ATOM 2363 C C . ILE A 1 325 ? -10.164 -2.870 29.254 1.00 96.38 325 ILE A C 1
ATOM 2365 O O . ILE A 1 325 ? -10.980 -1.976 29.040 1.00 96.38 325 ILE A O 1
ATOM 2369 N N . GLY A 1 326 ? -8.970 -2.620 29.791 1.00 96.06 326 GLY A N 1
ATOM 2370 C CA . GLY A 1 326 ? -8.491 -1.275 30.096 1.00 96.06 326 GLY A CA 1
ATOM 2371 C C . GLY A 1 326 ? -7.924 -0.526 28.884 1.00 96.06 326 GLY A C 1
ATOM 2372 O O . GLY A 1 326 ? -7.779 -1.053 27.780 1.00 96.06 326 GLY A O 1
ATOM 2373 N N . ARG A 1 327 ? -7.494 0.718 29.122 1.00 97.25 327 ARG A N 1
ATOM 2374 C CA . ARG A 1 327 ? -6.925 1.627 28.109 1.00 97.25 327 ARG A CA 1
ATOM 2375 C C . ARG A 1 327 ? -5.782 1.017 27.293 1.00 97.25 327 ARG A C 1
ATOM 2377 O O . ARG A 1 327 ? -5.730 1.192 26.077 1.00 97.25 327 ARG A O 1
ATOM 2384 N N . THR A 1 328 ? -4.848 0.334 27.953 1.00 97.19 328 THR A N 1
ATOM 2385 C CA . THR A 1 328 ? -3.702 -0.308 27.287 1.00 97.19 328 THR A CA 1
ATOM 2386 C C . THR A 1 328 ? -4.156 -1.455 26.386 1.00 97.19 328 THR A C 1
ATOM 2388 O O . THR A 1 328 ? -3.698 -1.541 25.248 1.00 97.19 328 THR A O 1
ATOM 2391 N N . GLY A 1 329 ? -5.100 -2.277 26.856 1.00 97.62 329 GLY A N 1
ATOM 2392 C CA . GLY A 1 329 ? -5.691 -3.358 26.068 1.00 97.62 329 GLY A CA 1
ATOM 2393 C C . GLY A 1 329 ? -6.402 -2.834 24.826 1.00 97.62 329 GLY A C 1
ATOM 2394 O O . GLY A 1 329 ? -6.078 -3.241 23.715 1.00 97.62 329 GLY A O 1
ATOM 2395 N N . ALA A 1 330 ? -7.244 -1.809 24.982 1.00 97.69 330 ALA A N 1
ATOM 2396 C CA . ALA A 1 330 ? -7.941 -1.184 23.860 1.00 97.69 330 ALA A CA 1
ATOM 2397 C C . ALA A 1 330 ? -6.983 -0.595 22.801 1.00 97.69 330 ALA A C 1
ATOM 2399 O O . ALA A 1 330 ? -7.210 -0.752 21.600 1.00 97.69 330 ALA A O 1
ATOM 2400 N N . LYS A 1 331 ? -5.867 0.034 23.213 1.00 97.38 331 LYS A N 1
ATOM 2401 C CA . LYS A 1 331 ? -4.832 0.512 22.272 1.00 97.38 331 LYS A CA 1
ATOM 2402 C C . LYS A 1 331 ? -4.190 -0.636 21.490 1.00 97.38 331 LYS A C 1
ATOM 2404 O O . LYS A 1 331 ? -4.022 -0.504 20.278 1.00 97.38 331 LYS A O 1
ATOM 2409 N N . ARG A 1 332 ? -3.852 -1.741 22.165 1.00 97.69 332 ARG A N 1
ATOM 2410 C CA . ARG A 1 332 ? -3.305 -2.949 21.525 1.00 97.69 332 ARG A CA 1
ATOM 2411 C C . ARG A 1 332 ? -4.297 -3.545 20.536 1.00 97.69 332 ARG A C 1
ATOM 2413 O O . ARG A 1 332 ? -3.926 -3.791 19.397 1.00 97.69 332 ARG A O 1
ATOM 2420 N N . MET A 1 333 ? -5.559 -3.687 20.928 1.00 98.00 333 MET A N 1
ATOM 2421 C CA . MET A 1 333 ? -6.627 -4.181 20.056 1.00 98.00 333 MET A CA 1
ATOM 2422 C C . MET A 1 333 ? -6.788 -3.318 18.805 1.00 98.00 333 MET A C 1
ATOM 2424 O O . MET A 1 333 ? -6.808 -3.843 17.697 1.00 98.00 333 MET A O 1
ATOM 2428 N N . ARG A 1 334 ? -6.808 -1.986 18.950 1.00 97.19 334 ARG A N 1
ATOM 2429 C CA . ARG A 1 334 ? -6.877 -1.064 17.805 1.00 97.19 334 ARG A CA 1
ATOM 2430 C C . ARG A 1 334 ? -5.668 -1.205 16.876 1.00 97.19 334 ARG A C 1
ATOM 2432 O O . ARG A 1 334 ? -5.825 -1.219 15.658 1.00 97.19 334 ARG A O 1
ATOM 2439 N N . GLN A 1 335 ? -4.462 -1.320 17.435 1.00 97.19 335 GLN A N 1
ATOM 2440 C CA . GLN A 1 335 ? -3.251 -1.556 16.645 1.00 97.19 335 GLN A CA 1
ATOM 2441 C C . GLN A 1 335 ? -3.302 -2.915 15.932 1.00 97.19 335 GLN A C 1
ATOM 2443 O O . GLN A 1 335 ? -2.939 -3.003 14.761 1.00 97.19 335 GLN A O 1
ATOM 2448 N N . TRP A 1 336 ? -3.787 -3.956 16.610 1.00 97.69 336 TRP A N 1
ATOM 2449 C CA . TRP A 1 336 ? -3.967 -5.285 16.038 1.00 97.69 336 TRP A CA 1
ATOM 2450 C C . TRP A 1 336 ? -4.954 -5.270 14.867 1.00 97.69 336 TRP A C 1
ATOM 2452 O O . TRP A 1 336 ? -4.618 -5.791 13.812 1.00 97.69 336 TRP A O 1
ATOM 2462 N N . ILE A 1 337 ? -6.099 -4.590 14.997 1.00 97.19 337 ILE A N 1
ATOM 2463 C CA . ILE A 1 337 ? -7.083 -4.431 13.911 1.00 97.19 337 ILE A CA 1
ATOM 2464 C C . ILE A 1 337 ? -6.428 -3.799 12.674 1.00 97.19 337 ILE A C 1
ATOM 2466 O O . ILE A 1 337 ? -6.573 -4.303 11.562 1.00 97.19 337 ILE A O 1
ATOM 2470 N N . GLY A 1 338 ? -5.650 -2.726 12.860 1.00 97.12 338 GLY A N 1
ATOM 2471 C CA . GLY A 1 338 ? -4.915 -2.094 11.761 1.00 97.12 338 GLY A CA 1
ATOM 2472 C C . GLY A 1 338 ? -3.890 -3.030 11.104 1.00 97.12 338 GLY A C 1
ATOM 2473 O O . GLY A 1 338 ? -3.757 -3.038 9.880 1.00 97.12 338 GLY A O 1
ATOM 2474 N N . ASN A 1 339 ? -3.191 -3.842 11.902 1.00 97.62 339 ASN A N 1
ATOM 2475 C CA . ASN A 1 339 ? -2.251 -4.847 11.400 1.00 97.62 339 ASN A CA 1
ATOM 2476 C C . ASN A 1 339 ? -2.960 -5.968 10.625 1.00 97.62 339 ASN A C 1
ATOM 2478 O O . ASN A 1 339 ? -2.452 -6.409 9.593 1.00 97.62 339 ASN A O 1
ATOM 2482 N N . GLU A 1 340 ? -4.125 -6.415 11.096 1.00 97.44 340 GLU A N 1
ATOM 2483 C CA . GLU A 1 340 ? -4.892 -7.478 10.447 1.00 97.44 340 GLU A CA 1
ATOM 2484 C C . GLU A 1 340 ? -5.498 -6.990 9.125 1.00 97.44 340 GLU A C 1
ATOM 2486 O O . GLU A 1 340 ? -5.385 -7.687 8.119 1.00 97.44 340 GLU A O 1
ATOM 2491 N N . HIS A 1 341 ? -6.015 -5.755 9.058 1.00 97.38 341 HIS A N 1
ATOM 2492 C CA . HIS A 1 341 ? -6.402 -5.138 7.783 1.00 97.38 341 HIS A CA 1
ATOM 2493 C C . HIS A 1 341 ? -5.237 -5.112 6.785 1.00 97.38 341 HIS A C 1
ATOM 2495 O O . HIS A 1 341 ? -5.403 -5.548 5.648 1.00 97.38 341 HIS A O 1
ATOM 2501 N N . ALA A 1 342 ? -4.047 -4.663 7.200 1.00 98.06 342 ALA A N 1
ATOM 2502 C CA . ALA A 1 342 ? -2.873 -4.623 6.326 1.00 98.06 342 ALA A CA 1
ATOM 2503 C C . ALA A 1 342 ? -2.466 -6.016 5.818 1.00 98.06 342 ALA A C 1
ATOM 2505 O O . ALA A 1 342 ? -2.134 -6.175 4.646 1.00 98.06 342 ALA A O 1
ATOM 2506 N N . LYS A 1 343 ? -2.522 -7.032 6.686 1.00 97.62 343 LYS A N 1
ATOM 2507 C CA . LYS A 1 343 ? -2.255 -8.433 6.336 1.00 97.62 343 LYS A CA 1
ATOM 2508 C C . LYS A 1 343 ? -3.275 -8.980 5.336 1.00 97.62 343 LYS A C 1
ATOM 2510 O O . LYS A 1 343 ? -2.870 -9.584 4.347 1.00 97.62 343 LYS A O 1
ATOM 2515 N N . LEU A 1 344 ? -4.570 -8.769 5.571 1.00 97.12 344 LEU A N 1
ATOM 2516 C CA . LEU A 1 344 ? -5.631 -9.242 4.678 1.00 97.12 344 LEU A CA 1
ATOM 2517 C C . LEU A 1 344 ? -5.583 -8.537 3.318 1.00 97.12 344 LEU A C 1
ATOM 2519 O O . LEU A 1 344 ? -5.701 -9.197 2.290 1.00 97.12 344 LEU A O 1
ATOM 2523 N N . ILE A 1 345 ? -5.360 -7.219 3.302 1.00 97.88 345 ILE A N 1
ATOM 2524 C CA . ILE A 1 345 ? -5.196 -6.436 2.070 1.00 97.88 345 ILE A CA 1
ATOM 2525 C C . ILE A 1 345 ? -4.000 -6.950 1.267 1.00 97.88 345 ILE A C 1
ATOM 2527 O O . ILE A 1 345 ? -4.126 -7.166 0.064 1.00 97.88 345 ILE A O 1
ATOM 2531 N N . ASP A 1 346 ? -2.853 -7.174 1.908 1.00 98.12 346 ASP A N 1
ATOM 2532 C CA . ASP A 1 346 ? -1.658 -7.668 1.226 1.00 98.12 346 ASP A CA 1
ATOM 2533 C C . ASP A 1 346 ? -1.853 -9.087 0.679 1.00 98.12 346 ASP A C 1
ATOM 2535 O O . ASP A 1 346 ? -1.593 -9.328 -0.500 1.00 98.12 346 ASP A O 1
ATOM 2539 N N . ALA A 1 347 ? -2.401 -10.003 1.483 1.00 97.94 347 ALA A N 1
ATOM 2540 C CA . ALA A 1 347 ? -2.713 -11.361 1.042 1.00 97.94 347 ALA A CA 1
ATOM 2541 C C . ALA A 1 347 ? -3.679 -11.359 -0.152 1.00 97.94 347 ALA A C 1
ATOM 2543 O O . ALA A 1 347 ? -3.431 -12.031 -1.155 1.00 97.94 347 ALA A O 1
ATOM 2544 N N . LYS A 1 348 ? -4.743 -10.547 -0.091 1.00 97.94 348 LYS A N 1
ATOM 2545 C CA . LYS A 1 348 ? -5.733 -10.476 -1.169 1.00 97.94 348 LYS A CA 1
ATOM 2546 C C . LYS A 1 348 ? -5.209 -9.772 -2.416 1.00 97.94 348 LYS A C 1
ATOM 2548 O O . LYS A 1 348 ? -5.598 -10.117 -3.529 1.00 97.94 348 LYS A O 1
ATOM 2553 N N . THR A 1 349 ? -4.286 -8.828 -2.245 1.00 98.25 349 THR A N 1
ATOM 2554 C CA . THR A 1 349 ? -3.555 -8.225 -3.363 1.00 98.25 349 THR A CA 1
ATOM 2555 C C . THR A 1 349 ? -2.702 -9.280 -4.062 1.00 98.25 349 THR A C 1
ATOM 2557 O O . THR A 1 349 ? -2.765 -9.378 -5.282 1.00 98.25 349 THR A O 1
ATOM 2560 N N . HIS A 1 350 ? -1.976 -10.128 -3.326 1.00 97.44 350 HIS A N 1
ATOM 2561 C CA . HIS A 1 350 ? -1.198 -11.220 -3.922 1.00 97.44 350 HIS A CA 1
ATOM 2562 C C . HIS A 1 350 ? -2.076 -12.240 -4.660 1.00 97.44 350 HIS A C 1
ATOM 2564 O O . HIS A 1 350 ? -1.731 -12.637 -5.770 1.00 97.44 350 HIS A O 1
ATOM 2570 N N . GLU A 1 351 ? -3.222 -12.624 -4.093 1.00 97.38 351 GLU A N 1
ATOM 2571 C CA . GLU A 1 351 ? -4.186 -13.516 -4.755 1.00 97.38 351 GLU A CA 1
ATOM 2572 C C . GLU A 1 351 ? -4.700 -12.916 -6.075 1.00 97.38 351 GLU A C 1
ATOM 2574 O O . GLU A 1 351 ? -4.684 -13.571 -7.118 1.00 97.38 351 GLU A O 1
ATOM 2579 N N . MET A 1 352 ? -5.066 -11.632 -6.057 1.00 97.38 352 MET A N 1
ATOM 2580 C CA . MET A 1 352 ? -5.480 -10.896 -7.251 1.00 97.38 352 MET A CA 1
ATOM 2581 C C . MET A 1 352 ? -4.364 -10.809 -8.300 1.00 97.38 352 MET A C 1
ATOM 2583 O O . MET A 1 352 ? -4.630 -11.003 -9.480 1.00 97.38 352 MET A O 1
ATOM 2587 N N . LEU A 1 353 ? -3.121 -10.525 -7.902 1.00 96.62 353 LEU A N 1
ATOM 2588 C CA . LEU A 1 353 ? -1.990 -10.456 -8.836 1.00 96.62 353 LEU A CA 1
ATOM 2589 C C . LEU A 1 353 ? -1.614 -11.834 -9.403 1.00 96.62 353 LEU A C 1
ATOM 2591 O O . LEU A 1 353 ? -1.095 -11.906 -10.516 1.00 96.62 353 LEU A O 1
ATOM 2595 N N . GLY A 1 354 ? -1.894 -12.915 -8.669 1.00 96.56 354 GLY A N 1
ATOM 2596 C CA . GLY A 1 354 ? -1.725 -14.290 -9.140 1.00 96.56 354 GLY A CA 1
ATOM 2597 C C . GLY A 1 354 ? -2.711 -14.680 -10.245 1.00 96.56 354 GLY A C 1
ATOM 2598 O O . GLY A 1 354 ? -2.359 -15.466 -11.125 1.00 96.56 354 GLY A O 1
ATOM 2599 N N . ASP A 1 355 ? -3.912 -14.095 -10.241 1.00 97.00 355 ASP A N 1
ATOM 2600 C CA . ASP A 1 355 ? -4.908 -14.254 -11.302 1.00 97.00 355 ASP A CA 1
ATOM 2601 C C . ASP A 1 355 ? -5.692 -12.956 -11.550 1.00 97.00 355 ASP A C 1
ATOM 2603 O O . ASP A 1 355 ? -6.778 -12.725 -11.009 1.00 97.00 355 ASP A O 1
ATOM 2607 N N . LEU A 1 356 ? -5.144 -12.122 -12.437 1.00 96.19 356 LEU A N 1
ATOM 2608 C CA . LEU A 1 356 ? -5.766 -10.868 -12.868 1.00 96.19 356 LEU A CA 1
ATOM 2609 C C . LEU A 1 356 ? -7.032 -11.083 -13.712 1.00 96.19 356 LEU A C 1
ATOM 2611 O O . LEU A 1 356 ? -7.833 -10.159 -13.869 1.00 96.19 356 LEU A O 1
ATOM 2615 N N . THR A 1 357 ? -7.229 -12.281 -14.269 1.00 96.19 357 THR A N 1
ATOM 2616 C CA . THR A 1 357 ? -8.405 -12.584 -15.096 1.00 96.19 357 THR A CA 1
ATOM 2617 C C . THR A 1 357 ? -9.643 -12.875 -14.253 1.00 96.19 357 THR A C 1
ATOM 2619 O O . THR A 1 357 ? -10.762 -12.771 -14.760 1.00 96.19 357 THR A O 1
ATOM 2622 N N . ASN A 1 358 ? -9.472 -13.135 -12.954 1.00 95.38 358 ASN A N 1
ATOM 2623 C CA . ASN A 1 358 ? -10.573 -13.251 -12.015 1.00 95.38 358 ASN A CA 1
ATOM 2624 C C . ASN A 1 358 ? -10.994 -11.875 -11.469 1.00 95.38 358 ASN A C 1
ATOM 2626 O O . ASN A 1 358 ? -10.412 -11.321 -10.533 1.00 95.38 358 ASN A O 1
ATOM 2630 N N . GLY A 1 359 ? -12.069 -11.329 -12.042 1.00 92.56 359 GLY A N 1
ATOM 2631 C CA . GLY A 1 359 ? -12.634 -10.044 -11.628 1.00 92.56 359 GLY A CA 1
ATOM 2632 C C . GLY A 1 359 ? -13.224 -10.030 -10.215 1.00 92.56 359 GLY A C 1
ATOM 2633 O O . GLY A 1 359 ? -13.475 -8.948 -9.685 1.00 92.56 359 GLY A O 1
ATOM 2634 N N . ASP A 1 360 ? -13.432 -11.180 -9.571 1.00 94.00 360 ASP A N 1
ATOM 2635 C CA . ASP A 1 360 ? -13.888 -11.211 -8.182 1.00 94.00 360 ASP A CA 1
ATOM 2636 C C . ASP A 1 360 ? -12.753 -10.920 -7.192 1.00 94.00 360 ASP A C 1
ATOM 2638 O O . ASP A 1 360 ? -12.997 -10.232 -6.200 1.00 94.00 360 ASP A O 1
ATOM 2642 N N . HIS A 1 361 ? -11.498 -11.271 -7.505 1.00 94.75 361 HIS A N 1
ATOM 2643 C CA . HIS A 1 361 ? -10.361 -10.973 -6.624 1.00 94.75 361 HIS A CA 1
ATOM 2644 C C . HIS A 1 361 ? -10.204 -9.467 -6.363 1.00 94.75 361 HIS A C 1
ATOM 2646 O O . HIS A 1 361 ? -10.055 -9.038 -5.218 1.00 94.75 361 HIS A O 1
ATOM 2652 N N . ILE A 1 362 ? -10.305 -8.630 -7.404 1.00 93.50 362 ILE A N 1
ATOM 2653 C CA . ILE A 1 362 ? -10.205 -7.170 -7.241 1.00 93.50 362 ILE A CA 1
ATOM 2654 C C . ILE A 1 362 ? -11.407 -6.590 -6.481 1.00 93.50 362 ILE A C 1
ATOM 2656 O O . ILE A 1 362 ? -11.284 -5.577 -5.792 1.00 93.50 362 ILE A O 1
ATOM 2660 N N . ARG A 1 363 ? -12.584 -7.215 -6.588 1.00 92.56 363 ARG A N 1
ATOM 2661 C CA . ARG A 1 363 ? -13.795 -6.786 -5.871 1.00 92.56 363 ARG A CA 1
ATOM 2662 C C . ARG A 1 363 ? -13.708 -7.125 -4.390 1.00 92.56 363 ARG A C 1
ATOM 2664 O O . ARG A 1 363 ? -14.111 -6.313 -3.564 1.00 92.56 363 ARG A O 1
ATOM 2671 N N . GLU A 1 364 ? -13.165 -8.287 -4.061 1.00 93.62 364 GLU A N 1
ATOM 2672 C CA . GLU A 1 364 ? -12.903 -8.693 -2.683 1.00 93.62 364 GLU A CA 1
ATOM 2673 C C . GLU A 1 364 ? -11.804 -7.836 -2.053 1.00 93.62 364 GLU A C 1
ATOM 2675 O O . GLU A 1 364 ? -11.985 -7.344 -0.940 1.00 93.62 364 GLU A O 1
ATOM 2680 N N . LEU A 1 365 ? -10.728 -7.545 -2.795 1.00 95.44 365 LEU A N 1
ATOM 2681 C CA . LEU A 1 365 ? -9.703 -6.594 -2.362 1.00 95.44 365 LEU A CA 1
ATOM 2682 C C . LEU A 1 365 ? -10.308 -5.218 -2.055 1.00 95.44 365 LEU A C 1
ATOM 2684 O O . LEU A 1 365 ? -10.026 -4.647 -1.004 1.00 95.44 365 LEU A O 1
ATOM 2688 N N . ARG A 1 366 ? -11.180 -4.692 -2.927 1.00 94.19 366 ARG A N 1
ATOM 2689 C CA . ARG A 1 366 ? -11.877 -3.428 -2.649 1.00 94.19 366 ARG A CA 1
ATOM 2690 C C . ARG A 1 366 ? -12.686 -3.472 -1.366 1.00 94.19 366 ARG A C 1
ATOM 2692 O O . ARG A 1 366 ? -12.634 -2.503 -0.629 1.00 94.19 366 ARG A O 1
ATOM 2699 N N . ASN A 1 367 ? -13.435 -4.545 -1.120 1.00 92.88 367 ASN A N 1
ATOM 2700 C CA . ASN A 1 367 ? -14.238 -4.661 0.097 1.00 92.88 367 ASN A CA 1
ATOM 2701 C C . ASN A 1 367 ? -13.373 -4.622 1.353 1.00 92.88 367 ASN A C 1
ATOM 2703 O O . ASN A 1 367 ? -13.748 -3.988 2.331 1.00 92.88 367 ASN A O 1
ATOM 2707 N N . LEU A 1 368 ? -12.209 -5.274 1.322 1.00 95.00 368 LEU A N 1
ATOM 2708 C CA . LEU A 1 368 ? -11.263 -5.234 2.434 1.00 95.00 368 LEU A CA 1
ATOM 2709 C C . LEU A 1 368 ? -10.664 -3.836 2.629 1.00 95.00 368 LEU A C 1
ATOM 2711 O O . LEU A 1 368 ? -10.506 -3.398 3.767 1.00 95.00 368 LEU A O 1
ATOM 2715 N N . ILE A 1 369 ? -10.347 -3.134 1.537 1.00 95.75 369 ILE A N 1
ATOM 2716 C CA . ILE A 1 369 ? -9.837 -1.758 1.593 1.00 95.75 369 ILE A CA 1
ATOM 2717 C C . ILE A 1 369 ? -10.920 -0.800 2.099 1.00 95.75 369 ILE A C 1
ATOM 2719 O O . ILE A 1 369 ? -10.633 0.010 2.969 1.00 95.75 369 ILE A O 1
ATOM 2723 N N . ASP A 1 370 ? -12.150 -0.909 1.601 1.00 94.06 370 ASP A N 1
ATOM 2724 C CA . ASP A 1 370 ? -13.298 -0.107 2.037 1.00 94.06 370 ASP A CA 1
ATOM 2725 C C . ASP A 1 370 ? -13.577 -0.320 3.531 1.00 94.06 370 ASP A C 1
ATOM 2727 O O . ASP A 1 370 ? -13.621 0.628 4.309 1.00 94.06 370 ASP A O 1
ATOM 2731 N N . ALA A 1 371 ? -13.576 -1.581 3.970 1.00 93.62 371 ALA A N 1
ATOM 2732 C CA . ALA A 1 371 ? -13.664 -1.937 5.378 1.00 93.62 371 ALA A CA 1
ATOM 2733 C C . ALA A 1 371 ? -12.544 -1.325 6.231 1.00 93.62 371 ALA A C 1
ATOM 2735 O O . ALA A 1 371 ? -12.808 -0.984 7.380 1.00 93.62 371 ALA A O 1
ATOM 2736 N N . ALA A 1 372 ? -11.314 -1.220 5.719 1.00 95.88 372 ALA A N 1
ATOM 2737 C CA . ALA A 1 372 ? -10.198 -0.588 6.425 1.00 95.88 372 ALA A CA 1
ATOM 2738 C C . ALA A 1 372 ? -10.299 0.948 6.431 1.00 95.88 372 ALA A C 1
ATOM 2740 O O . ALA A 1 372 ? -9.938 1.580 7.422 1.00 95.88 372 ALA A O 1
ATOM 2741 N N . VAL A 1 373 ? -10.806 1.540 5.346 1.00 95.50 373 VAL A N 1
ATOM 2742 C CA . VAL A 1 373 ? -11.094 2.977 5.229 1.00 95.50 373 VAL A CA 1
ATOM 2743 C C . VAL A 1 373 ? -12.160 3.393 6.237 1.00 95.50 373 VAL A C 1
ATOM 2745 O O . VAL A 1 373 ? -11.978 4.381 6.943 1.00 95.50 373 VAL A O 1
ATOM 2748 N N . ASP A 1 374 ? -13.229 2.611 6.371 1.00 94.38 374 ASP A N 1
ATOM 2749 C CA . ASP A 1 374 ? -14.257 2.834 7.386 1.00 94.38 374 ASP A CA 1
ATOM 2750 C C . ASP A 1 374 ? -13.679 2.788 8.804 1.00 94.38 374 ASP A C 1
ATOM 2752 O O . ASP A 1 374 ? -13.958 3.673 9.615 1.00 94.38 374 ASP A O 1
ATOM 2756 N N . THR A 1 375 ? -12.806 1.816 9.091 1.00 95.69 375 THR A N 1
ATOM 2757 C CA . THR A 1 375 ? -12.082 1.749 10.367 1.00 95.69 375 THR A CA 1
ATOM 2758 C C . THR A 1 375 ? -11.289 3.024 10.635 1.00 95.69 375 THR A C 1
ATOM 2760 O O . THR A 1 375 ? -11.366 3.567 11.736 1.00 95.69 375 THR A O 1
ATOM 2763 N N . ASP A 1 376 ? -10.529 3.507 9.649 1.00 96.44 376 ASP A N 1
ATOM 2764 C CA . ASP A 1 376 ? -9.730 4.730 9.767 1.00 96.44 376 ASP A CA 1
ATOM 2765 C C . ASP A 1 376 ? -10.615 5.959 10.018 1.00 96.44 376 ASP A C 1
ATOM 2767 O O . ASP A 1 376 ? -10.353 6.731 10.942 1.00 96.44 376 ASP A O 1
ATOM 2771 N N . HIS A 1 377 ? -11.722 6.085 9.283 1.00 94.69 377 HIS A N 1
ATOM 2772 C CA . HIS A 1 377 ? -12.712 7.142 9.472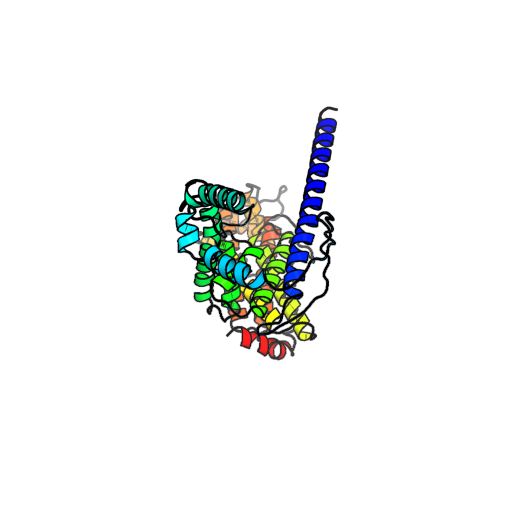 1.00 94.69 377 HIS A CA 1
ATOM 2773 C C . HIS A 1 377 ? -13.314 7.138 10.882 1.00 94.69 377 HIS A C 1
ATOM 2775 O O . HIS A 1 377 ? -13.332 8.180 11.543 1.00 94.69 377 HIS A O 1
ATOM 2781 N N . TRP A 1 378 ? -13.754 5.979 11.381 1.00 94.69 378 TRP A N 1
ATOM 2782 C CA . TRP A 1 378 ? -14.314 5.865 12.731 1.00 94.69 378 TRP A CA 1
ATOM 2783 C C . TRP A 1 378 ? -13.273 6.193 13.805 1.00 94.69 378 TRP A C 1
ATOM 2785 O O . TRP A 1 378 ? -13.563 6.950 14.729 1.00 94.69 378 TRP A O 1
ATOM 2795 N N . VAL A 1 379 ? -12.033 5.714 13.651 1.00 94.75 379 VAL A N 1
ATOM 2796 C CA . VAL A 1 379 ? -10.927 6.051 14.566 1.00 94.75 379 VAL A CA 1
ATOM 2797 C C . VAL A 1 379 ? -10.611 7.551 14.542 1.00 94.75 379 VAL A C 1
ATOM 2799 O O . VAL A 1 379 ? -10.310 8.129 15.588 1.00 94.75 379 VAL A O 1
ATOM 2802 N N . ALA A 1 380 ? -10.689 8.191 13.376 1.00 93.88 380 ALA A N 1
ATOM 2803 C CA . ALA A 1 380 ? -10.464 9.624 13.214 1.00 93.88 380 ALA A CA 1
ATOM 2804 C C . ALA A 1 380 ? -11.662 10.488 13.657 1.00 93.88 380 ALA A C 1
ATOM 2806 O O . ALA A 1 380 ? -11.528 11.709 13.747 1.00 93.88 380 ALA A O 1
ATOM 2807 N N . GLY A 1 381 ? -12.828 9.888 13.923 1.00 91.62 381 GLY A N 1
ATOM 2808 C CA . GLY A 1 381 ? -14.069 10.617 14.196 1.00 91.62 381 GLY A CA 1
ATOM 2809 C C . GLY A 1 381 ? -14.607 11.378 12.978 1.00 91.62 381 GLY A C 1
ATOM 2810 O O . GLY A 1 381 ? -15.366 12.335 13.130 1.00 91.62 381 GLY A O 1
ATOM 2811 N N . VAL A 1 382 ? -14.204 10.979 11.770 1.00 89.94 382 VAL A N 1
ATOM 2812 C CA . VAL A 1 382 ? -14.633 11.581 10.504 1.00 89.94 382 VAL A CA 1
ATOM 2813 C C . VAL A 1 382 ? -15.666 10.663 9.856 1.00 89.94 382 VAL A C 1
ATOM 2815 O O . VAL A 1 382 ? -15.572 9.444 9.938 1.00 89.94 382 VAL A O 1
ATOM 2818 N N . SER A 1 383 ? -16.686 11.233 9.216 1.00 85.75 383 SER A N 1
ATOM 2819 C CA . SER A 1 383 ? -17.621 10.438 8.412 1.00 85.75 383 SER A CA 1
ATOM 2820 C C . SER A 1 383 ? -17.075 10.251 7.000 1.00 85.75 383 SER A C 1
ATOM 2822 O O . SER A 1 383 ? -16.598 11.208 6.386 1.00 85.75 383 SER A O 1
ATOM 2824 N N . GLY A 1 384 ? -17.180 9.031 6.473 1.00 78.88 384 GLY A N 1
ATOM 2825 C CA . GLY A 1 384 ? -16.899 8.763 5.068 1.00 78.88 384 GLY A CA 1
ATOM 2826 C C . GLY A 1 384 ? -17.804 9.591 4.155 1.00 78.88 384 GLY A C 1
ATOM 2827 O O . GLY A 1 384 ? -18.982 9.812 4.434 1.00 78.88 384 GLY A O 1
ATOM 2828 N N . THR A 1 385 ? -17.238 10.056 3.053 1.00 80.12 385 THR A N 1
ATOM 2829 C CA . THR A 1 385 ? -17.944 10.662 1.929 1.00 80.12 385 THR A CA 1
ATOM 2830 C C . THR A 1 385 ? -17.867 9.715 0.725 1.00 80.12 385 THR A C 1
ATOM 2832 O O . THR A 1 385 ? -16.969 8.873 0.638 1.00 80.12 385 THR A O 1
ATOM 2835 N N . PRO A 1 386 ? -18.755 9.850 -0.272 1.00 75.69 386 PRO A N 1
ATOM 2836 C CA . PRO A 1 386 ? -18.660 9.055 -1.500 1.00 75.69 386 PRO A CA 1
ATOM 2837 C C . PRO A 1 386 ? -17.336 9.239 -2.263 1.00 75.69 386 PRO A C 1
ATOM 2839 O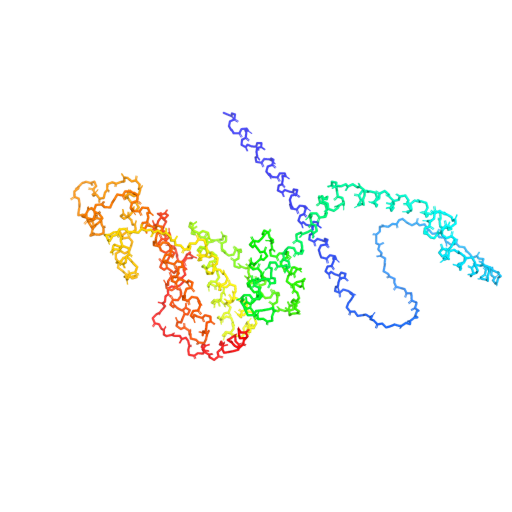 O . PRO A 1 386 ? -16.981 8.419 -3.103 1.00 75.69 386 PRO A O 1
ATOM 2842 N N . TRP A 1 387 ? -16.610 10.326 -1.988 1.00 75.94 387 TRP A N 1
ATOM 2843 C CA . TRP A 1 387 ? -15.390 10.707 -2.697 1.00 75.94 387 TRP A CA 1
ATOM 2844 C C . TRP A 1 387 ? -14.113 10.190 -2.022 1.00 75.94 387 TRP A C 1
ATOM 2846 O O . TRP A 1 387 ? -13.099 10.015 -2.696 1.00 75.94 387 TRP A O 1
ATOM 2856 N N . ASN A 1 388 ? -14.157 9.874 -0.723 1.00 72.12 388 ASN A N 1
ATOM 2857 C CA . ASN A 1 388 ? -13.015 9.359 0.050 1.00 72.12 388 ASN A CA 1
ATOM 2858 C C . ASN A 1 388 ? -13.136 7.864 0.411 1.00 72.12 388 ASN A C 1
ATOM 2860 O O . ASN A 1 388 ? -12.319 7.343 1.164 1.00 72.12 388 ASN A O 1
ATOM 2864 N N . SER A 1 389 ? -14.145 7.174 -0.127 1.00 73.38 389 SER A N 1
ATOM 2865 C CA . SER A 1 389 ? -14.348 5.729 0.023 1.00 73.38 389 SER A CA 1
ATOM 2866 C C . SER A 1 389 ? -14.031 4.997 -1.278 1.00 73.38 389 SER A C 1
ATOM 2868 O O . SER A 1 389 ? -14.201 5.518 -2.388 1.00 73.38 389 SER A O 1
ATOM 2870 N N . VAL A 1 390 ? -13.508 3.780 -1.177 1.00 80.06 390 VAL A N 1
ATOM 2871 C CA . VAL A 1 390 ? -13.340 2.924 -2.354 1.00 80.06 390 VAL A CA 1
ATOM 2872 C C . VAL A 1 390 ? -14.715 2.369 -2.709 1.00 80.06 390 VAL A C 1
ATOM 2874 O O . VAL A 1 390 ? -15.477 2.010 -1.829 1.00 80.06 390 VAL A O 1
ATOM 2877 N N . THR A 1 391 ? -15.074 2.303 -3.996 1.00 77.50 391 THR A N 1
ATOM 2878 C CA . THR A 1 391 ? -16.414 1.823 -4.368 1.00 77.50 391 THR A CA 1
ATOM 2879 C C . THR A 1 391 ? -16.651 0.414 -3.800 1.00 77.50 391 THR A C 1
ATOM 2881 O O . THR A 1 391 ? -15.919 -0.503 -4.193 1.00 77.50 391 THR A O 1
ATOM 2884 N N . PRO A 1 392 ? -17.670 0.189 -2.954 1.00 70.31 392 PRO A N 1
ATOM 2885 C CA . PRO A 1 392 ? -17.920 -1.129 -2.381 1.00 70.31 392 PRO A CA 1
ATOM 2886 C C . PRO A 1 392 ? -18.262 -2.153 -3.474 1.00 70.31 392 PRO A C 1
ATOM 2888 O O . PRO A 1 392 ? -18.497 -1.818 -4.646 1.00 70.31 392 PRO A O 1
ATOM 2891 N N . ARG A 1 393 ? -18.242 -3.448 -3.151 1.00 75.75 393 ARG A N 1
ATOM 2892 C CA . ARG A 1 393 ? -18.672 -4.508 -4.077 1.00 75.75 393 ARG A CA 1
ATOM 2893 C C . ARG A 1 393 ? -20.131 -4.280 -4.468 1.00 75.75 393 ARG A C 1
ATOM 2895 O O . ARG A 1 393 ? -21.032 -4.384 -3.648 1.00 75.75 393 ARG A O 1
ATOM 2902 N N . GLY A 1 394 ? -20.352 -4.016 -5.755 1.00 72.25 394 GLY A N 1
ATOM 2903 C CA . GLY A 1 394 ? -21.694 -4.050 -6.337 1.00 72.25 394 GLY A CA 1
ATOM 2904 C C . GLY A 1 394 ? -22.255 -5.473 -6.345 1.00 72.25 394 GLY A C 1
ATOM 2905 O O . GLY A 1 394 ? -21.494 -6.436 -6.254 1.00 72.25 394 GLY A O 1
ATOM 2906 N N . THR A 1 395 ? -23.570 -5.610 -6.488 1.00 75.31 395 THR A N 1
ATOM 2907 C CA . THR A 1 395 ? -24.274 -6.906 -6.492 1.00 75.31 395 THR A CA 1
ATOM 2908 C C . THR A 1 395 ? -24.092 -7.697 -7.790 1.00 75.31 395 THR A C 1
ATOM 2910 O O . THR A 1 395 ? -24.144 -8.922 -7.778 1.00 75.31 395 THR A O 1
ATOM 2913 N N . SER A 1 396 ? -23.827 -7.025 -8.912 1.00 75.38 396 SER A N 1
ATOM 2914 C CA . SER A 1 396 ? -23.593 -7.662 -10.214 1.00 75.38 396 SER A CA 1
ATOM 2915 C C . SER A 1 396 ? -22.269 -8.425 -10.242 1.00 75.38 396 SER A C 1
ATOM 2917 O O . SER A 1 396 ? -21.297 -7.941 -9.674 1.00 75.38 396 SER A O 1
ATOM 2919 N N . GLY A 1 397 ? -22.189 -9.571 -10.922 1.00 78.62 397 GLY A N 1
ATOM 2920 C CA . GLY A 1 397 ? -20.936 -10.306 -11.156 1.00 78.62 397 GLY A CA 1
ATOM 2921 C C . GLY A 1 397 ? -19.826 -9.474 -11.823 1.00 78.62 397 GLY A C 1
ATOM 2922 O O . GLY A 1 397 ? -20.035 -8.323 -12.216 1.00 78.62 397 GLY A O 1
ATOM 2923 N N . SER A 1 398 ? -18.634 -10.066 -11.958 1.00 81.06 398 SER A N 1
ATOM 2924 C CA . SER A 1 398 ? -17.583 -9.524 -12.827 1.00 81.06 398 SER A CA 1
ATOM 2925 C C . SER A 1 398 ? -18.150 -9.268 -14.236 1.00 81.06 398 SER A C 1
ATOM 2927 O O . SER A 1 398 ? -18.940 -10.088 -14.716 1.00 81.06 398 SER A O 1
ATOM 2929 N N . PRO A 1 399 ? -17.792 -8.161 -14.919 1.00 84.25 399 PRO A N 1
ATOM 2930 C CA . PRO A 1 399 ? -18.176 -7.967 -16.312 1.00 84.25 399 PRO A CA 1
ATOM 2931 C C . PRO A 1 399 ? -17.765 -9.182 -17.151 1.00 84.25 399 PRO A C 1
ATOM 2933 O O . PRO A 1 399 ? -16.626 -9.632 -17.054 1.00 84.25 399 PRO A O 1
ATOM 2936 N N . ALA A 1 400 ? -18.655 -9.684 -18.014 1.00 86.25 400 ALA A N 1
ATOM 2937 C CA . ALA A 1 400 ? -18.390 -10.884 -18.821 1.00 86.25 400 ALA A CA 1
ATOM 2938 C C . ALA A 1 400 ? -17.098 -10.782 -19.661 1.00 86.25 400 ALA A C 1
ATOM 2940 O O . ALA A 1 400 ? -16.446 -11.784 -19.932 1.00 86.25 400 ALA A O 1
ATOM 2941 N N . GLN A 1 401 ? -16.708 -9.561 -20.037 1.00 91.69 401 GLN A N 1
ATOM 2942 C CA . GLN A 1 401 ? -15.514 -9.279 -20.835 1.00 91.69 401 GLN A CA 1
ATOM 2943 C C . GLN A 1 401 ? -14.218 -9.176 -20.011 1.00 91.69 401 GLN A C 1
ATOM 2945 O O . GLN A 1 401 ? -13.138 -9.159 -20.595 1.00 91.69 401 GLN A O 1
ATOM 2950 N N . TRP A 1 402 ? -14.286 -9.125 -18.674 1.00 93.94 402 TRP A N 1
ATOM 2951 C CA . TRP A 1 402 ? -13.124 -8.870 -17.812 1.00 93.94 402 TRP A CA 1
ATOM 2952 C C . TRP A 1 402 ? -11.981 -9.858 -18.059 1.00 93.94 402 TRP A C 1
ATOM 2954 O O . TRP A 1 402 ? -10.852 -9.447 -18.329 1.00 93.94 402 TRP A O 1
ATOM 2964 N N . ALA A 1 403 ? -12.285 -11.159 -18.018 1.00 94.69 403 ALA A N 1
ATOM 2965 C CA . ALA A 1 403 ? -11.283 -12.209 -18.169 1.00 94.69 403 ALA A CA 1
ATOM 2966 C C . ALA A 1 403 ? -10.583 -12.127 -19.534 1.00 94.69 403 ALA A C 1
ATOM 2968 O O . ALA A 1 403 ? -9.356 -12.154 -19.612 1.00 94.69 403 ALA A O 1
ATOM 2969 N N . THR A 1 404 ? -11.357 -11.944 -20.608 1.00 95.88 404 THR A N 1
ATOM 2970 C CA . THR A 1 404 ? -10.819 -11.803 -21.967 1.00 95.88 404 THR A CA 1
ATOM 2971 C C . THR A 1 404 ? -9.989 -10.534 -22.136 1.00 95.88 404 THR A C 1
ATOM 2973 O O . THR A 1 404 ? -8.938 -10.576 -22.771 1.00 95.88 404 THR A O 1
ATOM 2976 N N . THR A 1 405 ? -10.415 -9.412 -21.547 1.00 95.38 405 THR A N 1
ATOM 2977 C CA . THR A 1 405 ? -9.700 -8.136 -21.661 1.00 95.38 405 THR A CA 1
ATOM 2978 C C . THR A 1 405 ? -8.392 -8.138 -20.876 1.00 95.38 405 THR A C 1
ATOM 2980 O O . THR A 1 405 ? -7.414 -7.569 -21.352 1.00 95.38 405 THR A O 1
ATOM 2983 N N . LEU A 1 406 ? -8.339 -8.773 -19.700 1.00 96.81 406 LEU A N 1
ATOM 2984 C CA . LEU A 1 406 ? -7.133 -8.785 -18.864 1.00 96.81 406 LEU A CA 1
ATOM 2985 C C . LEU A 1 406 ? -6.182 -9.957 -19.132 1.00 96.81 406 LEU A C 1
ATOM 2987 O O . LEU A 1 406 ? -5.072 -9.952 -18.603 1.00 96.81 406 LEU A O 1
ATOM 2991 N N . ALA A 1 407 ? -6.530 -10.915 -19.995 1.00 97.12 407 ALA A N 1
ATOM 2992 C CA . ALA A 1 407 ? -5.614 -11.995 -20.373 1.00 97.12 407 ALA A CA 1
ATOM 2993 C C . ALA A 1 407 ? -4.244 -11.494 -20.903 1.00 97.12 407 ALA A C 1
ATOM 2995 O O . ALA A 1 407 ? -3.216 -12.009 -20.451 1.00 97.12 407 ALA A O 1
ATOM 2996 N N . PRO A 1 408 ? -4.163 -10.453 -21.763 1.00 97.25 408 PRO A N 1
ATOM 2997 C CA . PRO A 1 408 ? -2.881 -9.874 -22.171 1.00 97.25 408 PRO A CA 1
ATOM 2998 C C . PRO A 1 408 ? -2.109 -9.224 -21.016 1.00 97.25 408 PRO A C 1
ATOM 3000 O O . PRO A 1 408 ? -0.882 -9.253 -21.008 1.00 97.25 408 PRO A O 1
ATOM 3003 N N . VAL A 1 409 ? -2.810 -8.657 -20.028 1.00 96.75 409 VAL A N 1
ATOM 3004 C CA . VAL A 1 409 ? -2.193 -8.067 -18.828 1.00 96.75 409 VAL A CA 1
ATOM 3005 C C . VAL A 1 409 ? -1.580 -9.164 -17.963 1.00 96.75 409 VAL A C 1
ATOM 3007 O O . VAL A 1 409 ? -0.419 -9.064 -17.582 1.00 96.75 409 VAL A O 1
ATOM 3010 N N . ALA A 1 410 ? -2.316 -10.252 -17.723 1.00 94.94 410 ALA A N 1
ATOM 3011 C CA . ALA A 1 410 ? -1.816 -11.414 -16.990 1.00 94.94 410 ALA A CA 1
ATOM 3012 C C . ALA A 1 410 ? -0.581 -12.039 -17.664 1.00 94.94 410 ALA A C 1
ATOM 3014 O O . ALA A 1 410 ? 0.349 -12.464 -16.982 1.00 94.94 410 ALA A O 1
ATOM 3015 N N . ALA A 1 411 ? -0.530 -12.048 -18.999 1.00 93.81 411 ALA A N 1
ATOM 3016 C CA . ALA A 1 411 ? 0.637 -12.518 -19.743 1.00 93.81 411 ALA A CA 1
ATOM 3017 C C . ALA A 1 411 ? 1.878 -11.626 -19.557 1.00 93.81 411 ALA A C 1
ATOM 3019 O O . ALA A 1 411 ? 2.989 -12.135 -19.619 1.00 93.81 411 ALA A O 1
ATOM 3020 N N . ARG A 1 412 ? 1.706 -10.320 -19.306 1.00 91.44 412 ARG A N 1
ATOM 3021 C CA . ARG A 1 412 ? 2.810 -9.381 -19.017 1.00 91.44 412 ARG A CA 1
ATOM 3022 C C . ARG A 1 412 ? 3.357 -9.482 -17.592 1.00 91.44 412 ARG A C 1
ATOM 3024 O O . ARG A 1 412 ? 4.425 -8.940 -17.316 1.00 91.44 412 ARG A O 1
ATOM 3031 N N . PHE A 1 413 ? 2.605 -10.109 -16.693 1.00 86.44 413 PHE A N 1
ATOM 3032 C CA . PHE A 1 413 ? 2.973 -10.272 -15.287 1.00 86.44 413 PHE A CA 1
ATOM 3033 C C . PHE A 1 413 ? 3.896 -11.462 -15.020 1.00 86.44 413 PHE A C 1
ATOM 3035 O O . PHE A 1 413 ? 4.623 -11.442 -14.027 1.00 86.44 413 PHE A O 1
ATOM 3042 N N . LYS A 1 414 ? 3.834 -12.479 -15.882 1.00 74.62 414 LYS A N 1
ATOM 3043 C CA . LYS A 1 414 ? 4.720 -13.649 -15.876 1.00 74.62 414 LYS A CA 1
ATOM 3044 C C . LYS A 1 414 ? 6.041 -13.300 -16.547 1.00 74.62 414 LYS A C 1
ATOM 3046 O O . LYS A 1 414 ? 7.076 -13.795 -16.053 1.00 74.62 414 LYS A O 1
#

Radius of gyration: 32.33 Å; chains: 1; bounding box: 88×60×84 Å

Secondary structure (DSSP, 8-state):
-HHHHHHHHHHHHHHHHHHHHHHHHHHHHHHHHHHHHHHHS---------------PPS-S-----------SSSHHHHHHHHHHHT-HHHHHHTTS-TTTTSTTHHHHHHHHHHHHHHHHT-TTTTSTTSHHHHHHHHHHHHHHHHHHHHHHTT-TTSHHHHHHHHHHHHHTT--HHHHHHHHHHTT---HHHHHHHHHHHHHHHHHHHT---S-HHHHHHHHHHHHHHHHHHHHHHT-S-HHHHHHHHHHHHHHHHHHHHHT-------HHHHHHHHHHHH-TTSTHHHHHHHHHHHHHT--SS-TTSPPPPHHHHHHHHTT--HHHHHHHHHHHHHHHHHHHHHHHHHHHH-TT-HHHHHHHHHHHHHHHHHHHHHHTPPP-TTTSPPP--SS-S-TTHHHHHHHHHHHH-

Foldseek 3Di:
DVVVVVVVVVVVVVVVVVVVVVVVVVVVVVVVVVVVVVVVVDPDDDDDDDDDDDDDDDPDDDDDDDDDDDDDDDVVVVVVVVVCCQCDPVNCVVCPVQNRSPDPCSVVVVVVCCVVCCQQDVPCCPRHCNHPPVVVVVLLVQLLVQLQVQLVVQVHLQALLSLLSSLVSSVVSPHDLVSSLSSSVSNPRDPSVLNVLLSVLQVQLQVQLVVFPFPDSLLSSLLSLLVSLVVQLVCLVVVNHDLSNSLSSLSNNLVSLVSLCVVLVDDQDADPLLVVLLVVLVVDLPDCVLVLLLLLLCQLVVHDQADDPRDDRDPNNVSCVVSVQHNVSSVSSLSRNSSVLSVVLNVLSVVCLQQVLQQVSSQVSLSSSQSNRVSRCSSVVHDDDPVNGRDHRDPDHDDPCSNVSNPSNNVSND